Protein AF-0000000075555935 (afdb_homodimer)

pLDDT: mean 91.38, std 11.95, range [36.16, 98.94]

Foldseek 3Di:
DVVVVVVLVVLLVVLLCLLVLDDDLVQLLVQLLVQCCVQQQPDDQLVVSVVCVQVSSAVSCVRSVVVSQRWRWFDKDPDIDIARAWNDPAQEAEEEEFCCPLICRRVVSVQVSSVVVNHHYAYEYEDLPCPNCVVVRVVRHHYHNAGEAQDWDKDFFFDQDPNGTDTDIGTYDHNCCCVCPVVNDAEHAEYEHDHQARCLRVLQVQADVGDSVVVNHDYFKYKDWQAQDRVPDPPPPGPSVSSVSVSVSSSRCSVRSQKDWHPWDDDNTIIIMIGGSVDPVNVNTD/DVVVVVVLVVLLVVLLCLLVLDDDLVQLLVQLLVQCCVQQQPDDALVVSVVCVQVSSAVSCVRSVVVSQRWRWFDKDPDIDIARAWNDPAQEAEEEEFCCPLICRRVVSVQVSSVVVNHHYAYEYEDLPCPNQVVVRVVRHHYHNAGEAQDWDKDFFFDQDPNGTDTDIGTYDHNCCCVCPVVNDAEHAEYEHDHQARCLRVLQVQADVGDSVVVNHDYFKYKDWQAQDRVPDPPPPGPSVSSVSVSVSQSRCSVRSQKDWDDWDDDNTIIIMIGGSPDPVNSNTD

Structure (mmCIF, N/CA/C/O backbone):
data_AF-0000000075555935-model_v1
#
loop_
_entity.id
_entity.type
_entity.pdbx_description
1 polymer 'Methyltransferase FkbM domain-containing protein'
#
loop_
_atom_site.group_PDB
_atom_site.id
_atom_site.type_symbol
_atom_site.label_atom_id
_atom_site.label_alt_id
_atom_site.label_comp_id
_atom_site.label_asym_id
_atom_site.label_entity_id
_atom_site.label_seq_id
_atom_site.pdbx_PDB_ins_code
_atom_site.Cartn_x
_atom_site.Cartn_y
_atom_site.Cartn_z
_atom_site.occupancy
_atom_site.B_iso_or_equiv
_atom_site.auth_seq_id
_atom_site.auth_comp_id
_atom_site.auth_asym_id
_atom_site.auth_atom_id
_atom_site.pdbx_PDB_model_num
ATOM 1 N N . MET A 1 1 ? -4.16 12.242 38.531 1 36.44 1 MET A N 1
ATOM 2 C CA . MET A 1 1 ? -5.168 11.867 37.562 1 36.44 1 MET A CA 1
ATOM 3 C C . MET A 1 1 ? -6.242 12.938 37.438 1 36.44 1 MET A C 1
ATOM 5 O O . MET A 1 1 ? -6.652 13.297 36.312 1 36.44 1 MET A O 1
ATOM 9 N N . TYR A 1 2 ? -6.594 13.516 38.625 1 49.06 2 TYR A N 1
ATOM 10 C CA . TYR A 1 2 ? -7.637 14.531 38.75 1 49.06 2 TYR A CA 1
ATOM 11 C C . TYR A 1 2 ? -7.152 15.875 38.219 1 49.06 2 TYR A C 1
ATOM 13 O O . TYR A 1 2 ? -7.867 16.547 37.469 1 49.06 2 TYR A O 1
ATOM 21 N N . THR A 1 3 ? -5.906 16.109 38.438 1 54.22 3 THR A N 1
ATOM 22 C CA . THR A 1 3 ? -5.359 17.422 38.125 1 54.22 3 THR A CA 1
ATOM 23 C C . THR A 1 3 ? -5.078 17.531 36.625 1 54.22 3 THR A C 1
ATOM 25 O O . THR A 1 3 ? -5.277 18.594 36.031 1 54.22 3 THR A O 1
ATOM 28 N N . ARG A 1 4 ? -4.773 16.406 36.094 1 56.69 4 ARG A N 1
ATOM 29 C CA . ARG A 1 4 ? -4.488 16.453 34.656 1 56.69 4 ARG A CA 1
ATOM 30 C C . ARG A 1 4 ? -5.766 16.656 33.844 1 56.69 4 ARG A C 1
ATOM 32 O O . ARG A 1 4 ? -5.781 17.422 32.875 1 56.69 4 ARG A O 1
ATOM 39 N N . THR A 1 5 ? -6.715 16.188 34.25 1 66.5 5 THR A N 1
ATOM 40 C CA . THR A 1 5 ? -8.008 16.25 33.562 1 66.5 5 THR A CA 1
ATOM 41 C C . THR A 1 5 ? -8.602 17.656 33.656 1 66.5 5 THR A C 1
ATOM 43 O O . THR A 1 5 ? -9.156 18.156 32.688 1 66.5 5 THR A O 1
ATOM 46 N N . THR A 1 6 ? -8.422 18.312 34.719 1 69 6 THR A N 1
ATOM 47 C CA . THR A 1 6 ? -8.961 19.656 34.875 1 69 6 THR A CA 1
ATOM 48 C C . THR A 1 6 ? -8.211 20.656 34 1 69 6 THR A C 1
ATOM 50 O O . THR A 1 6 ? -8.82 21.547 33.406 1 69 6 THR A O 1
ATOM 53 N N . LYS A 1 7 ? -7.039 20.453 34.062 1 75.75 7 LYS A N 1
ATOM 54 C CA . LYS A 1 7 ? -6.207 21.344 33.25 1 75.75 7 LYS A CA 1
ATOM 55 C C . LYS A 1 7 ? -6.531 21.219 31.766 1 75.75 7 LYS A C 1
ATOM 57 O O . LYS A 1 7 ? -6.582 22.219 31.047 1 75.75 7 LYS A O 1
ATOM 62 N N . GLU A 1 8 ? -6.754 20.078 31.328 1 81.81 8 GLU A N 1
ATOM 63 C CA . GLU A 1 8 ? -7.098 19.812 29.922 1 81.81 8 GLU A CA 1
ATOM 64 C C . GLU A 1 8 ? -8.445 20.438 29.562 1 81.81 8 GLU A C 1
ATOM 66 O O . GLU A 1 8 ? -8.609 20.969 28.469 1 81.81 8 GLU A O 1
ATOM 71 N N . VAL A 1 9 ? -9.281 20.438 30.453 1 81.38 9 VAL A N 1
ATOM 72 C CA . VAL A 1 9 ? -10.609 21 30.219 1 81.38 9 VAL A CA 1
ATOM 73 C C . VAL A 1 9 ? -10.516 22.516 30.078 1 81.38 9 VAL A C 1
ATOM 75 O O . VAL A 1 9 ? -11.156 23.109 29.219 1 81.38 9 VAL A O 1
ATOM 78 N N . GLU A 1 10 ? -9.773 23.109 30.875 1 82.75 10 GLU A N 1
ATOM 79 C CA . GLU A 1 10 ? -9.609 24.562 30.812 1 82.75 10 GLU A CA 1
ATOM 80 C C . GLU A 1 10 ? -8.961 25 29.5 1 82.75 10 GLU A C 1
ATOM 82 O O . GLU A 1 10 ? -9.391 25.969 28.891 1 82.75 10 GLU A O 1
ATOM 87 N N . ILE A 1 11 ? -7.988 24.281 29.156 1 86.62 11 ILE A N 1
ATOM 88 C CA . ILE A 1 11 ? -7.309 24.578 27.891 1 86.62 11 ILE A CA 1
ATOM 89 C C . ILE A 1 11 ? -8.289 24.453 26.734 1 86.62 11 ILE A C 1
ATOM 91 O O . ILE A 1 11 ? -8.297 25.297 25.828 1 86.62 11 ILE A O 1
ATOM 95 N N . ASP A 1 12 ? -9.133 23.516 26.812 1 90.12 12 ASP A N 1
ATOM 96 C CA . ASP A 1 12 ? -10.117 23.297 25.766 1 90.12 12 ASP A CA 1
ATOM 97 C C . ASP A 1 12 ? -11.078 24.484 25.656 1 90.12 12 ASP A C 1
ATOM 99 O O . ASP A 1 12 ? -11.414 24.922 24.547 1 90.12 12 ASP A O 1
ATOM 103 N N . GLU A 1 13 ? -11.469 24.984 26.734 1 88.56 13 GLU A N 1
ATOM 104 C CA . GLU A 1 13 ? -12.406 26.109 26.75 1 88.56 13 GLU A CA 1
ATOM 105 C C . GLU A 1 13 ? -11.781 27.344 26.125 1 88.56 13 GLU A C 1
ATOM 107 O O . GLU A 1 13 ? -12.445 28.062 25.359 1 88.56 13 GLU A O 1
ATOM 112 N N . VAL A 1 14 ? -10.602 27.5 26.438 1 90.06 14 VAL A N 1
ATOM 113 C CA . VAL A 1 14 ? -9.898 28.656 25.859 1 90.06 14 VAL A CA 1
ATOM 114 C C . VAL A 1 14 ? -9.734 28.453 24.359 1 90.06 14 VAL A C 1
ATOM 116 O O . VAL A 1 14 ? -9.977 29.391 23.578 1 90.06 14 VAL A O 1
ATOM 119 N N . ASP A 1 15 ? -9.359 27.297 23.969 1 92.88 15 ASP A N 1
ATOM 120 C CA . ASP A 1 15 ? -9.141 26.984 22.562 1 92.88 15 ASP A CA 1
ATOM 121 C C . ASP A 1 15 ? -10.438 27.109 21.766 1 92.88 15 ASP A C 1
ATOM 123 O O . ASP A 1 15 ? -10.43 27.578 20.625 1 92.88 15 ASP A O 1
ATOM 127 N N . GLN A 1 16 ? -11.555 26.828 22.391 1 92.94 16 GLN A N 1
ATOM 128 C CA . GLN A 1 16 ? -12.852 26.875 21.719 1 92.94 16 GLN A CA 1
ATOM 129 C C . GLN A 1 16 ? -13.227 28.297 21.344 1 92.94 16 GLN A C 1
ATOM 131 O O . GLN A 1 16 ? -13.914 28.531 20.344 1 92.94 16 GLN A O 1
ATOM 136 N N . LYS A 1 17 ? -12.734 29.172 22.062 1 93.06 17 LYS A N 1
ATOM 137 C CA . LYS A 1 17 ? -13.102 30.562 21.844 1 93.06 17 LYS A CA 1
ATOM 138 C C . LYS A 1 17 ? -12.445 31.109 20.562 1 93.06 17 LYS A C 1
ATOM 140 O O . LYS A 1 17 ? -12.859 32.156 20.047 1 93.06 17 LYS A O 1
ATOM 145 N N . THR A 1 18 ? -11.492 30.391 20.094 1 93.19 18 THR A N 1
ATOM 146 C CA . THR A 1 18 ? -10.789 30.875 18.906 1 93.19 18 THR A CA 1
ATOM 147 C C . THR A 1 18 ? -11.703 30.844 17.688 1 93.19 18 THR A C 1
ATOM 149 O O . THR A 1 18 ? -11.438 31.516 16.688 1 93.19 18 THR A O 1
ATOM 152 N N . VAL A 1 19 ? -12.758 30.062 17.688 1 92.69 19 VAL A N 1
ATOM 153 C CA . VAL A 1 19 ? -13.664 29.922 16.547 1 92.69 19 VAL A CA 1
ATOM 154 C C . VAL A 1 19 ? -14.406 31.234 16.312 1 92.69 19 VAL A C 1
ATOM 156 O O . VAL A 1 19 ? -14.938 31.469 15.219 1 92.69 19 VAL A O 1
ATOM 159 N N . PHE A 1 20 ? -14.352 32.125 17.266 1 87.94 20 PHE A N 1
ATOM 160 C CA . PHE A 1 20 ? -15.086 33.375 17.156 1 87.94 20 PHE A CA 1
ATOM 161 C C . PHE A 1 20 ? -14.188 34.469 16.625 1 87.94 20 PHE A C 1
ATOM 163 O O . PHE A 1 20 ? -14.648 35.594 16.375 1 87.94 20 PHE A O 1
ATOM 170 N N . LEU A 1 21 ? -12.977 34.156 16.438 1 85.5 21 LEU A N 1
ATOM 171 C CA . LEU A 1 21 ? -12.07 35.125 15.836 1 85.5 21 LEU A CA 1
ATOM 172 C C . LEU A 1 21 ? -12.32 35.25 14.336 1 85.5 21 LEU A C 1
ATOM 174 O O . LEU A 1 21 ? -12.062 34.312 13.578 1 85.5 21 LEU A O 1
ATOM 178 N N . ILE A 1 22 ? -12.961 36.40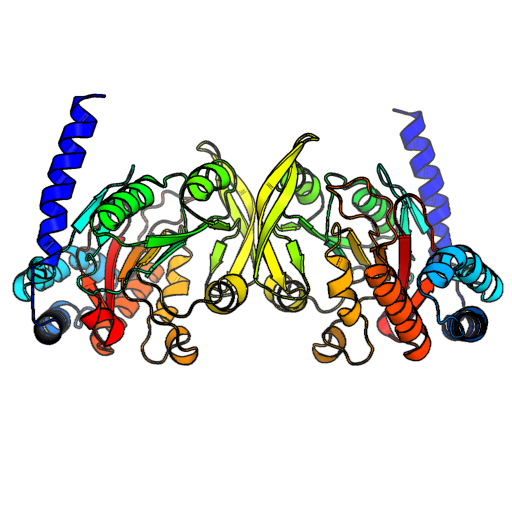6 13.984 1 78.38 22 ILE A N 1
ATOM 179 C CA . ILE A 1 22 ? -13.234 36.688 12.578 1 78.38 22 ILE A CA 1
ATOM 180 C C . ILE A 1 22 ? -12.227 37.688 12.047 1 78.38 22 ILE A C 1
ATOM 182 O O . ILE A 1 22 ? -12.086 38.781 12.586 1 78.38 22 ILE A O 1
ATOM 186 N N . ALA A 1 23 ? -11.375 37.219 11.227 1 84.06 23 ALA A N 1
ATOM 187 C CA . ALA A 1 23 ? -10.367 38.094 10.641 1 84.06 23 ALA A CA 1
ATOM 188 C C . ALA A 1 23 ? -10.414 38.031 9.117 1 84.06 23 ALA A C 1
ATOM 190 O O . ALA A 1 23 ? -10.922 37.062 8.539 1 84.06 23 ALA A O 1
ATOM 191 N N . ASN A 1 24 ? -10.039 39.156 8.531 1 86.75 24 ASN A N 1
ATOM 192 C CA . ASN A 1 24 ? -9.867 39.188 7.082 1 86.75 24 ASN A CA 1
ATOM 193 C C . ASN A 1 24 ? -8.641 38.375 6.652 1 86.75 24 ASN A C 1
ATOM 195 O O . ASN A 1 24 ? -7.531 38.906 6.602 1 86.75 24 ASN A O 1
ATOM 199 N N . LYS A 1 25 ? -8.867 37.188 6.238 1 87.56 25 LYS A N 1
ATOM 200 C CA . LYS A 1 25 ? -7.77 36.281 5.949 1 87.56 25 LYS A CA 1
ATOM 201 C C . LYS A 1 25 ? -6.941 36.75 4.762 1 87.56 25 LYS A C 1
ATOM 203 O O . LYS A 1 25 ? -5.723 36.594 4.734 1 87.56 25 LYS A O 1
ATOM 208 N N . SER A 1 26 ? -7.605 37.312 3.848 1 86.56 26 SER A N 1
ATOM 209 C CA . SER A 1 26 ? -6.898 37.812 2.676 1 86.56 26 SER A CA 1
ATOM 210 C C . SER A 1 26 ? -5.891 38.906 3.059 1 86.56 26 SER A C 1
ATOM 212 O O . SER A 1 26 ? -4.762 38.906 2.566 1 86.56 26 SER A O 1
ATOM 214 N N . GLU A 1 27 ? -6.301 39.75 3.898 1 91.06 27 GLU A N 1
ATOM 215 C CA . GLU A 1 27 ? -5.418 40.812 4.352 1 91.06 27 GLU A CA 1
ATOM 216 C C . GLU A 1 27 ? -4.25 40.25 5.164 1 91.06 27 GLU A C 1
ATOM 218 O O . GLU A 1 27 ? -3.115 40.719 5.012 1 91.06 27 GLU A O 1
ATOM 223 N N . ILE A 1 28 ? -4.539 39.375 5.988 1 93.94 28 ILE A N 1
ATOM 224 C CA . ILE A 1 28 ? -3.518 38.781 6.832 1 93.94 28 ILE A CA 1
ATOM 225 C C . ILE A 1 28 ? -2.471 38.094 5.961 1 93.94 28 ILE A C 1
ATOM 227 O O . ILE A 1 28 ? -1.268 38.281 6.148 1 93.94 28 ILE A O 1
ATOM 231 N N . PHE A 1 29 ? -2.912 37.344 5.012 1 89.31 29 PHE A N 1
ATOM 232 C CA . PHE A 1 29 ? -1.986 36.594 4.195 1 89.31 29 PHE A CA 1
ATOM 233 C C . PHE A 1 29 ? -1.219 37.5 3.238 1 89.31 29 PHE A C 1
ATOM 235 O O . PHE A 1 29 ? -0.047 37.25 2.947 1 89.31 29 PHE A O 1
ATOM 242 N N . ASP A 1 30 ? -1.875 38.531 2.764 1 92.94 30 ASP A N 1
ATOM 243 C CA . ASP A 1 30 ? -1.152 39.531 1.964 1 92.94 30 ASP A CA 1
ATOM 244 C C . ASP A 1 30 ? -0.027 40.156 2.771 1 92.94 30 ASP A C 1
ATOM 246 O O . ASP A 1 30 ? 1.089 40.344 2.271 1 92.94 30 ASP A O 1
ATOM 250 N N . SER A 1 31 ? -0.384 40.531 3.961 1 95.88 31 SER A N 1
ATOM 251 C CA . SER A 1 31 ? 0.611 41.125 4.852 1 95.88 31 SER A CA 1
ATOM 252 C C . SER A 1 31 ? 1.738 40.125 5.148 1 95.88 31 SER A C 1
ATOM 254 O O . SER A 1 31 ? 2.914 40.5 5.125 1 95.88 31 SER A O 1
ATOM 256 N N . TRP A 1 32 ? 1.394 38.969 5.449 1 95.94 32 TRP A N 1
ATOM 257 C CA . TRP A 1 32 ? 2.387 37.906 5.707 1 95.94 32 TRP A CA 1
ATOM 258 C C . TRP A 1 32 ? 3.314 37.75 4.512 1 95.94 32 TRP A C 1
ATOM 260 O O . TRP A 1 32 ? 4.535 37.688 4.668 1 95.94 32 TRP A O 1
ATOM 270 N N . ARG A 1 33 ? 2.785 37.656 3.361 1 95.81 33 ARG A N 1
ATOM 271 C CA . ARG A 1 33 ? 3.566 37.406 2.15 1 95.81 33 ARG A CA 1
ATOM 272 C C . ARG A 1 33 ? 4.559 38.562 1.911 1 95.81 33 ARG A C 1
ATOM 274 O O . ARG A 1 33 ? 5.707 38.312 1.539 1 95.81 33 ARG A O 1
ATOM 281 N N . GLU A 1 34 ? 4.078 39.75 2.053 1 97.12 34 GLU A N 1
ATOM 282 C CA . GLU A 1 34 ? 4.961 40.875 1.855 1 97.12 34 GLU A CA 1
ATOM 283 C C . GLU A 1 34 ? 6.133 40.844 2.832 1 97.12 34 GLU A C 1
ATOM 285 O O . GLU A 1 34 ? 7.277 41.094 2.443 1 97.12 34 GLU A O 1
ATOM 290 N N . CYS A 1 35 ? 5.824 40.594 4.039 1 98.12 35 CYS A N 1
ATOM 291 C CA . CYS A 1 35 ? 6.867 40.469 5.051 1 98.12 35 CYS A CA 1
ATOM 292 C C . CYS A 1 35 ? 7.848 39.375 4.695 1 98.12 35 CYS A C 1
ATOM 294 O O . CYS A 1 35 ? 9.062 39.562 4.734 1 98.12 35 CYS A O 1
ATOM 296 N N . ALA A 1 36 ? 7.332 38.188 4.367 1 97.75 36 ALA A N 1
ATOM 297 C CA . ALA A 1 36 ? 8.156 37.031 4.051 1 97.75 36 ALA A CA 1
ATOM 298 C C . ALA A 1 36 ? 9.039 37.312 2.834 1 97.75 36 ALA A C 1
ATOM 300 O O . ALA A 1 36 ? 10.203 36.906 2.803 1 97.75 36 ALA A O 1
ATOM 301 N N . LYS A 1 37 ? 8.461 37.906 1.818 1 97.62 37 LYS A N 1
ATOM 302 C CA . LYS A 1 37 ? 9.227 38.281 0.63 1 97.62 37 LYS A CA 1
ATOM 303 C C . LYS A 1 37 ? 10.422 39.156 0.993 1 97.62 37 LYS A C 1
ATOM 305 O O . LYS A 1 37 ? 11.539 38.875 0.55 1 97.62 37 LYS A O 1
ATOM 310 N N . PHE A 1 38 ? 10.172 40.062 1.744 1 98 38 PHE A N 1
ATOM 311 C CA . PHE A 1 38 ? 11.195 41.031 2.113 1 98 38 PHE A CA 1
ATOM 312 C C . PHE A 1 38 ? 12.273 40.375 2.969 1 98 38 PHE A C 1
ATOM 314 O O . PHE A 1 38 ? 13.461 40.625 2.762 1 98 38 PHE A O 1
ATOM 321 N N . LYS A 1 39 ? 11.953 39.562 3.867 1 98.12 39 LYS A N 1
ATOM 322 C CA . LYS A 1 39 ? 12.883 39.094 4.895 1 98.12 39 LYS A CA 1
ATOM 323 C C . LYS A 1 39 ? 13.562 37.781 4.473 1 98.12 39 LYS A C 1
ATOM 325 O O . LYS A 1 39 ? 14.68 37.5 4.914 1 98.12 39 LYS A O 1
ATOM 330 N N . LEU A 1 40 ? 12.875 37 3.637 1 98.31 40 LEU A N 1
ATOM 331 C CA . LEU A 1 40 ? 13.352 35.656 3.455 1 98.31 40 LEU A CA 1
ATOM 332 C C . LEU A 1 40 ? 13.82 35.406 2.023 1 98.31 40 LEU A C 1
ATOM 334 O O . LEU A 1 40 ? 14.695 34.594 1.778 1 98.31 40 LEU A O 1
ATOM 338 N N . MET A 1 41 ? 13.391 36.156 1.033 1 98.06 41 MET A N 1
ATOM 339 C CA . MET A 1 41 ? 13.617 35.844 -0.376 1 98.06 41 MET A CA 1
ATOM 340 C C . MET A 1 41 ? 15.039 36.188 -0.786 1 98.06 41 MET A C 1
ATOM 342 O O . MET A 1 41 ? 15.547 35.688 -1.792 1 98.06 41 MET A O 1
ATOM 346 N N . GLY A 1 42 ? 15.734 36.938 -0.056 1 97.56 42 GLY A N 1
ATOM 347 C CA . GLY A 1 42 ? 17.047 37.406 -0.44 1 97.56 42 GLY A CA 1
ATOM 348 C C . GLY A 1 42 ? 18.156 36.438 -0.069 1 97.56 42 GLY A C 1
ATOM 349 O O . GLY A 1 42 ? 19.297 36.594 -0.518 1 97.56 42 GLY A O 1
ATOM 350 N N . PHE A 1 43 ? 17.844 35.469 0.728 1 97.69 43 PHE A N 1
ATOM 351 C CA . PHE A 1 43 ? 18.859 34.531 1.175 1 97.69 43 PHE A CA 1
ATOM 352 C C . PHE A 1 43 ? 19.375 33.688 0.008 1 97.69 43 PHE A C 1
ATOM 354 O O . PHE A 1 43 ? 18.594 33.219 -0.827 1 97.69 43 PHE A O 1
ATOM 361 N N . GLN A 1 44 ? 20.656 33.469 -0.071 1 96.94 44 GLN A N 1
ATOM 362 C CA . GLN A 1 44 ? 21.281 32.594 -1.05 1 96.94 44 GLN A CA 1
ATOM 363 C C . GLN A 1 44 ? 21.938 31.391 -0.369 1 96.94 44 GLN A C 1
ATOM 365 O O . GLN A 1 44 ? 21.938 30.281 -0.906 1 96.94 44 GLN A O 1
ATOM 370 N N . ASP A 1 45 ? 22.453 31.594 0.812 1 97 45 ASP A N 1
ATOM 371 C CA . ASP A 1 45 ? 23.141 30.547 1.562 1 97 45 ASP A CA 1
ATOM 372 C C . ASP A 1 45 ? 22.141 29.719 2.359 1 97 45 ASP A C 1
ATOM 374 O O . ASP A 1 45 ? 21.516 30.203 3.297 1 97 45 ASP A O 1
ATOM 378 N N . PRO A 1 46 ? 22.109 28.438 2.055 1 96.25 46 PRO A N 1
ATOM 379 C CA . PRO A 1 46 ? 21.125 27.578 2.723 1 96.25 46 PRO A CA 1
ATOM 380 C C . PRO A 1 46 ? 21.406 27.406 4.215 1 96.25 46 PRO A C 1
ATOM 382 O O . PRO A 1 46 ? 20.469 27.281 5.012 1 96.25 46 PRO A O 1
ATOM 385 N N . VAL A 1 47 ? 22.594 27.391 4.57 1 94.31 47 VAL A N 1
ATOM 386 C CA . VAL A 1 47 ? 22.953 27.219 5.973 1 94.31 47 VAL A CA 1
ATOM 387 C C . VAL A 1 47 ? 22.5 28.422 6.777 1 94.31 47 VAL A C 1
ATOM 389 O O . VAL A 1 47 ? 21.891 28.281 7.84 1 94.31 47 VAL A O 1
ATOM 392 N N . GLU A 1 48 ? 22.797 29.609 6.277 1 96 48 GLU A N 1
ATOM 393 C CA . GLU A 1 48 ? 22.375 30.844 6.945 1 96 48 GLU A CA 1
ATOM 394 C C . GLU A 1 48 ? 20.859 30.969 6.984 1 96 48 GLU A C 1
ATOM 396 O O . GLU A 1 48 ? 20.297 31.422 7.98 1 96 48 GLU A O 1
ATOM 401 N N . PHE A 1 49 ? 20.297 30.609 5.875 1 97 49 PHE A N 1
ATOM 402 C CA . PHE A 1 49 ? 18.828 30.641 5.82 1 97 49 PHE A CA 1
ATOM 403 C C . PHE A 1 49 ? 18.234 29.781 6.926 1 97 49 PHE A C 1
ATOM 405 O O . PHE A 1 49 ? 17.344 30.219 7.652 1 97 49 PHE A O 1
ATOM 412 N N . TRP A 1 50 ? 18.688 28.531 7.027 1 95.12 50 TRP A N 1
ATOM 413 C CA . TRP A 1 50 ? 18.188 27.609 8.039 1 95.12 50 TRP A CA 1
ATOM 414 C C . TRP A 1 50 ? 18.344 28.188 9.438 1 95.12 50 TRP A C 1
ATOM 416 O O . TRP A 1 50 ? 17.406 28.125 10.242 1 95.12 50 TRP A O 1
ATOM 426 N N . LYS A 1 51 ? 19.391 28.812 9.703 1 94.44 51 LYS A N 1
ATOM 427 C CA . LYS A 1 51 ? 19.703 29.359 11.023 1 94.44 51 LYS A CA 1
ATOM 428 C C . LYS A 1 51 ? 18.781 30.516 11.383 1 94.44 51 LYS A C 1
ATOM 430 O O . LYS A 1 51 ? 18.438 30.688 12.555 1 94.44 51 LYS A O 1
ATOM 435 N N . GLN A 1 52 ? 18.391 31.281 10.406 1 97.19 52 GLN A N 1
ATOM 436 C CA . GLN A 1 52 ? 17.672 32.531 10.688 1 97.19 52 GLN A CA 1
ATOM 437 C C . GLN A 1 52 ? 16.172 32.344 10.438 1 97.19 52 GLN A C 1
ATOM 439 O O . GLN A 1 52 ? 15.383 33.25 10.797 1 97.19 52 GLN A O 1
ATOM 444 N N . PHE A 1 53 ? 15.797 31.297 9.875 1 97.94 53 PHE A N 1
ATOM 445 C CA . PHE A 1 53 ? 14.438 31.109 9.367 1 97.94 53 PHE A CA 1
ATOM 446 C C . PHE A 1 53 ? 13.422 31.281 10.484 1 97.94 53 PHE A C 1
ATOM 448 O O . PHE A 1 53 ? 12.43 32 10.328 1 97.94 53 PHE A O 1
ATOM 455 N N . VAL A 1 54 ? 13.625 30.625 11.602 1 97.94 54 VAL A N 1
ATOM 456 C CA . VAL A 1 54 ? 12.641 30.641 12.68 1 97.94 54 VAL A CA 1
ATOM 457 C C . VAL A 1 54 ? 12.422 32.062 13.172 1 97.94 54 VAL A C 1
ATOM 459 O O . VAL A 1 54 ? 11.281 32.531 13.242 1 97.94 54 VAL A O 1
ATOM 462 N N . GLU A 1 55 ? 13.445 32.75 13.438 1 97.81 55 GLU A N 1
ATOM 463 C CA . GLU A 1 55 ? 13.344 34.094 13.953 1 97.81 55 GLU A CA 1
ATOM 464 C C . GLU A 1 55 ? 12.641 35 12.945 1 97.81 55 GLU A C 1
ATOM 466 O O . GLU A 1 55 ? 11.727 35.75 13.312 1 97.81 55 GLU A O 1
ATOM 471 N N . LEU A 1 56 ? 13.047 34.969 11.719 1 98 56 LEU A N 1
ATOM 472 C CA . LEU A 1 56 ? 12.523 35.844 10.695 1 98 56 LEU A CA 1
ATOM 473 C C . LEU A 1 56 ? 11.07 35.531 10.375 1 98 56 LEU A C 1
ATOM 475 O O . LEU A 1 56 ? 10.25 36.438 10.188 1 98 56 LEU A O 1
ATOM 479 N N . SER A 1 57 ? 10.734 34.25 10.305 1 97.44 57 SER A N 1
ATOM 480 C CA . SER A 1 57 ? 9.359 33.844 10.031 1 97.44 57 SER A CA 1
ATOM 481 C C . SER A 1 57 ? 8.43 34.25 11.172 1 97.44 57 SER A C 1
ATOM 483 O O . SER A 1 57 ? 7.289 34.656 10.938 1 97.44 57 SER A O 1
ATOM 485 N N . ARG A 1 58 ? 8.891 34.188 12.406 1 97.44 58 ARG A N 1
ATOM 486 C CA . ARG A 1 58 ? 8.094 34.562 13.562 1 97.44 58 ARG A CA 1
ATOM 487 C C . ARG A 1 58 ? 7.844 36.062 13.57 1 97.44 58 ARG A C 1
ATOM 489 O O . ARG A 1 58 ? 6.789 36.531 14.016 1 97.44 58 ARG A O 1
ATOM 496 N N . LYS A 1 59 ? 8.781 36.781 13.156 1 97.88 59 LYS A N 1
ATOM 497 C CA . LYS A 1 59 ? 8.57 38.219 13.008 1 97.88 59 LYS A CA 1
ATOM 498 C C . LYS A 1 59 ? 7.449 38.531 12.008 1 97.88 59 LYS A C 1
ATOM 500 O O . LYS A 1 59 ? 6.645 39.438 12.219 1 97.88 59 LYS A O 1
ATOM 505 N N . CYS A 1 60 ? 7.457 37.781 10.906 1 97.81 60 CYS A N 1
ATOM 506 C CA . CYS A 1 60 ? 6.395 37.969 9.914 1 97.81 60 CYS A CA 1
ATOM 507 C C . CYS A 1 60 ? 5.047 37.562 10.492 1 97.81 60 CYS A C 1
ATOM 509 O O . CYS A 1 60 ? 4.016 38.125 10.156 1 97.81 60 CYS A O 1
ATOM 511 N N . ASP A 1 61 ? 5.023 36.531 11.375 1 96.94 61 ASP A N 1
ATOM 512 C CA . ASP A 1 61 ? 3.793 36.156 12.07 1 96.94 61 ASP A CA 1
ATOM 513 C C . ASP A 1 61 ? 3.232 37.344 12.859 1 96.94 61 ASP A C 1
ATOM 515 O O . ASP A 1 61 ? 2.039 37.656 12.773 1 96.94 61 ASP A O 1
ATOM 519 N N . GLU A 1 62 ? 4.102 37.969 13.57 1 96.69 62 GLU A N 1
ATOM 520 C CA . GLU A 1 62 ? 3.711 39.094 14.414 1 96.69 62 GLU A CA 1
ATOM 521 C C . GLU A 1 62 ? 3.23 40.281 13.586 1 96.69 62 GLU A C 1
ATOM 523 O O . GLU A 1 62 ? 2.172 40.844 13.852 1 96.69 62 GLU A O 1
ATOM 528 N N . GLU A 1 63 ? 3.975 40.594 12.602 1 96.62 63 GLU A N 1
ATOM 529 C CA . GLU A 1 63 ? 3.688 41.75 11.789 1 96.62 63 GLU A CA 1
ATOM 530 C C . GLU A 1 63 ? 2.385 41.594 11.008 1 96.62 63 GLU A C 1
ATOM 532 O O . GLU A 1 63 ? 1.67 42.562 10.766 1 96.62 63 GLU A O 1
ATOM 537 N N . SER A 1 64 ? 2.051 40.406 10.648 1 96.06 64 SER A N 1
ATOM 538 C CA . SER A 1 64 ? 0.895 40.156 9.797 1 96.06 64 SER A CA 1
ATOM 539 C C . SER A 1 64 ? -0.352 39.844 10.625 1 96.06 64 SER A C 1
ATOM 541 O O . SER A 1 64 ? -1.46 39.781 10.086 1 96.06 64 SER A O 1
ATOM 543 N N . GLY A 1 65 ? -0.192 39.656 11.953 1 95.19 65 GLY A N 1
ATOM 544 C CA . GLY A 1 65 ? -1.339 39.375 12.797 1 95.19 65 GLY A CA 1
ATOM 545 C C . GLY A 1 65 ? -1.845 37.938 12.648 1 95.19 65 GLY A C 1
ATOM 546 O O . GLY A 1 65 ? -3.055 37.719 12.609 1 95.19 65 GLY A O 1
ATOM 547 N N . ILE A 1 66 ? -0.956 36.969 12.5 1 93.5 66 ILE A N 1
ATOM 548 C CA . ILE A 1 66 ? -1.294 35.562 12.359 1 93.5 66 ILE A CA 1
ATOM 549 C C . ILE A 1 66 ? -2.119 35.125 13.555 1 93.5 66 ILE A C 1
ATOM 551 O O . ILE A 1 66 ? -2.963 34.219 13.438 1 93.5 66 ILE A O 1
ATOM 555 N N . TYR A 1 67 ? -1.924 35.688 14.727 1 91.38 67 TYR A N 1
ATOM 556 C CA . TYR A 1 67 ? -2.648 35.344 15.938 1 91.38 67 TYR A CA 1
ATOM 557 C C . TYR A 1 67 ? -4.148 35.531 15.758 1 91.38 67 TYR A C 1
ATOM 559 O O . TYR A 1 67 ? -4.949 34.875 16.422 1 91.38 67 TYR A O 1
ATOM 567 N N . LYS A 1 68 ? -4.57 36.375 14.852 1 93.94 68 LYS A N 1
ATOM 568 C CA . LYS A 1 68 ? -5.984 36.656 14.609 1 93.94 68 LYS A CA 1
ATOM 569 C C . LYS A 1 68 ? -6.68 35.469 13.977 1 93.94 68 LYS A C 1
ATOM 571 O O . LYS A 1 68 ? -7.91 35.406 13.953 1 93.94 68 LYS A O 1
ATOM 576 N N . LEU A 1 69 ? -5.918 34.5 13.453 1 93.06 69 LEU A N 1
ATOM 577 C CA . LEU A 1 69 ? -6.492 33.312 12.836 1 93.06 69 LEU A CA 1
ATOM 578 C C . LEU A 1 69 ? -7 32.344 13.898 1 93.06 69 LEU A C 1
ATOM 580 O O . LEU A 1 69 ? -7.777 31.438 13.586 1 93.06 69 LEU A O 1
ATOM 584 N N . GLY A 1 70 ? -6.574 32.531 15.133 1 93.94 70 GLY A N 1
ATOM 585 C CA . GLY A 1 70 ? -6.996 31.625 16.203 1 93.94 70 GLY A CA 1
ATOM 586 C C . GLY A 1 70 ? -6.238 30.312 16.219 1 93.94 70 GLY A C 1
ATOM 587 O O . GLY A 1 70 ? -6.848 29.234 16.219 1 93.94 70 GLY A O 1
ATOM 588 N N . LEU A 1 71 ? -4.918 30.422 16.25 1 94.81 71 LEU A N 1
ATOM 589 C CA . LEU A 1 71 ? -4.082 29.219 16.281 1 94.81 71 LEU A CA 1
ATOM 590 C C . LEU A 1 71 ? -4.234 28.484 17.609 1 94.81 71 LEU A C 1
ATOM 592 O O . LEU A 1 71 ? -4.262 29.109 18.672 1 94.81 71 LEU A O 1
ATOM 596 N N . VAL A 1 72 ? -4.426 27.25 17.516 1 96.19 72 VAL A N 1
ATOM 597 C CA . VAL A 1 72 ? -4.504 26.375 18.688 1 96.19 72 VAL A CA 1
ATOM 598 C C . VAL A 1 72 ? -3.309 25.422 18.703 1 96.19 72 VAL A C 1
ATOM 600 O O . VAL A 1 72 ? -3.02 24.766 17.703 1 96.19 72 VAL A O 1
ATOM 603 N N . GLU A 1 73 ? -2.588 25.406 19.797 1 94.81 73 GLU A N 1
ATOM 604 C CA . GLU A 1 73 ? -1.473 24.484 19.969 1 94.81 73 GLU A CA 1
ATOM 605 C C . GLU A 1 73 ? -1.926 23.188 20.656 1 94.81 73 GLU A C 1
ATOM 607 O O . GLU A 1 73 ? -2.594 23.234 21.688 1 94.81 73 GLU A O 1
ATOM 612 N N . ILE A 1 74 ? -1.612 22.109 19.984 1 95.44 74 ILE A N 1
ATOM 613 C CA . ILE A 1 74 ? -1.936 20.797 20.516 1 95.44 74 ILE A CA 1
ATOM 614 C C . ILE A 1 74 ? -0.648 20.031 20.828 1 95.44 74 ILE A C 1
ATOM 616 O O . ILE A 1 74 ? 0.094 19.641 19.922 1 95.44 74 ILE A O 1
ATOM 620 N N . GLU A 1 75 ? -0.469 19.75 22.062 1 90.81 75 GLU A N 1
ATOM 621 C CA . GLU A 1 75 ? 0.75 19.062 22.484 1 90.81 75 GLU A CA 1
ATOM 622 C C . GLU A 1 75 ? 0.587 17.547 22.422 1 90.81 75 GLU A C 1
ATOM 624 O O . GLU A 1 75 ? -0.466 17.016 22.766 1 90.81 75 GLU A O 1
ATOM 629 N N . ASN A 1 76 ? 1.566 16.906 21.828 1 91.12 76 ASN A N 1
ATOM 630 C CA . ASN A 1 76 ? 1.683 15.461 22 1 91.12 76 ASN A CA 1
ATOM 631 C C . ASN A 1 76 ? 2.852 15.102 22.922 1 91.12 76 ASN A C 1
ATOM 633 O O . ASN A 1 76 ? 3.25 15.898 23.766 1 91.12 76 ASN A O 1
ATOM 637 N N . MET A 1 77 ? 3.34 13.859 22.906 1 84.25 77 MET A N 1
ATOM 638 C CA . MET A 1 77 ? 4.34 13.43 23.875 1 84.25 77 MET A CA 1
ATOM 639 C C . MET A 1 77 ? 5.648 14.18 23.672 1 84.25 77 MET A C 1
ATOM 641 O O . MET A 1 77 ? 6.332 14.516 24.641 1 84.25 77 MET A O 1
ATOM 645 N N . ASN A 1 78 ? 5.957 14.461 22.453 1 76.88 78 ASN A N 1
ATOM 646 C CA . ASN A 1 78 ? 7.293 15.016 22.266 1 76.88 78 ASN A CA 1
ATOM 647 C C . ASN A 1 78 ? 7.27 16.25 21.375 1 76.88 78 ASN A C 1
ATOM 649 O O . ASN A 1 78 ? 8.312 16.844 21.078 1 76.88 78 ASN A O 1
ATOM 653 N N . GLU A 1 79 ? 6.082 16.609 20.922 1 82.62 79 GLU A N 1
ATOM 654 C CA . GLU A 1 79 ? 6.023 17.734 19.984 1 82.62 79 GLU A CA 1
ATOM 655 C C . GLU A 1 79 ? 4.699 18.484 20.094 1 82.62 79 GLU A C 1
ATOM 657 O O . GLU A 1 79 ? 3.869 18.156 20.938 1 82.62 79 GLU A O 1
ATOM 662 N N . GLN A 1 80 ? 4.688 19.547 19.359 1 89.62 80 GLN A N 1
ATOM 663 C CA . GLN A 1 80 ? 3.475 20.359 19.312 1 89.62 80 GLN A CA 1
ATOM 664 C C . GLN A 1 80 ? 2.92 20.438 17.891 1 89.62 80 GLN A C 1
ATOM 666 O O . GLN A 1 80 ? 3.68 20.531 16.922 1 89.62 80 GLN A O 1
ATOM 671 N N . LYS A 1 81 ? 1.636 20.297 17.812 1 95.69 81 LYS A N 1
ATOM 672 C CA . LYS A 1 81 ? 0.9 20.547 16.578 1 95.69 81 LYS A CA 1
ATOM 673 C C . LYS A 1 81 ? 0.141 21.875 16.641 1 95.69 81 LYS A C 1
ATOM 675 O O . LYS A 1 81 ? -0.153 22.359 17.734 1 95.69 81 LYS A O 1
ATOM 680 N N . VAL A 1 82 ? -0.029 22.453 15.508 1 97 82 VAL A N 1
ATOM 681 C CA . VAL A 1 82 ? -0.778 23.703 15.445 1 97 82 VAL A CA 1
ATOM 682 C C . VAL A 1 82 ? -1.947 23.562 14.477 1 97 82 VAL A C 1
ATOM 684 O O . VAL A 1 82 ? -1.781 23.047 13.367 1 97 82 VAL A O 1
ATOM 687 N N . VAL A 1 83 ? -3.16 23.984 14.945 1 97.69 83 VAL A N 1
ATOM 688 C CA . VAL A 1 83 ? -4.332 23.891 14.078 1 97.69 83 VAL A CA 1
ATOM 689 C C . VAL A 1 83 ? -5.176 25.156 14.219 1 97.69 83 VAL A C 1
ATOM 691 O O . VAL A 1 83 ? -5.039 25.891 15.195 1 97.69 83 VAL A O 1
ATOM 694 N N . ILE A 1 84 ? -5.902 25.484 13.203 1 96.38 84 ILE A N 1
ATOM 695 C CA . ILE A 1 84 ? -7.02 26.422 13.25 1 96.38 84 ILE A CA 1
ATOM 696 C C . ILE A 1 84 ? -8.336 25.641 13.281 1 96.38 84 ILE A C 1
ATOM 698 O O . ILE A 1 84 ? -8.562 24.766 12.438 1 96.38 84 ILE A O 1
ATOM 702 N N . LEU A 1 85 ? -9.18 25.906 14.281 1 97.12 85 LEU A N 1
ATOM 703 C CA . LEU A 1 85 ? -10.453 25.203 14.406 1 97.12 85 LEU A CA 1
ATOM 704 C C . LEU A 1 85 ? -11.453 25.703 13.375 1 97.12 85 LEU A C 1
ATOM 706 O O . LEU A 1 85 ? -11.43 26.875 12.992 1 97.12 85 LEU A O 1
ATOM 710 N N . PRO A 1 86 ? -12.305 24.766 12.906 1 96.38 86 PRO A N 1
ATOM 711 C CA . PRO A 1 86 ? -13.266 25.172 11.875 1 96.38 86 PRO A CA 1
ATOM 712 C C . PRO A 1 86 ? -14.328 26.141 12.406 1 96.38 86 PRO A C 1
ATOM 714 O O . PRO A 1 86 ? -14.789 25.984 13.539 1 96.38 86 PRO A O 1
ATOM 717 N N . LYS A 1 87 ? -14.711 27.031 11.602 1 93.06 87 LYS A N 1
ATOM 718 C CA . LYS A 1 87 ? -15.672 28.078 11.953 1 93.06 87 LYS A CA 1
ATOM 719 C C . LYS A 1 87 ? -16.969 27.922 11.164 1 93.06 87 LYS A C 1
ATOM 721 O O . LYS A 1 87 ? -18 28.516 11.516 1 93.06 87 LYS A O 1
ATOM 726 N N . SER A 1 88 ? -16.922 27.031 10.156 1 90.88 88 SER A N 1
ATOM 727 C CA . SER A 1 88 ? -18.094 26.781 9.328 1 90.88 88 SER A CA 1
ATOM 728 C C . SER A 1 88 ? -18.984 25.703 9.945 1 90.88 88 SER A C 1
ATOM 730 O O . SER A 1 88 ? -18.641 25.125 10.977 1 90.88 88 SER A O 1
ATOM 732 N N . ASP A 1 89 ? -20.078 25.469 9.188 1 89.81 89 ASP A N 1
ATOM 733 C CA . ASP A 1 89 ? -21.047 24.469 9.656 1 89.81 89 ASP A CA 1
ATOM 734 C C . ASP A 1 89 ? -20.719 23.094 9.102 1 89.81 89 ASP A C 1
ATOM 736 O O . ASP A 1 89 ? -21.406 22.109 9.414 1 89.81 89 ASP A O 1
ATOM 740 N N . ASP A 1 90 ? -19.688 23.047 8.344 1 91.38 90 ASP A N 1
ATOM 741 C CA . ASP A 1 90 ? -19.266 21.734 7.852 1 91.38 90 ASP A CA 1
ATOM 742 C C . ASP A 1 90 ? -18.844 20.828 9 1 91.38 90 ASP A C 1
ATOM 744 O O . ASP A 1 90 ? -17.875 21.109 9.695 1 91.38 90 ASP A O 1
ATOM 748 N N . GLU A 1 91 ? -19.5 19.734 9.164 1 94 91 GLU A N 1
ATOM 749 C CA . GLU A 1 91 ? -19.281 18.875 10.312 1 94 91 GLU A CA 1
ATOM 750 C C . GLU A 1 91 ? -18.203 17.828 10.023 1 94 91 GLU A C 1
ATOM 752 O O . GLU A 1 91 ? -17.656 17.219 10.945 1 94 91 GLU A O 1
ATOM 757 N N . ASN A 1 92 ? -17.875 17.594 8.812 1 96.44 92 ASN A N 1
ATOM 758 C CA . ASN A 1 92 ? -16.984 16.5 8.438 1 96.44 92 ASN A CA 1
ATOM 759 C C . ASN A 1 92 ? -15.555 17 8.211 1 96.44 92 ASN A C 1
ATOM 761 O O . ASN A 1 92 ? -15.352 18.031 7.555 1 96.44 92 ASN A O 1
ATOM 765 N N . ASN A 1 93 ? -14.617 16.391 8.781 1 98.31 93 ASN A N 1
ATOM 766 C CA . ASN A 1 93 ? -13.211 16.734 8.664 1 98.31 93 ASN A CA 1
ATOM 767 C C . ASN A 1 93 ? -12.344 15.5 8.438 1 98.31 93 ASN A C 1
ATOM 769 O O . ASN A 1 93 ? -12.648 14.43 8.961 1 98.31 93 ASN A O 1
ATOM 773 N N . ASN A 1 94 ? -11.32 15.648 7.621 1 98.81 94 ASN A N 1
ATOM 774 C CA . ASN A 1 94 ? -10.344 14.586 7.391 1 98.81 94 ASN A CA 1
ATOM 775 C C . ASN A 1 94 ? -8.961 14.977 7.914 1 98.81 94 ASN A C 1
ATOM 777 O O . ASN A 1 94 ? -8.477 16.078 7.633 1 98.81 94 ASN A O 1
ATOM 781 N N . LEU A 1 95 ? -8.375 14.125 8.703 1 98.94 95 LEU A N 1
ATOM 782 C CA . LEU A 1 95 ? -7.008 14.305 9.172 1 98.94 95 LEU A CA 1
ATOM 783 C C . LEU A 1 95 ? -6.141 13.109 8.781 1 98.94 95 LEU A C 1
ATOM 785 O O . LEU A 1 95 ? -6.496 11.961 9.062 1 98.94 95 LEU A O 1
ATOM 789 N N . ILE A 1 96 ? -5.066 13.344 8.07 1 98.88 96 ILE A N 1
ATOM 790 C CA . ILE A 1 96 ? -4.098 12.328 7.684 1 98.88 96 ILE A CA 1
ATOM 791 C C . ILE A 1 96 ? -2.801 12.516 8.469 1 98.88 96 ILE A C 1
ATOM 793 O O . ILE A 1 96 ? -2.268 13.625 8.531 1 98.88 96 ILE A O 1
ATOM 797 N N . THR A 1 97 ? -2.346 11.477 9.07 1 98.62 97 THR A N 1
ATOM 798 C CA . THR A 1 97 ? -1.052 11.469 9.75 1 98.62 97 THR A CA 1
ATOM 799 C C . THR A 1 97 ? -0.06 10.578 9 1 98.62 97 THR A C 1
ATOM 801 O O . THR A 1 97 ? -0.295 9.383 8.836 1 98.62 97 THR A O 1
ATOM 804 N N . LEU A 1 98 ? 0.98 11.156 8.547 1 98.25 98 LEU A N 1
ATOM 805 C CA . LEU A 1 98 ? 2.102 10.422 7.977 1 98.25 98 LEU A CA 1
ATOM 806 C C . LEU A 1 98 ? 3.266 10.352 8.961 1 98.25 98 LEU A C 1
ATOM 808 O O . LEU A 1 98 ? 3.93 11.359 9.211 1 98.25 98 LEU A O 1
ATOM 812 N N . GLY A 1 99 ? 3.514 9.219 9.484 1 95.69 99 GLY A N 1
ATOM 813 C CA . GLY A 1 99 ? 4.422 9.086 10.609 1 95.69 99 GLY A CA 1
ATOM 814 C C . GLY A 1 99 ? 3.742 9.297 11.953 1 95.69 99 GLY A C 1
ATOM 815 O O . GLY A 1 99 ? 3.688 10.422 12.461 1 95.69 99 GLY A O 1
ATOM 816 N N . ILE A 1 100 ? 3.281 8.18 12.531 1 96.19 100 ILE A N 1
ATOM 817 C CA . ILE A 1 100 ? 2.547 8.227 13.789 1 96.19 100 ILE A CA 1
ATOM 818 C C . ILE A 1 100 ? 3.527 8.297 14.961 1 96.19 100 ILE A C 1
ATOM 820 O O . ILE A 1 100 ? 3.312 9.047 15.914 1 96.19 100 ILE A O 1
ATOM 824 N N . GLY A 1 101 ? 4.527 7.543 14.891 1 92.44 101 GLY A N 1
ATOM 825 C CA . GLY A 1 101 ? 5.594 7.59 15.875 1 92.44 101 GLY A CA 1
ATOM 826 C C . GLY A 1 101 ? 5.168 7.09 17.25 1 92.44 101 GLY A C 1
ATOM 827 O O . GLY A 1 101 ? 5.605 7.621 18.266 1 92.44 101 GLY A O 1
ATOM 828 N N . GLN A 1 102 ? 4.176 6.219 17.266 1 93.75 102 GLN A N 1
ATOM 829 C CA . GLN A 1 102 ? 3.68 5.562 18.469 1 93.75 102 GLN A CA 1
ATOM 830 C C . GLN A 1 102 ? 3.09 6.578 19.453 1 93.75 102 GLN A C 1
ATOM 832 O O . GLN A 1 102 ? 3.234 6.438 20.656 1 93.75 102 GLN A O 1
ATOM 837 N N . ASP A 1 103 ? 2.592 7.617 18.938 1 95.62 103 ASP A N 1
ATOM 838 C CA . ASP A 1 103 ? 1.984 8.68 19.734 1 95.62 103 ASP A CA 1
ATOM 839 C C . ASP A 1 103 ? 0.766 9.266 19.031 1 95.62 103 ASP A C 1
ATOM 841 O O . ASP A 1 103 ? 0.9 9.93 18 1 95.62 103 ASP A O 1
ATOM 845 N N . THR A 1 104 ? -0.416 9.016 19.625 1 97.19 104 THR A N 1
ATOM 846 C CA . THR A 1 104 ? -1.63 9.547 19.016 1 97.19 104 THR A CA 1
ATOM 847 C C . THR A 1 104 ? -2.252 10.625 19.906 1 97.19 104 THR A C 1
ATOM 849 O O . THR A 1 104 ? -3.424 10.977 19.734 1 97.19 104 THR A O 1
ATOM 852 N N . THR A 1 105 ? -1.489 11.148 20.844 1 96.88 105 THR A N 1
ATOM 853 C CA . THR A 1 105 ? -2.021 12.102 21.812 1 96.88 105 THR A CA 1
ATOM 854 C C . THR A 1 105 ? -2.504 13.375 21.109 1 96.88 105 THR A C 1
ATOM 856 O O . THR A 1 105 ? -3.527 13.945 21.484 1 96.88 105 THR A O 1
ATOM 859 N N . GLY A 1 106 ? -1.757 13.805 20.188 1 96.88 106 GLY A N 1
ATOM 860 C CA . GLY A 1 106 ? -2.18 14.961 19.422 1 96.88 106 GLY A CA 1
ATOM 861 C C . GLY A 1 106 ? -3.516 14.766 18.734 1 96.88 106 GLY A C 1
ATOM 862 O O . GLY A 1 106 ? -4.398 15.625 18.828 1 96.88 106 GLY A O 1
ATOM 863 N N . GLU A 1 107 ? -3.641 13.633 18.078 1 98.19 107 GLU A N 1
ATOM 864 C CA . GLU A 1 107 ? -4.887 13.297 17.406 1 98.19 107 GLU A CA 1
ATOM 865 C C . GLU A 1 107 ? -6.051 13.219 18.391 1 98.19 107 GLU A C 1
ATOM 867 O O . GLU A 1 107 ? -7.141 13.727 18.109 1 98.19 107 GLU A O 1
ATOM 872 N N . GLU A 1 108 ? -5.812 12.648 19.5 1 97.44 108 GLU A N 1
ATOM 873 C CA . GLU A 1 108 ? -6.852 12.484 20.5 1 97.44 108 GLU A CA 1
ATOM 874 C C . GLU A 1 108 ? -7.309 13.828 21.062 1 97.44 108 GLU A C 1
ATOM 876 O O . GLU A 1 108 ? -8.508 14.062 21.25 1 97.44 108 GLU A O 1
ATOM 881 N N . ARG A 1 109 ? -6.402 14.68 21.344 1 96.56 109 ARG A N 1
ATOM 882 C CA . ARG A 1 109 ? -6.738 16.016 21.828 1 96.56 109 ARG A CA 1
ATOM 883 C C . ARG A 1 109 ? -7.508 16.812 20.781 1 96.56 109 ARG A C 1
ATOM 885 O O . ARG A 1 109 ? -8.477 17.5 21.109 1 96.56 109 ARG A O 1
ATOM 892 N N . TYR A 1 110 ? -7.043 16.672 19.562 1 97.62 110 TYR A N 1
ATOM 893 C CA . TYR A 1 110 ? -7.758 17.328 18.469 1 97.62 110 TYR A CA 1
ATOM 894 C C . TYR A 1 110 ? -9.188 16.812 18.359 1 97.62 110 TYR A C 1
ATOM 896 O O . TYR A 1 110 ? -10.133 17.594 18.203 1 97.62 110 TYR A O 1
ATOM 904 N N . GLN A 1 111 ? -9.336 15.516 18.422 1 97.69 111 GLN A N 1
ATOM 905 C CA . GLN A 1 111 ? -10.648 14.891 18.359 1 97.69 111 GLN A CA 1
ATOM 906 C C . GLN A 1 111 ? -11.578 15.438 19.453 1 97.69 111 GLN A C 1
ATOM 908 O O . GLN A 1 111 ? -12.734 15.75 19.172 1 97.69 111 GLN A O 1
ATOM 913 N N . ARG A 1 112 ? -11.055 15.547 20.609 1 96.62 112 ARG A N 1
ATOM 914 C CA . ARG A 1 112 ? -11.852 16.062 21.734 1 96.62 112 ARG A CA 1
ATOM 915 C C . ARG A 1 112 ? -12.32 17.484 21.469 1 96.62 112 ARG A C 1
ATOM 917 O O . ARG A 1 112 ? -13.492 17.812 21.672 1 96.62 112 ARG A O 1
ATOM 924 N N . LYS A 1 113 ? -11.461 18.297 21.062 1 96.19 113 LYS A N 1
ATOM 925 C CA . LYS A 1 113 ? -11.797 19.688 20.766 1 96.19 113 LYS A CA 1
ATOM 926 C C . LYS A 1 113 ? -12.844 19.781 19.672 1 96.19 113 LYS A C 1
ATOM 928 O O . LYS A 1 113 ? -13.781 20.578 19.766 1 96.19 113 LYS A O 1
ATOM 933 N N . MET A 1 114 ? -12.672 18.969 18.656 1 97.25 114 MET A N 1
ATOM 934 C CA . MET A 1 114 ? -13.594 18.953 17.531 1 97.25 114 MET A CA 1
ATOM 935 C C . MET A 1 114 ? -14.969 18.469 17.953 1 97.25 114 MET A C 1
ATOM 937 O O . MET A 1 114 ? -15.992 19.016 17.516 1 97.25 114 MET A O 1
ATOM 941 N N . GLN A 1 115 ? -15 17.484 18.781 1 96 115 GLN A N 1
ATOM 942 C CA . GLN A 1 115 ? -16.266 16.953 19.281 1 96 115 GLN A CA 1
ATOM 943 C C . GLN A 1 115 ? -17.047 18.031 20.047 1 96 115 GLN A C 1
ATOM 945 O O . GLN A 1 115 ? -18.266 18.125 19.922 1 96 115 GLN A O 1
ATOM 950 N N . LYS A 1 116 ? -16.359 18.797 20.75 1 94.69 116 LYS A N 1
ATOM 951 C CA . LYS A 1 116 ? -16.984 19.875 21.516 1 94.69 116 LYS A CA 1
ATOM 952 C C . LYS A 1 116 ? -17.609 20.922 20.609 1 94.69 116 LYS A C 1
ATOM 954 O O . LYS A 1 116 ? -18.531 21.625 21 1 94.69 116 LYS A O 1
ATOM 959 N N . LEU A 1 117 ? -17.062 20.984 19.438 1 95.19 117 LEU A N 1
ATOM 960 C CA . LEU A 1 117 ? -17.578 21.922 18.453 1 95.19 117 LEU A CA 1
ATOM 961 C C . LEU A 1 117 ? -18.672 21.25 17.609 1 95.19 117 LEU A C 1
ATOM 963 O O . LEU A 1 117 ? -19.172 21.844 16.656 1 95.19 117 LEU A O 1
ATOM 967 N N . GLY A 1 118 ? -19.031 20.016 17.891 1 95.25 118 GLY A N 1
ATOM 968 C CA . GLY A 1 118 ? -20.016 19.266 17.125 1 95.25 118 GLY A CA 1
ATOM 969 C C . GLY A 1 118 ? -19.484 18.781 15.781 1 95.25 118 GLY A C 1
ATOM 970 O O . GLY A 1 118 ? -20.266 18.578 14.844 1 95.25 118 GLY A O 1
ATOM 971 N N . LYS A 1 119 ? -18.172 18.656 15.664 1 97.19 119 LYS A N 1
ATOM 972 C CA . LYS A 1 119 ? -17.562 18.25 14.406 1 97.19 119 LYS A CA 1
ATOM 973 C C . LYS A 1 119 ? -17.062 16.797 14.492 1 97.19 119 LYS A C 1
ATOM 975 O O . LYS A 1 119 ? -16.719 16.328 15.578 1 97.19 119 LYS A O 1
ATOM 980 N N . THR A 1 120 ? -17.078 16.156 13.391 1 97.69 120 THR A N 1
ATOM 981 C CA . THR A 1 120 ? -16.547 14.805 13.273 1 97.69 120 THR A CA 1
ATOM 982 C C . THR A 1 120 ? -15.242 14.812 12.477 1 97.69 120 THR A C 1
ATOM 984 O O . THR A 1 120 ? -15.117 15.531 11.484 1 97.69 120 THR A O 1
ATOM 987 N N . VAL A 1 121 ? -14.297 14.039 12.969 1 98.5 121 VAL A N 1
ATOM 988 C CA . VAL A 1 121 ? -13.023 13.93 12.266 1 98.5 121 VAL A CA 1
ATOM 989 C C . VAL A 1 121 ? -12.781 12.477 11.859 1 98.5 121 VAL A C 1
ATOM 991 O O . VAL A 1 121 ? -12.898 11.57 12.68 1 98.5 121 VAL A O 1
ATOM 994 N N . LYS A 1 122 ? -12.547 12.227 10.586 1 98.62 122 LYS A N 1
ATOM 995 C CA . LYS A 1 122 ? -12.008 10.953 10.117 1 98.62 122 LYS A CA 1
ATOM 996 C C . LYS A 1 122 ? -10.484 10.961 10.141 1 98.62 122 LYS A C 1
ATOM 998 O O . LYS A 1 122 ? -9.852 11.805 9.5 1 98.62 122 LYS A O 1
ATOM 1003 N N . PHE A 1 123 ? -9.977 10.008 10.922 1 98.75 123 PHE A N 1
ATOM 1004 C CA . PHE A 1 123 ? -8.531 9.93 11.094 1 98.75 123 PHE A CA 1
ATOM 1005 C C . PHE A 1 123 ? -7.941 8.812 10.242 1 98.75 123 PHE A C 1
ATOM 1007 O O . PHE A 1 123 ? -8.422 7.676 10.273 1 98.75 123 PHE A O 1
ATOM 1014 N N . PHE A 1 124 ? -6.922 9.117 9.477 1 98.81 124 PHE A N 1
ATOM 1015 C CA . PHE A 1 124 ? -6.145 8.164 8.695 1 98.81 124 PHE A CA 1
ATOM 1016 C C . PHE A 1 124 ? -4.664 8.273 9.023 1 98.81 124 PHE A C 1
ATOM 1018 O O . PHE A 1 124 ? -4.059 9.328 8.859 1 98.81 124 PHE A O 1
ATOM 1025 N N . GLY A 1 125 ? -4.105 7.234 9.539 1 98.62 125 GLY A N 1
ATOM 1026 C CA . GLY A 1 125 ? -2.703 7.254 9.922 1 98.62 125 GLY A CA 1
ATOM 1027 C C . GLY A 1 125 ? -1.877 6.199 9.211 1 98.62 125 GLY A C 1
ATOM 1028 O O . GLY A 1 125 ? -2.281 5.039 9.125 1 98.62 125 GLY A O 1
ATOM 1029 N N . ALA A 1 126 ? -0.783 6.574 8.68 1 98.25 126 ALA A N 1
ATOM 1030 C CA . ALA A 1 126 ? 0.139 5.652 8.023 1 98.25 126 ALA A CA 1
ATOM 1031 C C . ALA A 1 126 ? 1.496 5.645 8.719 1 98.25 126 ALA A C 1
ATOM 1033 O O . ALA A 1 126 ? 2.064 6.703 9 1 98.25 126 ALA A O 1
ATOM 1034 N N . ASP A 1 127 ? 1.981 4.461 9 1 96.19 127 ASP A N 1
ATOM 1035 C CA . ASP A 1 127 ? 3.281 4.238 9.625 1 96.19 127 ASP A CA 1
ATOM 1036 C C . ASP A 1 127 ? 3.764 2.807 9.391 1 96.19 127 ASP A C 1
ATOM 1038 O O . ASP A 1 127 ? 3.035 1.85 9.664 1 96.19 127 ASP A O 1
ATOM 1042 N N . PRO A 1 128 ? 4.984 2.662 8.875 1 94 128 PRO A N 1
ATOM 1043 C CA . PRO A 1 128 ? 5.445 1.303 8.578 1 94 128 PRO A CA 1
ATOM 1044 C C . PRO A 1 128 ? 5.75 0.498 9.836 1 94 128 PRO A C 1
ATOM 1046 O O . PRO A 1 128 ? 5.875 -0.728 9.781 1 94 128 PRO A O 1
ATOM 1049 N N . MET A 1 129 ? 5.973 1.142 10.953 1 91.69 129 MET A N 1
ATOM 1050 C CA . MET A 1 129 ? 6.148 0.433 12.219 1 91.69 129 MET A CA 1
ATOM 1051 C C . MET A 1 129 ? 4.801 0.029 12.812 1 91.69 129 MET A C 1
ATOM 1053 O O . MET A 1 129 ? 4.172 0.812 13.523 1 91.69 129 MET A O 1
ATOM 1057 N N . VAL A 1 130 ? 4.453 -1.221 12.656 1 91.88 130 VAL A N 1
ATOM 1058 C CA . VAL A 1 130 ? 3.098 -1.682 12.938 1 91.88 130 VAL A CA 1
ATOM 1059 C C . VAL A 1 130 ? 2.896 -1.808 14.453 1 91.88 130 VAL A C 1
ATOM 1061 O O . VAL A 1 130 ? 1.845 -1.438 14.977 1 91.88 130 VAL A O 1
ATOM 1064 N N . GLU A 1 131 ? 3.912 -2.287 15.086 1 88.75 131 GLU A N 1
ATOM 1065 C CA . GLU A 1 131 ? 3.809 -2.533 16.516 1 88.75 131 GLU A CA 1
ATOM 1066 C C . GLU A 1 131 ? 3.404 -1.267 17.266 1 88.75 131 GLU A C 1
ATOM 1068 O O . GLU A 1 131 ? 3.994 -0.203 17.062 1 88.75 131 GLU A O 1
ATOM 1073 N N . LEU A 1 132 ? 2.34 -1.31 18.047 1 92.19 132 LEU A N 1
ATOM 1074 C CA . LEU A 1 132 ? 1.765 -0.249 18.875 1 92.19 132 LEU A CA 1
ATOM 1075 C C . LEU A 1 132 ? 0.982 0.738 18.016 1 92.19 132 LEU A C 1
ATOM 1077 O O . LEU A 1 132 ? -0.13 1.133 18.359 1 92.19 132 LEU A O 1
ATOM 1081 N N . ASN A 1 133 ? 1.569 1.125 16.859 1 94.88 133 ASN A N 1
ATOM 1082 C CA . ASN A 1 133 ? 0.887 2.107 16.031 1 94.88 133 ASN A CA 1
ATOM 1083 C C . ASN A 1 133 ? -0.47 1.595 15.555 1 94.88 133 ASN A C 1
ATOM 1085 O O . ASN A 1 133 ? -1.444 2.348 15.516 1 94.88 133 ASN A O 1
ATOM 1089 N N . SER A 1 134 ? -0.457 0.337 15.141 1 93.69 134 SER A N 1
ATOM 1090 C CA . SER A 1 134 ? -1.716 -0.234 14.672 1 93.69 134 SER A CA 1
ATOM 1091 C C . SER A 1 134 ? -2.777 -0.206 15.766 1 93.69 134 SER A C 1
ATOM 1093 O O . SER A 1 134 ? -3.932 0.138 15.508 1 93.69 134 SER A O 1
ATOM 1095 N N . GLU A 1 135 ? -2.406 -0.473 16.969 1 93.19 135 GLU A N 1
ATOM 1096 C CA . GLU A 1 135 ? -3.326 -0.53 18.094 1 93.19 135 GLU A CA 1
ATOM 1097 C C . GLU A 1 135 ? -3.848 0.858 18.453 1 93.19 135 GLU A C 1
ATOM 1099 O O . GLU A 1 135 ? -5.059 1.08 18.5 1 93.19 135 GLU A O 1
ATOM 1104 N N . ILE A 1 136 ? -2.963 1.771 18.656 1 96.12 136 ILE A N 1
ATOM 1105 C CA . ILE A 1 136 ? -3.355 3.062 19.203 1 96.12 136 ILE A CA 1
ATOM 1106 C C . ILE A 1 136 ? -4.09 3.877 18.141 1 96.12 136 ILE A C 1
ATOM 1108 O O . ILE A 1 136 ? -5.027 4.613 18.453 1 96.12 136 ILE A O 1
ATOM 1112 N N . TYR A 1 137 ? -3.688 3.725 16.922 1 96.88 137 TYR A N 1
ATOM 1113 C CA . TYR A 1 137 ? -4.352 4.523 15.906 1 96.88 137 TYR A CA 1
ATOM 1114 C C . TYR A 1 137 ? -5.727 3.957 15.578 1 96.88 137 TYR A C 1
ATOM 1116 O O . TYR A 1 137 ? -6.652 4.703 15.242 1 96.88 137 TYR A O 1
ATOM 1124 N N . SER A 1 138 ? -5.895 2.658 15.656 1 94.25 138 SER A N 1
ATOM 1125 C CA . SER A 1 138 ? -7.172 2.023 15.359 1 94.25 138 SER A CA 1
ATOM 1126 C C . SER A 1 138 ? -8.242 2.426 16.375 1 94.25 138 SER A C 1
ATOM 1128 O O . SER A 1 138 ? -9.438 2.248 16.125 1 94.25 138 SER A O 1
ATOM 1130 N N . ARG A 1 139 ? -7.895 2.98 17.484 1 94.75 139 ARG A N 1
ATOM 1131 C CA . ARG A 1 139 ? -8.844 3.457 18.484 1 94.75 139 ARG A CA 1
ATOM 1132 C C . ARG A 1 139 ? -9.531 4.734 18.016 1 94.75 139 ARG A C 1
ATOM 1134 O O . ARG A 1 139 ? -10.656 5.027 18.438 1 94.75 139 ARG A O 1
ATOM 1141 N N . ILE A 1 140 ? -8.859 5.453 17.109 1 96.81 140 ILE A N 1
ATOM 1142 C CA . ILE A 1 140 ? -9.422 6.754 16.766 1 96.81 140 ILE A CA 1
ATOM 1143 C C . ILE A 1 140 ? -9.766 6.801 15.281 1 96.81 140 ILE A C 1
ATOM 1145 O O . ILE A 1 140 ? -10.555 7.641 14.844 1 96.81 140 ILE A O 1
ATOM 1149 N N . GLY A 1 141 ? -9.156 5.914 14.523 1 97.06 141 GLY A N 1
ATOM 1150 C CA . GLY A 1 141 ? -9.359 5.957 13.086 1 97.06 141 GLY A CA 1
ATOM 1151 C C . GLY A 1 141 ? -8.828 4.727 12.367 1 97.06 141 GLY A C 1
ATOM 1152 O O . GLY A 1 141 ? -8.906 3.617 12.898 1 97.06 141 GLY A O 1
ATOM 1153 N N . LYS A 1 142 ? -8.375 4.922 11.109 1 97.94 142 LYS A N 1
ATOM 1154 C CA . LYS A 1 142 ? -7.871 3.84 10.273 1 97.94 142 LYS A CA 1
ATOM 1155 C C . LYS A 1 142 ? -6.352 3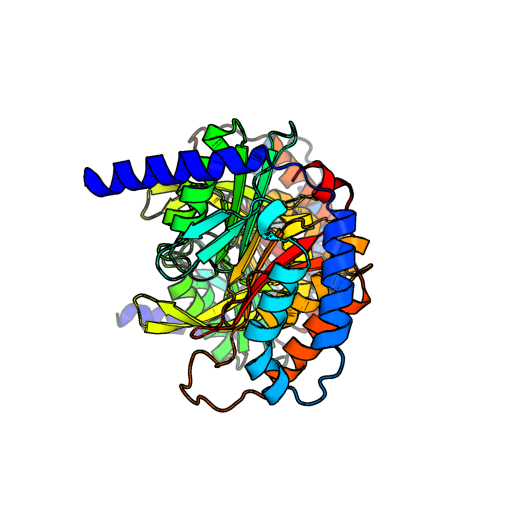.883 10.172 1 97.94 142 LYS A C 1
ATOM 1157 O O . LYS A 1 142 ? -5.766 4.945 9.953 1 97.94 142 LYS A O 1
ATOM 1162 N N . TYR A 1 143 ? -5.742 2.691 10.359 1 97.62 143 TYR A N 1
ATOM 1163 C CA . TYR A 1 143 ? -4.293 2.564 10.32 1 97.62 143 TYR A CA 1
ATOM 1164 C C . TYR A 1 143 ? -3.83 1.914 9.023 1 97.62 143 TYR A C 1
ATOM 1166 O O . TYR A 1 143 ? -4.453 0.965 8.547 1 97.62 143 TYR A O 1
ATOM 1174 N N . PHE A 1 144 ? -2.771 2.402 8.477 1 98.25 144 PHE A N 1
ATOM 1175 C CA . PHE A 1 144 ? -2.17 1.879 7.258 1 98.25 144 PHE A CA 1
ATOM 1176 C C . PHE A 1 144 ? -0.697 1.558 7.473 1 98.25 144 PHE A C 1
ATOM 1178 O O . PHE A 1 144 ? 0.089 2.436 7.832 1 98.25 144 PHE A O 1
ATOM 1185 N N . PRO A 1 145 ? -0.241 0.308 7.234 1 96.62 145 PRO A N 1
ATOM 1186 C CA . PRO A 1 145 ? 1.069 -0.178 7.672 1 96.62 145 PRO A CA 1
ATOM 1187 C C . PRO A 1 145 ? 2.154 0.021 6.617 1 96.62 145 PRO A C 1
ATOM 1189 O O . PRO A 1 145 ? 2.957 -0.884 6.371 1 96.62 145 PRO A O 1
ATOM 1192 N N . PHE A 1 146 ? 2.236 1.149 6.023 1 97.19 146 PHE A N 1
ATOM 1193 C CA . PHE A 1 146 ? 3.268 1.461 5.043 1 97.19 146 PHE A CA 1
ATOM 1194 C C . PHE A 1 146 ? 3.666 2.93 5.125 1 97.19 146 PHE A C 1
ATOM 1196 O O . PHE A 1 146 ? 3.027 3.713 5.828 1 97.19 146 PHE A O 1
ATOM 1203 N N . ALA A 1 147 ? 4.777 3.242 4.547 1 96.38 147 ALA A N 1
ATOM 1204 C CA . ALA A 1 147 ? 5.184 4.641 4.41 1 96.38 147 ALA A CA 1
ATOM 1205 C C . ALA A 1 147 ? 4.488 5.297 3.225 1 96.38 147 ALA A C 1
ATOM 1207 O O . ALA A 1 147 ? 4.273 4.66 2.189 1 96.38 147 ALA A O 1
ATOM 1208 N N . VAL A 1 148 ? 4.055 6.484 3.42 1 97.69 148 VAL A N 1
ATOM 1209 C CA . VAL A 1 148 ? 3.514 7.27 2.318 1 97.69 148 VAL A CA 1
ATOM 1210 C C . VAL A 1 148 ? 4.578 8.227 1.791 1 97.69 148 VAL A C 1
ATOM 1212 O O . VAL A 1 148 ? 5.152 9.008 2.555 1 97.69 148 VAL A O 1
ATOM 1215 N N . ALA A 1 149 ? 4.891 8.047 0.542 1 95.44 149 ALA A N 1
ATOM 1216 C CA . ALA A 1 149 ? 5.961 8.797 -0.104 1 95.44 149 ALA A CA 1
ATOM 1217 C C . ALA A 1 149 ? 5.484 9.422 -1.413 1 95.44 149 ALA A C 1
ATOM 1219 O O . ALA A 1 149 ? 4.309 9.297 -1.771 1 95.44 149 ALA A O 1
ATOM 1220 N N . ARG A 1 150 ? 6.398 10.203 -2.025 1 95.56 150 ARG A N 1
ATOM 1221 C CA . ARG A 1 150 ? 6.062 10.812 -3.309 1 95.56 150 ARG A CA 1
ATOM 1222 C C . ARG A 1 150 ? 6.059 9.773 -4.426 1 95.56 150 ARG A C 1
ATOM 1224 O O . ARG A 1 150 ? 5.281 9.875 -5.375 1 95.56 150 ARG A O 1
ATOM 1231 N N . HIS A 1 151 ? 6.945 8.766 -4.277 1 94.62 151 HIS A N 1
ATOM 1232 C CA . HIS A 1 151 ? 7.066 7.727 -5.289 1 94.62 151 HIS A CA 1
ATOM 1233 C C . HIS A 1 151 ? 6.891 6.34 -4.68 1 94.62 151 HIS A C 1
ATOM 1235 O O . HIS A 1 151 ? 7.348 6.09 -3.562 1 94.62 151 HIS A O 1
ATOM 1241 N N . PRO A 1 152 ? 6.223 5.492 -5.469 1 97.19 152 PRO A N 1
ATOM 1242 C CA . PRO A 1 152 ? 6.031 4.129 -4.965 1 97.19 152 PRO A CA 1
ATOM 1243 C C . PRO A 1 152 ? 7.309 3.297 -5.02 1 97.19 152 PRO A C 1
ATOM 1245 O O . PRO A 1 152 ? 8.227 3.615 -5.777 1 97.19 152 PRO A O 1
ATOM 1248 N N . GLY A 1 153 ? 7.348 2.287 -4.211 1 97.44 153 GLY A N 1
ATOM 1249 C CA . GLY A 1 153 ? 8.484 1.383 -4.176 1 97.44 153 GLY A CA 1
ATOM 1250 C C . GLY A 1 153 ? 8.672 0.704 -2.832 1 97.44 153 GLY A C 1
ATOM 1251 O O . GLY A 1 153 ? 7.695 0.485 -2.105 1 97.44 153 GLY A O 1
ATOM 1252 N N . TYR A 1 154 ? 9.844 0.184 -2.559 1 96.19 154 TYR A N 1
ATOM 1253 C CA . TYR A 1 154 ? 10.219 -0.385 -1.268 1 96.19 154 TYR A CA 1
ATOM 1254 C C . TYR A 1 154 ? 11.711 -0.204 -1.001 1 96.19 154 TYR A C 1
ATOM 1256 O O . TYR A 1 154 ? 12.5 -0.066 -1.937 1 96.19 154 TYR A O 1
ATOM 1264 N N . THR A 1 155 ? 12.039 -0.05 0.255 1 92.19 155 THR A N 1
ATOM 1265 C CA . THR A 1 155 ? 13.438 0.094 0.668 1 92.19 155 THR A CA 1
ATOM 1266 C C . THR A 1 155 ? 13.695 -0.676 1.96 1 92.19 155 THR A C 1
ATOM 1268 O O . THR A 1 155 ? 12.758 -1.034 2.678 1 92.19 155 THR A O 1
ATOM 1271 N N . ASN A 1 156 ? 14.969 -1.06 2.127 1 86.75 156 ASN A N 1
ATOM 1272 C CA . ASN A 1 156 ? 15.391 -1.482 3.459 1 86.75 156 ASN A CA 1
ATOM 1273 C C . ASN A 1 156 ? 15.633 -0.287 4.375 1 86.75 156 ASN A C 1
ATOM 1275 O O . ASN A 1 156 ? 16.453 0.583 4.07 1 86.75 156 ASN A O 1
ATOM 1279 N N . ALA A 1 157 ? 14.789 -0.155 5.363 1 78.25 157 ALA A N 1
ATOM 1280 C CA . ALA A 1 157 ? 14.898 1.01 6.234 1 78.25 157 ALA A CA 1
ATOM 1281 C C . ALA A 1 157 ? 15.031 0.587 7.695 1 78.25 157 ALA A C 1
ATOM 1283 O O . ALA A 1 157 ? 14.688 -0.541 8.055 1 78.25 157 ALA A O 1
ATOM 1284 N N . SER A 1 158 ? 15.789 1.443 8.453 1 74.38 158 SER A N 1
ATOM 1285 C CA . SER A 1 158 ? 15.875 1.246 9.898 1 74.38 158 SER A CA 1
ATOM 1286 C C . SER A 1 158 ? 14.672 1.84 10.617 1 74.38 158 SER A C 1
ATOM 1288 O O . SER A 1 158 ? 14.391 3.035 10.484 1 74.38 158 SER A O 1
ATOM 1290 N N . VAL A 1 159 ? 13.867 0.991 11.164 1 67.81 159 VAL A N 1
ATOM 1291 C CA . VAL A 1 159 ? 12.672 1.441 11.875 1 67.81 159 VAL A CA 1
ATOM 1292 C C . VAL A 1 159 ? 12.859 1.242 13.375 1 67.81 159 VAL A C 1
ATOM 1294 O O . VAL A 1 159 ? 13.539 0.305 13.805 1 67.81 159 VAL A O 1
ATOM 1297 N N . GLU A 1 160 ? 12.531 2.154 14.156 1 65.19 160 GLU A N 1
ATOM 1298 C CA . GLU A 1 160 ? 12.695 2.074 15.602 1 65.19 160 GLU A CA 1
ATOM 1299 C C . GLU A 1 160 ? 11.75 1.044 16.203 1 65.19 160 GLU A C 1
ATOM 1301 O O . GLU A 1 160 ? 10.531 1.129 16.031 1 65.19 160 GLU A O 1
ATOM 1306 N N . LYS A 1 161 ? 12.18 0.006 16.719 1 64.19 161 LYS A N 1
ATOM 1307 C CA . LYS A 1 161 ? 11.445 -1.016 17.453 1 64.19 161 LYS A CA 1
ATOM 1308 C C . LYS A 1 161 ? 11.977 -1.157 18.875 1 64.19 161 LYS A C 1
ATOM 1310 O O . LYS A 1 161 ? 13.125 -1.556 19.078 1 64.19 161 LYS A O 1
ATOM 1315 N N . ASN A 1 162 ? 11.023 -0.819 19.844 1 62.59 162 ASN A N 1
ATOM 1316 C CA . ASN A 1 162 ? 11.391 -0.903 21.25 1 62.59 162 ASN A CA 1
ATOM 1317 C C . ASN A 1 162 ? 12.703 -0.184 21.547 1 62.59 162 ASN A C 1
ATOM 1319 O O . ASN A 1 162 ? 13.586 -0.74 22.188 1 62.59 162 ASN A O 1
ATOM 1323 N N . GLY A 1 163 ? 12.828 0.901 20.969 1 60.41 163 GLY A N 1
ATOM 1324 C CA . GLY A 1 163 ? 14 1.715 21.25 1 60.41 163 GLY A CA 1
ATOM 1325 C C . GLY A 1 163 ? 15.211 1.321 20.422 1 60.41 163 GLY A C 1
ATOM 1326 O O . GLY A 1 163 ? 16.266 1.938 20.531 1 60.41 163 GLY A O 1
ATOM 1327 N N . GLU A 1 164 ? 15.062 0.193 19.641 1 67.38 164 GLU A N 1
ATOM 1328 C CA . GLU A 1 164 ? 16.156 -0.242 18.781 1 67.38 164 GLU A CA 1
ATOM 1329 C C . GLU A 1 164 ? 15.789 -0.093 17.297 1 67.38 164 GLU A C 1
ATOM 1331 O O . GLU A 1 164 ? 14.617 -0.219 16.938 1 67.38 164 GLU A O 1
ATOM 1336 N N . PHE A 1 165 ? 16.75 0.326 16.562 1 67.44 165 PHE A N 1
ATOM 1337 C CA . PHE A 1 165 ? 16.531 0.422 15.117 1 67.44 165 PHE A CA 1
ATOM 1338 C C . PHE A 1 165 ? 16.766 -0.924 14.445 1 67.44 165 PHE A C 1
ATOM 1340 O O . PHE A 1 165 ? 17.797 -1.559 14.664 1 67.44 165 PHE A O 1
ATOM 1347 N N . ILE A 1 166 ? 15.688 -1.478 13.859 1 71.56 166 ILE A N 1
ATOM 1348 C CA . ILE A 1 166 ? 15.797 -2.74 13.133 1 71.56 166 ILE A CA 1
ATOM 1349 C C . ILE A 1 166 ? 15.641 -2.494 11.641 1 71.56 166 ILE A C 1
ATOM 1351 O O . ILE A 1 166 ? 14.766 -1.724 11.219 1 71.56 166 ILE A O 1
ATOM 1355 N N . ASP A 1 167 ? 16.484 -3.105 10.914 1 78.19 167 ASP A N 1
ATOM 1356 C CA . ASP A 1 167 ? 16.391 -3.002 9.461 1 78.19 167 ASP A CA 1
ATOM 1357 C C . ASP A 1 167 ? 15.281 -3.898 8.914 1 78.19 167 ASP A C 1
ATOM 1359 O O . ASP A 1 167 ? 15.18 -5.066 9.297 1 78.19 167 ASP A O 1
ATOM 1363 N N . GLN A 1 168 ? 14.32 -3.227 8.305 1 83.88 168 GLN A N 1
ATOM 1364 C CA . GLN A 1 168 ? 13.266 -4.012 7.684 1 83.88 168 GLN A CA 1
ATOM 1365 C C . GLN A 1 168 ? 12.859 -3.422 6.336 1 83.88 168 GLN A C 1
ATOM 1367 O O . GLN A 1 168 ? 13.18 -2.271 6.035 1 83.88 168 GLN A O 1
ATOM 1372 N N . ASN A 1 169 ? 12.234 -4.227 5.582 1 90.44 169 ASN A N 1
ATOM 1373 C CA . ASN A 1 169 ? 11.633 -3.775 4.332 1 90.44 169 ASN A CA 1
ATOM 1374 C C . ASN A 1 169 ? 10.445 -2.85 4.586 1 90.44 169 ASN A C 1
ATOM 1376 O O . ASN A 1 169 ? 9.625 -3.115 5.461 1 90.44 169 ASN A O 1
ATOM 1380 N N . VAL A 1 170 ? 10.508 -1.715 3.941 1 93.62 170 VAL A N 1
ATOM 1381 C CA . VAL A 1 170 ? 9.406 -0.76 4.074 1 93.62 170 VAL A CA 1
ATOM 1382 C C . VAL A 1 170 ? 8.797 -0.484 2.703 1 93.62 170 VAL A C 1
ATOM 1384 O O . VAL A 1 170 ? 9.5 -0.096 1.768 1 93.62 170 VAL A O 1
ATOM 1387 N N . ALA A 1 171 ? 7.52 -0.779 2.643 1 96.38 171 ALA A N 1
ATOM 1388 C CA . ALA A 1 171 ? 6.785 -0.425 1.431 1 96.38 171 ALA A CA 1
ATOM 1389 C C . ALA A 1 171 ? 6.508 1.074 1.375 1 96.38 171 ALA A C 1
ATOM 1391 O O . ALA A 1 171 ? 6.141 1.683 2.385 1 96.38 171 ALA A O 1
ATOM 1392 N N . HIS A 1 172 ? 6.723 1.664 0.225 1 96.44 172 HIS A N 1
ATOM 1393 C CA . HIS A 1 172 ? 6.387 3.055 -0.057 1 96.44 172 HIS A CA 1
ATOM 1394 C C . HIS A 1 172 ? 5.18 3.154 -0.983 1 96.44 172 HIS A C 1
ATOM 1396 O O . HIS A 1 172 ? 5.211 2.652 -2.109 1 96.44 172 HIS A O 1
ATOM 1402 N N . VAL A 1 173 ? 4.176 3.809 -0.473 1 98.25 173 VAL A N 1
ATOM 1403 C CA . VAL A 1 173 ? 2.984 4.074 -1.274 1 98.25 173 VAL A CA 1
ATOM 1404 C C . VAL A 1 173 ? 2.945 5.547 -1.673 1 98.25 173 VAL A C 1
ATOM 1406 O O . VAL A 1 173 ? 3.154 6.426 -0.836 1 98.25 173 VAL A O 1
ATOM 1409 N N . ASP A 1 174 ? 2.754 5.785 -2.922 1 98.06 174 ASP A N 1
ATOM 1410 C CA . ASP A 1 174 ? 2.674 7.148 -3.434 1 98.06 174 ASP A CA 1
ATOM 1411 C C . ASP A 1 174 ? 1.539 7.922 -2.766 1 98.06 174 ASP A C 1
ATOM 1413 O O . ASP A 1 174 ? 0.423 7.414 -2.643 1 98.06 174 ASP A O 1
ATOM 1417 N N . ILE A 1 175 ? 1.772 9.141 -2.42 1 98.5 175 ILE A N 1
ATOM 1418 C CA . ILE A 1 175 ? 0.813 9.93 -1.649 1 98.5 175 ILE A CA 1
ATOM 1419 C C . ILE A 1 175 ? -0.443 10.172 -2.482 1 98.5 175 ILE A C 1
ATOM 1421 O O . ILE A 1 175 ? -1.557 10.172 -1.953 1 98.5 175 ILE A O 1
ATOM 1425 N N . LEU A 1 176 ? -0.256 10.453 -3.799 1 98.25 176 LEU A N 1
ATOM 1426 C CA . LEU A 1 176 ? -1.435 10.672 -4.629 1 98.25 176 LEU A CA 1
ATOM 1427 C C . LEU A 1 176 ? -2.295 9.414 -4.691 1 98.25 176 LEU A C 1
ATOM 1429 O O . LEU A 1 176 ? -3.521 9.484 -4.594 1 98.25 176 LEU A O 1
ATOM 1433 N N . TYR A 1 177 ? -1.677 8.25 -4.863 1 98.44 177 TYR A N 1
ATOM 1434 C CA . TYR A 1 177 ? -2.383 6.977 -4.867 1 98.44 177 TYR A CA 1
ATOM 1435 C C . TYR A 1 177 ? -3.092 6.746 -3.535 1 98.44 177 TYR A C 1
ATOM 1437 O O . TYR A 1 177 ? -4.246 6.309 -3.508 1 98.44 177 TYR A O 1
ATOM 1445 N N . PHE A 1 178 ? -2.41 7.031 -2.424 1 98.75 178 PHE A N 1
ATOM 1446 C CA . PHE A 1 178 ? -2.953 6.852 -1.082 1 98.75 178 PHE A CA 1
ATOM 1447 C C . PHE A 1 178 ? -4.219 7.676 -0.895 1 98.75 178 PHE A C 1
ATOM 1449 O O . PHE A 1 178 ? -5.266 7.145 -0.516 1 98.75 178 PHE A O 1
ATOM 1456 N N . ILE A 1 179 ? -4.125 8.969 -1.273 1 98.75 179 ILE A N 1
ATOM 1457 C CA . ILE A 1 179 ? -5.219 9.906 -1.018 1 98.75 179 ILE A CA 1
ATOM 1458 C C . ILE A 1 179 ? -6.359 9.641 -1.994 1 98.75 179 ILE A C 1
ATOM 1460 O O . ILE A 1 179 ? -7.512 9.484 -1.583 1 98.75 179 ILE A O 1
ATOM 1464 N N . LYS A 1 180 ? -6.027 9.469 -3.232 1 98.06 180 LYS A N 1
ATOM 1465 C CA . LYS A 1 180 ? -7.047 9.453 -4.273 1 98.06 180 LYS A CA 1
ATOM 1466 C C . LYS A 1 180 ? -7.637 8.055 -4.449 1 98.06 180 LYS A C 1
ATOM 1468 O O . LYS A 1 180 ? -8.828 7.91 -4.727 1 98.06 180 LYS A O 1
ATOM 1473 N N . GLN A 1 181 ? -6.836 7.043 -4.281 1 97.94 181 GLN A N 1
ATOM 1474 C CA . GLN A 1 181 ? -7.297 5.703 -4.629 1 97.94 181 GLN A CA 1
ATOM 1475 C C . GLN A 1 181 ? -7.602 4.887 -3.377 1 97.94 181 GLN A C 1
ATOM 1477 O O . GLN A 1 181 ? -8.633 4.215 -3.305 1 97.94 181 GLN A O 1
ATOM 1482 N N . ILE A 1 182 ? -6.781 4.922 -2.383 1 98.5 182 ILE A N 1
ATOM 1483 C CA . ILE A 1 182 ? -7.023 4.117 -1.188 1 98.5 182 ILE A CA 1
ATOM 1484 C C . ILE A 1 182 ? -8.07 4.797 -0.31 1 98.5 182 ILE A C 1
ATOM 1486 O O . ILE A 1 182 ? -9.078 4.188 0.047 1 98.5 182 ILE A O 1
ATOM 1490 N N . LEU A 1 183 ? -7.824 6.086 -0.028 1 98.5 183 LEU A N 1
ATOM 1491 C CA . LEU A 1 183 ? -8.734 6.773 0.875 1 98.5 183 LEU A CA 1
ATOM 1492 C C . LEU A 1 183 ? -9.953 7.297 0.122 1 98.5 183 LEU A C 1
ATOM 1494 O O . LEU A 1 183 ? -11.047 7.391 0.688 1 98.5 183 LEU A O 1
ATOM 1498 N N . ASP A 1 184 ? -9.781 7.676 -1.106 1 97.88 184 ASP A N 1
ATOM 1499 C CA . ASP A 1 184 ? -10.828 8.234 -1.959 1 97.88 184 ASP A CA 1
ATOM 1500 C C . ASP A 1 184 ? -11.422 9.5 -1.346 1 97.88 184 ASP A C 1
ATOM 1502 O O . ASP A 1 184 ? -12.633 9.594 -1.152 1 97.88 184 ASP A O 1
ATOM 1506 N N . ILE A 1 185 ? -10.539 10.477 -1.062 1 97.94 185 ILE A N 1
ATOM 1507 C CA . ILE A 1 185 ? -10.984 11.766 -0.527 1 97.94 185 ILE A CA 1
ATOM 1508 C C . ILE A 1 185 ? -10.359 12.898 -1.333 1 97.94 185 ILE A C 1
ATOM 1510 O O . ILE A 1 185 ? -9.328 12.719 -1.979 1 97.94 185 ILE A O 1
ATOM 1514 N N . GLU A 1 186 ? -10.992 14.031 -1.27 1 98.12 186 GLU A N 1
ATOM 1515 C CA . GLU A 1 186 ? -10.547 15.18 -2.057 1 98.12 186 GLU A CA 1
ATOM 1516 C C . GLU A 1 186 ? -10.234 16.375 -1.163 1 98.12 186 GLU A C 1
ATOM 1518 O O . GLU A 1 186 ? -9.578 17.328 -1.597 1 98.12 186 GLU A O 1
ATOM 1523 N N . LYS A 1 187 ? -10.742 16.344 0.02 1 98.44 187 LYS A N 1
ATOM 1524 C CA . LYS A 1 187 ? -10.539 17.438 0.98 1 98.44 187 LYS A CA 1
ATOM 1525 C C . LYS A 1 187 ? -9.812 16.922 2.227 1 98.44 187 LYS A C 1
ATOM 1527 O O . LYS A 1 187 ? -10.266 15.984 2.875 1 98.44 187 LYS A O 1
ATOM 1532 N N . ILE A 1 188 ? -8.734 17.484 2.516 1 98.81 188 ILE A N 1
ATOM 1533 C CA . ILE A 1 188 ? -7.945 17.172 3.705 1 98.81 188 ILE A CA 1
ATOM 1534 C C . ILE A 1 188 ? -7.836 18.422 4.586 1 98.81 188 ILE A C 1
ATOM 1536 O O . ILE A 1 188 ? -7.238 19.422 4.184 1 98.81 188 ILE A O 1
ATOM 1540 N N . ASP A 1 189 ? -8.406 18.328 5.734 1 98.81 189 ASP A N 1
ATOM 1541 C CA . ASP A 1 189 ? -8.391 19.469 6.645 1 98.81 189 ASP A CA 1
ATOM 1542 C C . ASP A 1 189 ? -7.031 19.609 7.316 1 98.81 189 ASP A C 1
ATOM 1544 O O . ASP A 1 189 ? -6.512 20.719 7.445 1 98.81 189 ASP A O 1
ATOM 1548 N N . ASN A 1 190 ? -6.52 18.516 7.762 1 98.81 190 ASN A N 1
ATOM 1549 C CA . ASN A 1 190 ? -5.199 18.5 8.383 1 98.81 190 ASN A CA 1
ATOM 1550 C C . ASN A 1 190 ? -4.328 17.375 7.828 1 98.81 190 ASN A C 1
ATOM 1552 O O . ASN A 1 190 ? -4.77 16.219 7.738 1 98.81 190 ASN A O 1
ATOM 1556 N N . LEU A 1 191 ? -3.166 17.688 7.43 1 98.88 191 LEU A N 1
ATOM 1557 C CA . LEU A 1 191 ? -2.113 16.766 7.047 1 98.88 191 LEU A CA 1
ATOM 1558 C C . LEU A 1 191 ? -0.899 16.906 7.961 1 98.88 191 LEU A C 1
ATOM 1560 O O . LEU A 1 191 ? -0.224 17.938 7.945 1 98.88 191 LEU A O 1
ATOM 1564 N N . TRP A 1 192 ? -0.635 15.891 8.773 1 98.5 192 TRP A N 1
ATOM 1565 C CA . TRP A 1 192 ? 0.497 15.891 9.695 1 98.5 192 TRP A CA 1
ATOM 1566 C C . TRP A 1 192 ? 1.607 14.977 9.195 1 98.5 192 TRP A C 1
ATOM 1568 O O . TRP A 1 192 ? 1.391 13.773 9 1 98.5 192 TRP A O 1
ATOM 1578 N N . ILE A 1 193 ? 2.77 15.578 8.961 1 97.56 193 ILE A N 1
ATOM 1579 C CA . ILE A 1 193 ? 3.854 14.82 8.344 1 97.56 193 ILE A CA 1
ATOM 1580 C C . ILE A 1 193 ? 5.062 14.797 9.273 1 97.56 193 ILE A C 1
ATOM 1582 O O . ILE A 1 193 ? 5.621 15.852 9.602 1 97.56 193 ILE A O 1
ATOM 1586 N N . ASP A 1 194 ? 5.434 13.703 9.711 1 93.44 194 ASP A N 1
ATOM 1587 C CA . ASP A 1 194 ? 6.66 13.375 10.422 1 93.44 194 ASP A CA 1
ATOM 1588 C C . ASP A 1 194 ? 7.258 12.062 9.922 1 93.44 194 ASP A C 1
ATOM 1590 O O . ASP A 1 194 ? 6.996 11 10.484 1 93.44 194 ASP A O 1
ATOM 1594 N N . ALA A 1 195 ? 8.062 12.102 8.859 1 87.06 195 ALA A N 1
ATOM 1595 C CA . ALA A 1 195 ? 8.391 10.906 8.086 1 87.06 195 ALA A CA 1
ATOM 1596 C C . ALA A 1 195 ? 9.883 10.602 8.148 1 87.06 195 ALA A C 1
ATOM 1598 O O . ALA A 1 195 ? 10.422 9.906 7.285 1 87.06 195 ALA A O 1
ATOM 1599 N N . GLU A 1 196 ? 10.648 11.07 9.016 1 81.56 196 GLU A N 1
ATOM 1600 C CA . GLU A 1 196 ? 12.047 10.766 9.297 1 81.56 196 GLU A CA 1
ATOM 1601 C C . GLU A 1 196 ? 12.906 10.914 8.047 1 81.56 196 GLU A C 1
ATOM 1603 O O . GLU A 1 196 ? 13.672 10.008 7.703 1 81.56 196 GLU A O 1
ATOM 1608 N N . GLY A 1 197 ? 12.703 11.977 7.336 1 82.19 197 GLY A N 1
ATOM 1609 C CA . GLY A 1 197 ? 13.523 12.305 6.184 1 82.19 197 GLY A CA 1
ATOM 1610 C C . GLY A 1 197 ? 12.781 12.211 4.867 1 82.19 197 GLY A C 1
ATOM 1611 O O . GLY A 1 197 ? 13.109 12.898 3.904 1 82.19 197 GLY A O 1
ATOM 1612 N N . ALA A 1 198 ? 11.773 11.422 4.785 1 84.44 198 ALA A N 1
ATOM 1613 C CA . ALA A 1 198 ? 11.023 11.219 3.549 1 84.44 198 ALA A CA 1
ATOM 1614 C C . ALA A 1 198 ? 10.211 12.461 3.193 1 84.44 198 ALA A C 1
ATOM 1616 O O . ALA A 1 198 ? 9.734 12.594 2.062 1 84.44 198 ALA A O 1
ATOM 1617 N N . GLU A 1 199 ? 10.055 13.406 4.121 1 91.62 199 GLU A N 1
ATOM 1618 C CA . GLU A 1 199 ? 9.219 14.578 3.9 1 91.62 199 GLU A CA 1
ATOM 1619 C C . GLU A 1 199 ? 9.797 15.469 2.803 1 91.62 199 GLU A C 1
ATOM 1621 O O . GLU A 1 199 ? 9.062 16.203 2.133 1 91.62 199 GLU A O 1
ATOM 1626 N N . TYR A 1 200 ? 11.07 15.391 2.57 1 92.19 200 TYR A N 1
ATOM 1627 C CA . TYR A 1 200 ? 11.703 16.25 1.577 1 92.19 200 TYR A CA 1
ATOM 1628 C C . TYR A 1 200 ? 11.156 15.969 0.183 1 92.19 200 TYR A C 1
ATOM 1630 O O . TYR A 1 200 ? 11 16.891 -0.628 1 92.19 200 TYR A O 1
ATOM 1638 N N . GLU A 1 201 ? 10.852 14.75 -0.03 1 93.19 201 GLU A N 1
ATOM 1639 C CA . GLU A 1 201 ? 10.32 14.375 -1.338 1 93.19 201 GLU A CA 1
ATOM 1640 C C . GLU A 1 201 ? 8.859 14.773 -1.471 1 93.19 201 GLU A C 1
ATOM 1642 O O . GLU A 1 201 ? 8.312 14.789 -2.574 1 93.19 201 GLU A O 1
ATOM 1647 N N . LEU A 1 202 ? 8.258 15.172 -0.398 1 96.5 202 LEU A N 1
ATOM 1648 C CA . LEU A 1 202 ? 6.836 15.492 -0.411 1 96.5 202 LEU A CA 1
ATOM 1649 C C . LEU A 1 202 ? 6.621 17 -0.582 1 96.5 202 LEU A C 1
ATOM 1651 O O . LEU A 1 202 ? 5.484 17.453 -0.741 1 96.5 202 LEU A O 1
ATOM 1655 N N . PHE A 1 203 ? 7.68 17.812 -0.663 1 96.94 203 PHE A N 1
ATOM 1656 C CA . PHE A 1 203 ? 7.539 19.266 -0.729 1 96.94 203 PHE A CA 1
ATOM 1657 C C . PHE A 1 203 ? 6.762 19.672 -1.973 1 96.94 203 PHE A C 1
ATOM 1659 O O . PHE A 1 203 ? 5.961 20.609 -1.929 1 96.94 203 PHE A O 1
ATOM 1666 N N . ASP A 1 204 ? 6.906 18.953 -3.002 1 95.38 204 ASP A N 1
ATOM 1667 C CA . ASP A 1 204 ? 6.352 19.375 -4.285 1 95.38 204 ASP A CA 1
ATOM 1668 C C . ASP A 1 204 ? 4.836 19.219 -4.309 1 95.38 204 ASP A C 1
ATOM 1670 O O . ASP A 1 204 ? 4.16 19.766 -5.176 1 95.38 204 ASP A O 1
ATOM 1674 N N . ILE A 1 205 ? 4.293 18.453 -3.359 1 97.12 205 ILE A N 1
ATOM 1675 C CA . ILE A 1 205 ? 2.85 18.25 -3.416 1 97.12 205 ILE A CA 1
ATOM 1676 C C . ILE A 1 205 ? 2.125 19.531 -3.043 1 97.12 205 ILE A C 1
ATOM 1678 O O . ILE A 1 205 ? 0.928 19.688 -3.303 1 97.12 205 ILE A O 1
ATOM 1682 N N . PHE A 1 206 ? 2.791 20.516 -2.508 1 97.5 206 PHE A N 1
ATOM 1683 C CA . PHE A 1 206 ? 2.184 21.766 -2.047 1 97.5 206 PHE A CA 1
ATOM 1684 C C . PHE A 1 206 ? 2.273 22.844 -3.119 1 97.5 206 PHE A C 1
ATOM 1686 O O . PHE A 1 206 ? 1.727 23.938 -2.955 1 97.5 206 PHE A O 1
ATOM 1693 N N . GLU A 1 207 ? 2.881 22.516 -4.203 1 97.38 207 GLU A N 1
ATOM 1694 C CA . GLU A 1 207 ? 3.074 23.5 -5.266 1 97.38 207 GLU A CA 1
ATOM 1695 C C . GLU A 1 207 ? 1.751 23.859 -5.938 1 97.38 207 GLU A C 1
ATOM 1697 O O . GLU A 1 207 ? 0.892 23 -6.121 1 97.38 207 GLU A O 1
ATOM 1702 N N . LYS A 1 208 ? 1.636 25.156 -6.234 1 97.44 208 LYS A N 1
ATOM 1703 C CA . LYS A 1 208 ? 0.488 25.609 -7.012 1 97.44 208 LYS A CA 1
ATOM 1704 C C . LYS A 1 208 ? 0.445 24.938 -8.375 1 97.44 208 LYS A C 1
ATOM 1706 O O . LYS A 1 208 ? 1.47 24.828 -9.055 1 97.44 208 LYS A O 1
ATOM 1711 N N . ASN A 1 209 ? -0.7 24.453 -8.734 1 96.69 209 ASN A N 1
ATOM 1712 C CA . ASN A 1 209 ? -0.896 23.719 -9.984 1 96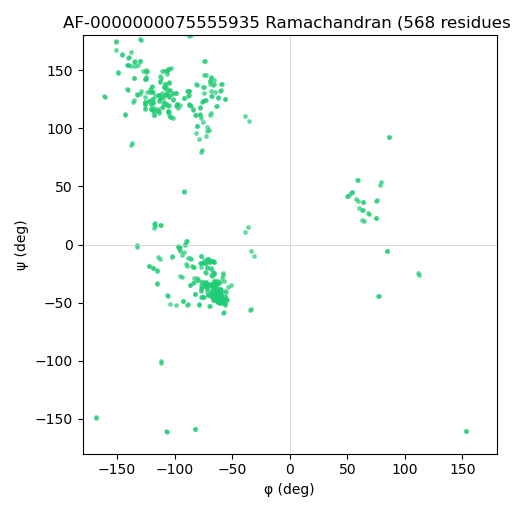.69 209 ASN A CA 1
ATOM 1713 C C . ASN A 1 209 ? -0.069 22.438 -10.016 1 96.69 209 ASN A C 1
ATOM 1715 O O . ASN A 1 209 ? 0.293 21.953 -11.086 1 96.69 209 ASN A O 1
ATOM 1719 N N . GLY A 1 210 ? 0.308 21.969 -8.883 1 96 210 GLY A N 1
ATOM 1720 C CA . GLY A 1 210 ? 1.058 20.734 -8.773 1 96 210 GLY A CA 1
ATOM 1721 C C . GLY A 1 210 ? 0.176 19.5 -8.805 1 96 210 GLY A C 1
ATOM 1722 O O . GLY A 1 210 ? -0.95 19.547 -9.305 1 96 210 GLY A O 1
ATOM 1723 N N . VAL A 1 211 ? 0.736 18.422 -8.273 1 96.38 211 VAL A N 1
ATOM 1724 C CA . VAL A 1 211 ? 0.127 17.094 -8.43 1 96.38 211 VAL A CA 1
ATOM 1725 C C . VAL A 1 211 ? -1.22 17.062 -7.715 1 96.38 211 VAL A C 1
ATOM 1727 O O . VAL A 1 211 ? -2.184 16.484 -8.219 1 96.38 211 VAL A O 1
ATOM 1730 N N . LEU A 1 212 ? -1.319 17.672 -6.5 1 97.69 212 LEU A N 1
ATOM 1731 C CA . LEU A 1 212 ? -2.59 17.656 -5.781 1 97.69 212 LEU A CA 1
ATOM 1732 C C . LEU A 1 212 ? -3.633 18.5 -6.496 1 97.69 212 LEU A C 1
ATOM 1734 O O . LEU A 1 212 ? -4.777 18.078 -6.668 1 97.69 212 LEU A O 1
ATOM 1738 N N . ASP A 1 213 ? -3.223 19.688 -6.945 1 97.25 213 ASP A N 1
ATOM 1739 C CA . ASP A 1 213 ? -4.129 20.578 -7.676 1 97.25 213 ASP A CA 1
ATOM 1740 C C . ASP A 1 213 ? -4.637 19.906 -8.953 1 97.25 213 ASP A C 1
ATOM 1742 O O . ASP A 1 213 ? -5.828 19.969 -9.258 1 97.25 213 ASP A O 1
ATOM 1746 N N . GLN A 1 214 ? -3.77 19.281 -9.617 1 97.75 214 GLN A N 1
ATOM 1747 C CA . GLN A 1 214 ? -4.102 18.641 -10.891 1 97.75 214 GLN A CA 1
ATOM 1748 C C . GLN A 1 214 ? -5.059 17.469 -10.68 1 97.75 214 GLN A C 1
ATOM 1750 O O . GLN A 1 214 ? -5.664 16.984 -11.641 1 97.75 214 GLN A O 1
ATOM 1755 N N . ASN A 1 215 ? -5.238 17.016 -9.492 1 97.88 215 ASN A N 1
ATOM 1756 C CA . ASN A 1 215 ? -6.121 15.891 -9.18 1 97.88 215 ASN A CA 1
ATOM 1757 C C . ASN A 1 215 ? -7.262 16.312 -8.266 1 97.88 215 ASN A C 1
ATOM 1759 O O . ASN A 1 215 ? -7.879 15.469 -7.605 1 97.88 215 ASN A O 1
ATOM 1763 N N . ASP A 1 216 ? -7.523 17.531 -8.094 1 97.88 216 ASP A N 1
ATOM 1764 C CA . ASP A 1 216 ? -8.648 18.141 -7.383 1 97.88 216 ASP A CA 1
ATOM 1765 C C . ASP A 1 216 ? -8.609 17.781 -5.898 1 97.88 216 ASP A C 1
ATOM 1767 O O . ASP A 1 216 ? -9.641 17.453 -5.305 1 97.88 216 ASP A O 1
ATOM 1771 N N . ILE A 1 217 ? -7.391 17.719 -5.363 1 98.56 217 ILE A N 1
ATOM 1772 C CA . ILE A 1 217 ? -7.207 17.469 -3.938 1 98.56 217 ILE A CA 1
ATOM 1773 C C . ILE A 1 217 ? -6.816 18.766 -3.232 1 98.56 217 ILE A C 1
ATOM 1775 O O . ILE A 1 217 ? -5.887 19.469 -3.66 1 98.56 217 ILE A O 1
ATOM 1779 N N . THR A 1 218 ? -7.527 19.109 -2.199 1 98.56 218 THR A N 1
ATOM 1780 C CA . THR A 1 218 ? -7.258 20.312 -1.425 1 98.56 218 THR A CA 1
ATOM 1781 C C . THR A 1 218 ? -6.789 19.969 -0.017 1 98.56 218 THR A C 1
ATOM 1783 O O . THR A 1 218 ? -7.449 19.203 0.689 1 98.56 218 THR A O 1
ATOM 1786 N N . VAL A 1 219 ? -5.648 20.438 0.38 1 98.81 219 VAL A N 1
ATOM 1787 C CA . VAL A 1 219 ? -5.133 20.312 1.738 1 98.81 219 VAL A CA 1
ATOM 1788 C C . VAL A 1 219 ? -5.148 21.672 2.426 1 98.81 219 VAL A C 1
ATOM 1790 O O . VAL A 1 219 ? -4.516 22.625 1.955 1 98.81 219 VAL A O 1
ATOM 1793 N N . CYS A 1 220 ? -5.832 21.766 3.547 1 98.5 220 CYS A N 1
ATOM 1794 C CA . CYS A 1 220 ? -6.035 23.078 4.164 1 98.5 220 CYS A CA 1
ATOM 1795 C C . CYS A 1 220 ? -4.898 23.406 5.121 1 98.5 220 CYS A C 1
ATOM 1797 O O . CYS A 1 220 ? -4.316 24.5 5.051 1 98.5 220 CYS A O 1
ATOM 1799 N N . GLN A 1 221 ? -4.605 22.531 6.027 1 98.62 221 GLN A N 1
ATOM 1800 C CA . GLN A 1 221 ? -3.584 22.766 7.043 1 98.62 221 GLN A CA 1
ATOM 1801 C C . GLN A 1 221 ? -2.543 21.656 7.043 1 98.62 221 GLN A C 1
ATOM 1803 O O . GLN A 1 221 ? -2.873 20.484 6.816 1 98.62 221 GLN A O 1
ATOM 1808 N N . VAL A 1 222 ? -1.285 22.016 7.297 1 98.69 222 VAL A N 1
ATOM 1809 C CA . VAL A 1 222 ? -0.2 21.047 7.309 1 98.69 222 VAL A CA 1
ATOM 1810 C C . VAL A 1 222 ? 0.694 21.281 8.523 1 98.69 222 VAL A C 1
ATOM 1812 O O . VAL A 1 222 ? 1.09 22.422 8.797 1 98.69 222 VAL A O 1
ATOM 1815 N N . ASN A 1 223 ? 0.903 20.312 9.328 1 98.19 223 ASN A N 1
ATOM 1816 C CA . ASN A 1 223 ? 2.008 20.25 10.281 1 98.19 223 ASN A CA 1
ATOM 1817 C C . ASN A 1 223 ? 3.18 19.438 9.727 1 98.19 223 ASN A C 1
ATOM 1819 O O . ASN A 1 223 ? 3.043 18.25 9.453 1 98.19 223 ASN A O 1
ATOM 1823 N N . LEU A 1 224 ? 4.301 20.094 9.562 1 97.19 224 LEU A N 1
ATOM 1824 C CA . LEU A 1 224 ? 5.422 19.453 8.891 1 97.19 224 LEU A CA 1
ATOM 1825 C C . LEU A 1 224 ? 6.676 19.5 9.758 1 97.19 224 LEU A C 1
ATOM 1827 O O . LEU A 1 224 ? 7.125 20.578 10.148 1 97.19 224 LEU A O 1
ATOM 1831 N N . GLU A 1 225 ? 7.191 18.328 10.07 1 94.81 225 GLU A N 1
ATOM 1832 C CA . GLU A 1 225 ? 8.5 18.234 10.703 1 94.81 225 GLU A CA 1
ATOM 1833 C C . GLU A 1 225 ? 9.594 17.938 9.68 1 94.81 225 GLU A C 1
ATOM 1835 O O . GLU A 1 225 ? 9.547 16.922 8.992 1 94.81 225 GLU A O 1
ATOM 1840 N N . VAL A 1 226 ? 10.539 18.797 9.594 1 94.38 226 VAL A N 1
ATOM 1841 C CA . VAL A 1 226 ? 11.625 18.688 8.617 1 94.38 226 VAL A CA 1
ATOM 1842 C C . VAL A 1 226 ? 12.906 18.25 9.312 1 94.38 226 VAL A C 1
ATOM 1844 O O . VAL A 1 226 ? 13.508 19.031 10.055 1 94.38 226 VAL A O 1
ATOM 1847 N N . HIS A 1 227 ? 13.383 17.031 8.961 1 89.31 227 HIS A N 1
ATOM 1848 C CA . HIS A 1 227 ? 14.523 16.422 9.641 1 89.31 227 HIS A CA 1
ATOM 1849 C C . HIS A 1 227 ? 15.836 16.844 8.992 1 89.31 227 HIS A C 1
ATOM 1851 O O . HIS A 1 227 ? 15.953 16.859 7.77 1 89.31 227 HIS A O 1
ATOM 1857 N N . ILE A 1 228 ? 16.766 17.328 9.734 1 81.38 228 ILE A N 1
ATOM 1858 C CA . ILE A 1 228 ? 18.062 17.703 9.188 1 81.38 228 ILE A CA 1
ATOM 1859 C C . ILE A 1 228 ? 19.031 16.531 9.305 1 81.38 228 ILE A C 1
ATOM 1861 O O . ILE A 1 228 ? 19.906 16.359 8.445 1 81.38 228 ILE A O 1
ATOM 1865 N N . ALA A 1 229 ? 19.141 15.883 10.477 1 65.62 229 ALA A N 1
ATOM 1866 C CA . ALA A 1 229 ? 20.094 14.789 10.664 1 65.62 229 ALA A CA 1
ATOM 1867 C C . ALA A 1 229 ? 19.469 13.445 10.297 1 65.62 229 ALA A C 1
ATOM 1869 O O . ALA A 1 229 ? 18.25 13.273 10.414 1 65.62 229 ALA A O 1
ATOM 1870 N N . ASP A 1 230 ? 20.344 12.68 9.43 1 56.84 230 ASP A N 1
ATOM 1871 C CA . ASP A 1 230 ? 19.875 11.312 9.227 1 56.84 230 ASP A CA 1
ATOM 1872 C C . ASP A 1 230 ? 19.844 10.547 10.539 1 56.84 230 ASP A C 1
ATOM 1874 O O . ASP A 1 230 ? 20.641 10.805 11.438 1 56.84 230 ASP A O 1
ATOM 1878 N N . PRO A 1 231 ? 18.703 9.906 10.977 1 48.03 231 PRO A N 1
ATOM 1879 C CA . PRO A 1 231 ? 18.609 9.18 12.242 1 48.03 231 PRO A CA 1
ATOM 1880 C C . PRO A 1 231 ? 19.906 8.484 12.625 1 48.03 231 PRO A C 1
ATOM 1882 O O . PRO A 1 231 ? 20.141 8.195 13.805 1 48.03 231 PRO A O 1
ATOM 1885 N N . VAL A 1 232 ? 20.438 7.633 11.797 1 46.91 232 VAL A N 1
ATOM 1886 C CA . VAL A 1 232 ? 21.469 6.723 12.297 1 46.91 232 VAL A CA 1
ATOM 1887 C C . VAL A 1 232 ? 22.625 7.523 12.898 1 46.91 232 VAL A C 1
ATOM 1889 O O . VAL A 1 232 ? 23.234 7.105 13.891 1 46.91 232 VAL A O 1
ATOM 1892 N N . GLY A 1 233 ? 23.359 8.492 12.102 1 41.78 233 GLY A N 1
ATOM 1893 C CA . GLY A 1 233 ? 24.625 9.047 12.57 1 41.78 233 GLY A CA 1
ATOM 1894 C C . GLY A 1 233 ? 24.5 10.469 13.078 1 41.78 233 GLY A C 1
ATOM 1895 O O . GLY A 1 233 ? 23.641 11.227 12.617 1 41.78 233 GLY A O 1
ATOM 1896 N N . HIS A 1 234 ? 24.734 10.656 14.406 1 40.06 234 HIS A N 1
ATOM 1897 C CA . HIS A 1 234 ? 24.969 11.859 15.203 1 40.06 234 HIS A CA 1
ATOM 1898 C C . HIS A 1 234 ? 25.672 12.938 14.383 1 40.06 234 HIS A C 1
ATOM 1900 O O . HIS A 1 234 ? 26.203 13.891 14.945 1 40.06 234 HIS A O 1
ATOM 1906 N N . GLN A 1 235 ? 26.125 12.625 13.242 1 40.91 235 GLN A N 1
ATOM 1907 C CA . GLN A 1 235 ? 26.953 13.75 12.828 1 40.91 235 GLN A CA 1
ATOM 1908 C C . GLN A 1 235 ? 26.109 14.953 12.445 1 40.91 235 GLN A C 1
ATOM 1910 O O . GLN A 1 235 ? 25.234 14.852 11.586 1 40.91 235 GLN A O 1
ATOM 1915 N N . ILE A 1 236 ? 25.891 15.805 13.375 1 45.5 236 ILE A N 1
ATOM 1916 C CA . ILE A 1 236 ? 25.422 17.188 13.266 1 45.5 236 ILE A CA 1
ATOM 1917 C C . ILE A 1 236 ? 26.016 17.828 12.008 1 45.5 236 ILE A C 1
ATOM 1919 O O . ILE A 1 236 ? 27 18.562 12.086 1 45.5 236 ILE A O 1
ATOM 1923 N N . ASN A 1 237 ? 26.562 17.016 11.086 1 50.25 237 ASN A N 1
ATOM 1924 C CA . ASN A 1 237 ? 27.078 17.812 9.977 1 50.25 237 ASN A CA 1
ATOM 1925 C C . ASN A 1 237 ? 25.938 18.375 9.133 1 50.25 237 ASN A C 1
ATOM 1927 O O . ASN A 1 237 ? 24.906 17.719 8.945 1 50.25 237 ASN A O 1
ATOM 1931 N N . PRO A 1 238 ? 26.031 19.688 9.047 1 59.88 238 PRO A N 1
ATOM 1932 C CA . PRO A 1 238 ? 25.125 20.375 8.117 1 59.88 238 PRO A CA 1
ATOM 1933 C C . PRO A 1 238 ? 24.859 19.562 6.848 1 59.88 238 PRO A C 1
ATOM 1935 O O . PRO A 1 238 ? 25.797 19.031 6.242 1 59.88 238 PRO A O 1
ATOM 1938 N N . ASN A 1 239 ? 23.609 18.984 6.762 1 82.06 239 ASN A N 1
ATOM 1939 C CA . ASN A 1 239 ? 23.266 18.469 5.441 1 82.06 239 ASN A CA 1
ATOM 1940 C C . ASN A 1 239 ? 22.891 19.594 4.48 1 82.06 239 ASN A C 1
ATOM 1942 O O . ASN A 1 239 ? 21.703 19.953 4.375 1 82.06 239 ASN A O 1
ATOM 1946 N N . ILE A 1 240 ? 23.906 20.266 3.9 1 87.81 240 ILE A N 1
ATOM 1947 C CA . ILE A 1 240 ? 23.734 21.438 3.061 1 87.81 240 ILE A CA 1
ATOM 1948 C C . ILE A 1 240 ? 22.703 21.156 1.977 1 87.81 240 ILE A C 1
ATOM 1950 O O . ILE A 1 240 ? 21.922 22.047 1.619 1 87.81 240 ILE A O 1
ATOM 1954 N N . GLU A 1 241 ? 22.672 20.031 1.528 1 90.25 241 GLU A N 1
ATOM 1955 C CA . GLU A 1 241 ? 21.719 19.688 0.476 1 90.25 241 GLU A CA 1
ATOM 1956 C C . GLU A 1 241 ? 20.281 19.766 0.982 1 90.25 241 GLU A C 1
ATOM 1958 O O . GLU A 1 241 ? 19.422 20.328 0.314 1 90.25 241 GLU A O 1
ATOM 1963 N N . LYS A 1 242 ? 20.078 19.25 2.102 1 92.25 242 LYS A N 1
ATOM 1964 C CA . LYS A 1 242 ? 18.75 19.281 2.701 1 92.25 242 LYS A CA 1
ATOM 1965 C C . LYS A 1 242 ? 18.328 20.719 3.023 1 92.25 242 LYS A C 1
ATOM 1967 O O . LYS A 1 242 ? 17.172 21.094 2.807 1 92.25 242 LYS A O 1
ATOM 1972 N N . GLN A 1 243 ? 19.281 21.438 3.502 1 94.25 243 GLN A N 1
ATOM 1973 C CA . GLN A 1 243 ? 18.984 22.828 3.818 1 94.25 243 GLN A CA 1
ATOM 1974 C C . GLN A 1 243 ? 18.672 23.625 2.557 1 94.25 243 GLN A C 1
ATOM 1976 O O . GLN A 1 243 ? 17.828 24.531 2.578 1 94.25 243 GLN A O 1
ATOM 1981 N N . LYS A 1 244 ? 19.344 23.297 1.516 1 96.06 244 LYS A N 1
ATOM 1982 C CA . LYS A 1 244 ? 19.047 23.953 0.239 1 96.06 244 LYS A CA 1
ATOM 1983 C C . LYS A 1 244 ? 17.656 23.609 -0.251 1 96.06 244 LYS A C 1
ATOM 1985 O O . LYS A 1 244 ? 16.922 24.469 -0.727 1 96.06 244 LYS A O 1
ATOM 1990 N N . ILE A 1 245 ? 17.281 22.359 -0.107 1 95.88 245 ILE A N 1
ATOM 1991 C CA . ILE A 1 245 ? 15.945 21.922 -0.506 1 95.88 245 ILE A CA 1
ATOM 1992 C C . ILE A 1 245 ? 14.883 22.672 0.3 1 95.88 245 ILE A C 1
ATOM 1994 O O . ILE A 1 245 ? 13.875 23.109 -0.25 1 95.88 245 ILE A O 1
ATOM 1998 N N . PHE A 1 246 ? 15.156 22.844 1.58 1 96.62 246 PHE A N 1
ATOM 1999 C CA . PHE A 1 246 ? 14.234 23.562 2.447 1 96.62 246 PHE A CA 1
ATOM 2000 C C . PHE A 1 246 ? 14.133 25.031 2.043 1 96.62 246 PHE A C 1
ATOM 2002 O O . PHE A 1 246 ? 13.031 25.578 1.949 1 96.62 246 PHE A O 1
ATOM 2009 N N . LEU A 1 247 ? 15.258 25.625 1.776 1 97.81 247 LEU A N 1
ATOM 2010 C CA . LEU A 1 247 ? 15.297 27 1.32 1 97.81 247 LEU A CA 1
ATOM 2011 C C . LEU A 1 247 ? 14.469 27.188 0.056 1 97.81 247 LEU A C 1
ATOM 2013 O O . LEU A 1 247 ? 13.633 28.094 -0.019 1 97.81 247 LEU A O 1
ATOM 2017 N N . ASP A 1 248 ? 14.656 26.375 -0.858 1 97.94 248 ASP A N 1
ATOM 2018 C CA . ASP A 1 248 ? 13.945 26.453 -2.131 1 97.94 248 ASP A CA 1
ATOM 2019 C C . ASP A 1 248 ? 12.445 26.25 -1.94 1 97.94 248 ASP A C 1
ATOM 2021 O O . ASP A 1 248 ? 11.633 26.891 -2.605 1 97.94 248 ASP A O 1
ATOM 2025 N N . PHE A 1 249 ? 12.156 25.375 -1.057 1 97.81 249 PHE A N 1
ATOM 2026 C CA . PHE A 1 249 ? 10.758 25.094 -0.761 1 97.81 249 PHE A CA 1
ATOM 2027 C C . PHE A 1 249 ? 10.062 26.328 -0.2 1 97.81 249 PHE A C 1
ATOM 2029 O O . PHE A 1 249 ? 9 26.719 -0.682 1 97.81 249 PHE A O 1
ATOM 2036 N N . VAL A 1 250 ? 10.656 26.953 0.769 1 98.19 250 VAL A N 1
ATOM 2037 C CA . VAL A 1 250 ? 10.07 28.125 1.412 1 98.19 250 VAL A CA 1
ATOM 2038 C C . VAL A 1 250 ? 9.914 29.25 0.393 1 98.19 250 VAL A C 1
ATOM 2040 O O . VAL A 1 250 ? 8.867 29.891 0.326 1 98.19 250 VAL A O 1
ATOM 2043 N N . LYS A 1 251 ? 10.914 29.422 -0.405 1 98.19 251 LYS A N 1
ATOM 2044 C CA . LYS A 1 251 ? 10.859 30.469 -1.417 1 98.19 251 LYS A CA 1
ATOM 2045 C C . LYS A 1 251 ? 9.734 30.219 -2.418 1 98.19 251 LYS A C 1
ATOM 2047 O O . LYS A 1 251 ? 9.062 31.141 -2.859 1 98.19 251 LYS A O 1
ATOM 2052 N N . LYS A 1 252 ? 9.586 29 -2.76 1 97.75 252 LYS A N 1
ATOM 2053 C CA . LYS A 1 252 ? 8.516 28.641 -3.682 1 97.75 252 LYS A CA 1
ATOM 2054 C C . LYS A 1 252 ? 7.145 28.922 -3.072 1 97.75 252 LYS A C 1
ATOM 2056 O O . LYS A 1 252 ? 6.258 29.453 -3.748 1 97.75 252 LYS A O 1
ATOM 2061 N N . ILE A 1 253 ? 6.984 28.594 -1.823 1 97 253 ILE A N 1
ATOM 2062 C CA . ILE A 1 253 ? 5.73 28.844 -1.117 1 97 253 ILE A CA 1
ATOM 2063 C C . ILE A 1 253 ? 5.422 30.344 -1.126 1 97 253 ILE A C 1
ATOM 2065 O O . ILE A 1 253 ? 4.293 30.75 -1.41 1 97 253 ILE A O 1
ATOM 2069 N N . ILE A 1 254 ? 6.402 31.141 -0.854 1 97.12 254 ILE A N 1
ATOM 2070 C CA . ILE A 1 254 ? 6.23 32.594 -0.819 1 97.12 254 ILE A CA 1
ATOM 2071 C C . ILE A 1 254 ? 5.844 33.094 -2.207 1 97.12 254 ILE A C 1
ATOM 2073 O O . ILE A 1 254 ? 4.934 33.906 -2.342 1 97.12 254 ILE A O 1
ATOM 2077 N N . THR A 1 255 ? 6.441 32.594 -3.209 1 96.81 255 THR A N 1
ATOM 2078 C CA . THR A 1 255 ? 6.266 33.062 -4.578 1 96.81 255 THR A CA 1
ATOM 2079 C C . THR A 1 255 ? 4.887 32.656 -5.109 1 96.81 255 THR A C 1
ATOM 2081 O O . THR A 1 255 ? 4.242 33.438 -5.805 1 96.81 255 THR A O 1
ATOM 2084 N N . GLU A 1 256 ? 4.406 31.5 -4.762 1 96.38 256 GLU A N 1
ATOM 2085 C CA . GLU A 1 256 ? 3.209 30.922 -5.371 1 96.38 256 GLU A CA 1
ATOM 2086 C C . GLU A 1 256 ? 1.945 31.453 -4.699 1 96.38 256 GLU A C 1
ATOM 2088 O O . GLU A 1 256 ? 0.849 31.344 -5.254 1 96.38 256 GLU A O 1
ATOM 2093 N N . LYS A 1 257 ? 2.041 31.984 -3.531 1 94.31 257 LYS A N 1
ATOM 2094 C CA . LYS A 1 257 ? 0.942 32.625 -2.814 1 94.31 257 LYS A CA 1
ATOM 2095 C C . LYS A 1 257 ? -0.205 31.641 -2.576 1 94.31 257 LYS A C 1
ATOM 2097 O O . LYS A 1 257 ? -1.375 32 -2.707 1 94.31 257 LYS A O 1
ATOM 2102 N N . LYS A 1 258 ? 0.114 30.422 -2.418 1 96.38 258 LYS A N 1
ATOM 2103 C CA . LYS A 1 258 ? -0.905 29.422 -2.133 1 96.38 258 LYS A CA 1
ATOM 2104 C C . LYS A 1 258 ? -0.971 29.109 -0.641 1 96.38 258 LYS A C 1
ATOM 2106 O O . LYS A 1 258 ? -2.047 29.156 -0.041 1 96.38 258 LYS A O 1
ATOM 2111 N N . TYR A 1 259 ? 0.179 28.797 -0.111 1 96.88 259 TYR A N 1
ATOM 2112 C CA . TYR A 1 259 ? 0.287 28.516 1.314 1 96.88 259 TYR A CA 1
ATOM 2113 C C . TYR A 1 259 ? 1.029 29.625 2.041 1 96.88 259 TYR A C 1
ATOM 2115 O O . TYR A 1 259 ? 1.861 30.312 1.447 1 96.88 259 TYR A O 1
ATOM 2123 N N . GLY A 1 260 ? 0.666 29.812 3.279 1 95.62 260 GLY A N 1
ATOM 2124 C CA . GLY A 1 260 ? 1.496 30.547 4.219 1 95.62 260 GLY A CA 1
ATOM 2125 C C . GLY A 1 260 ? 2.166 29.656 5.246 1 95.62 260 GLY A C 1
ATOM 2126 O O . GLY A 1 260 ? 1.647 28.594 5.586 1 95.62 260 GLY A O 1
ATOM 2127 N N . ILE A 1 261 ? 3.324 30.031 5.637 1 96.5 261 ILE A N 1
ATOM 2128 C CA . ILE A 1 261 ? 4.066 29.328 6.672 1 96.5 261 ILE A CA 1
ATOM 2129 C C . ILE A 1 261 ? 4.07 30.141 7.961 1 96.5 261 ILE A C 1
ATOM 2131 O O . ILE A 1 261 ? 4.363 31.344 7.941 1 96.5 261 ILE A O 1
ATOM 2135 N N . PHE A 1 262 ? 3.773 29.516 9.07 1 94 262 PHE A N 1
ATOM 2136 C CA . PHE A 1 262 ? 3.762 30.266 10.32 1 94 262 PHE A CA 1
ATOM 2137 C C . PHE A 1 262 ? 4.109 29.375 11.5 1 94 262 PHE A C 1
ATOM 2139 O O . PHE A 1 262 ? 4.227 28.156 11.344 1 94 262 PHE A O 1
ATOM 2146 N N . HIS A 1 263 ? 4.371 29.969 12.609 1 94.81 263 HIS A N 1
ATOM 2147 C CA . HIS A 1 263 ? 4.594 29.328 13.898 1 94.81 263 HIS A CA 1
ATOM 2148 C C . HIS A 1 263 ? 5.738 28.328 13.82 1 94.81 263 HIS A C 1
ATOM 2150 O O . HIS A 1 263 ? 5.648 27.234 14.383 1 94.81 263 HIS A O 1
ATOM 2156 N N . ALA A 1 264 ? 6.793 28.719 13.07 1 96 264 ALA A N 1
ATOM 2157 C CA . ALA A 1 264 ? 7.961 27.859 12.93 1 96 264 ALA A CA 1
ATOM 2158 C C . ALA A 1 264 ? 8.688 27.688 14.258 1 96 264 ALA A C 1
ATOM 2160 O O . ALA A 1 264 ? 8.75 28.625 15.062 1 96 264 ALA A O 1
ATOM 2161 N N . VAL A 1 265 ? 9.172 26.516 14.523 1 94 265 VAL A N 1
ATOM 2162 C CA . VAL A 1 265 ? 9.961 26.203 15.703 1 94 265 VAL A CA 1
ATOM 2163 C C . VAL A 1 265 ? 11.078 25.234 15.344 1 94 265 VAL A C 1
ATOM 2165 O O . VAL A 1 265 ? 10.875 24.312 14.547 1 94 265 VAL A O 1
ATOM 2168 N N . GLU A 1 266 ? 12.297 25.578 15.859 1 90.19 266 GLU A N 1
ATOM 2169 C CA . GLU A 1 266 ? 13.383 24.609 15.672 1 90.19 266 GLU A CA 1
ATOM 2170 C C . GLU A 1 266 ? 13.859 24.062 17.016 1 90.19 266 GLU A C 1
ATOM 2172 O O . GLU A 1 266 ? 14.336 24.812 17.859 1 90.19 266 GLU A O 1
ATOM 2177 N N . GLU A 1 267 ? 13.68 22.922 17.219 1 81.94 267 GLU A N 1
ATOM 2178 C CA . GLU A 1 267 ? 14.32 22.203 18.312 1 81.94 267 GLU A CA 1
ATOM 2179 C C . GLU A 1 267 ? 15.336 21.188 17.797 1 81.94 267 GLU A C 1
ATOM 2181 O O . GLU A 1 267 ? 16.281 21.562 17.094 1 81.94 267 GLU A O 1
ATOM 2186 N N . PHE A 1 268 ? 15.109 19.922 17.688 1 78.38 268 PHE A N 1
ATOM 2187 C CA . PHE A 1 268 ? 15.977 18.953 17.031 1 78.38 268 PHE A CA 1
ATOM 2188 C C . PHE A 1 268 ? 15.734 18.938 15.531 1 78.38 268 PHE A C 1
ATOM 2190 O O . PHE A 1 268 ? 16.672 18.781 14.75 1 78.38 268 PHE A O 1
ATOM 2197 N N . HIS A 1 269 ? 14.562 19.25 15.211 1 88.81 269 HIS A N 1
ATOM 2198 C CA . HIS A 1 269 ? 14.133 19.375 13.828 1 88.81 269 HIS A CA 1
ATOM 2199 C C . HIS A 1 269 ? 13.32 20.641 13.609 1 88.81 269 HIS A C 1
ATOM 2201 O O . HIS A 1 269 ? 12.875 21.266 14.57 1 88.81 269 HIS A O 1
ATOM 2207 N N . MET A 1 270 ? 13.289 21.078 12.305 1 93.56 270 MET A N 1
ATOM 2208 C CA . MET A 1 270 ? 12.469 22.219 11.938 1 93.56 270 MET A CA 1
ATOM 2209 C C . MET A 1 270 ? 10.992 21.844 11.859 1 93.56 270 MET A C 1
ATOM 2211 O O . MET A 1 270 ? 10.641 20.828 11.242 1 93.56 270 MET A O 1
ATOM 2215 N N . LYS A 1 271 ? 10.164 22.531 12.625 1 95.5 271 LYS A N 1
ATOM 2216 C CA . LYS A 1 271 ? 8.711 22.359 12.547 1 95.5 271 LYS A CA 1
ATOM 2217 C C . LYS A 1 271 ? 8.039 23.594 11.945 1 95.5 271 LYS A C 1
ATOM 2219 O O . LYS A 1 271 ? 8.266 24.703 12.406 1 95.5 271 LYS A O 1
ATOM 2224 N N . ILE A 1 272 ? 7.27 23.312 10.914 1 96.81 272 ILE A N 1
ATOM 2225 C CA . ILE A 1 272 ? 6.566 24.422 10.281 1 96.81 272 ILE A CA 1
ATOM 2226 C C . ILE A 1 272 ? 5.098 24.062 10.078 1 96.81 272 ILE A C 1
ATOM 2228 O O . ILE A 1 272 ? 4.754 22.875 9.984 1 96.81 272 ILE A O 1
ATOM 2232 N N . TYR A 1 273 ? 4.293 25.047 10.031 1 97.12 273 TYR A N 1
ATOM 2233 C CA . TYR A 1 273 ? 2.852 24.906 9.883 1 97.12 273 TYR A CA 1
ATOM 2234 C C . TYR A 1 273 ? 2.346 25.719 8.688 1 97.12 273 TYR A C 1
ATOM 2236 O O . TYR A 1 273 ? 2.703 26.891 8.523 1 97.12 273 TYR A O 1
ATOM 2244 N N . LEU A 1 274 ? 1.626 25.062 7.801 1 97.44 274 LEU A N 1
ATOM 2245 C CA . LEU A 1 274 ? 1.147 25.688 6.574 1 97.44 274 LEU A CA 1
ATOM 2246 C C . LEU A 1 274 ? -0.371 25.828 6.59 1 97.44 274 LEU A C 1
ATOM 2248 O O . LEU A 1 274 ? -1.074 24.953 7.113 1 97.44 274 LEU A O 1
ATOM 2252 N N . PHE A 1 275 ? -0.901 26.891 6.02 1 97.06 275 PHE A N 1
ATOM 2253 C CA . PHE A 1 275 ? -2.324 27.078 5.762 1 97.06 275 PHE A CA 1
ATOM 2254 C C . PHE A 1 275 ? -2.559 27.5 4.316 1 97.06 275 PHE A C 1
ATOM 2256 O O . PHE A 1 275 ? -1.879 28.391 3.809 1 97.06 275 PHE A O 1
ATOM 2263 N N . ASN A 1 276 ? -3.49 26.797 3.633 1 97.31 276 ASN A N 1
ATOM 2264 C CA . ASN A 1 276 ? -3.85 27.062 2.244 1 97.31 276 ASN A CA 1
ATOM 2265 C C . ASN A 1 276 ? -4.789 28.266 2.131 1 97.31 276 ASN A C 1
ATOM 2267 O O . ASN A 1 276 ? -6.008 28.094 2.047 1 97.31 276 ASN A O 1
ATOM 2271 N N . PHE A 1 277 ? -4.277 29.453 1.966 1 94 277 PHE A N 1
ATOM 2272 C CA . PHE A 1 277 ? -5.086 30.656 1.983 1 94 277 PHE A CA 1
ATOM 2273 C C . PHE A 1 277 ? -5.617 30.969 0.592 1 94 277 PHE A C 1
ATOM 2275 O O . PHE A 1 277 ? -6.477 31.844 0.433 1 94 277 PHE A O 1
ATOM 2282 N N . GLU A 1 278 ? -5.07 30.266 -0.388 1 94.81 278 GLU A N 1
ATOM 2283 C CA . GLU A 1 278 ? -5.594 30.453 -1.738 1 94.81 278 GLU A CA 1
ATOM 2284 C C . GLU A 1 278 ? -6.961 29.797 -1.897 1 94.81 278 GLU A C 1
ATOM 2286 O O . GLU A 1 278 ? -7.824 30.312 -2.615 1 94.81 278 GLU A O 1
ATOM 2291 N N . SER A 1 279 ? -7.164 28.734 -1.242 1 95.69 279 SER A N 1
ATOM 2292 C CA . SER A 1 279 ? -8.383 27.953 -1.386 1 95.69 279 SER A CA 1
ATOM 2293 C C . SER A 1 279 ? -9.562 28.641 -0.709 1 95.69 279 SER A C 1
ATOM 2295 O O . SER A 1 279 ? -9.539 28.891 0.499 1 95.69 279 SER A O 1
ATOM 2297 N N . ASP A 1 280 ? -10.641 28.891 -1.453 1 95.06 280 ASP A N 1
ATOM 2298 C CA . ASP A 1 280 ? -11.867 29.438 -0.875 1 95.06 280 ASP A CA 1
ATOM 2299 C C . ASP A 1 280 ? -12.453 28.469 0.154 1 95.06 280 ASP A C 1
ATOM 2301 O O . ASP A 1 280 ? -12.953 28.906 1.195 1 95.06 280 ASP A O 1
ATOM 2305 N N . TYR A 1 281 ? -12.328 27.25 -0.198 1 96.06 281 TYR A N 1
ATOM 2306 C CA . TYR A 1 281 ? -12.836 26.219 0.709 1 96.06 281 TYR A CA 1
ATOM 2307 C C . TYR A 1 281 ? -12.148 26.297 2.066 1 96.06 281 TYR A C 1
ATOM 2309 O O . TYR A 1 281 ? -12.805 26.312 3.107 1 96.06 281 TYR A O 1
ATOM 2317 N N . CYS A 1 282 ? -10.852 26.375 2.088 1 96.5 282 CYS A N 1
ATOM 2318 C CA . CYS A 1 282 ? -10.078 26.422 3.324 1 96.5 282 CYS A CA 1
ATOM 2319 C C . CYS A 1 282 ? -10.352 27.703 4.09 1 96.5 282 CYS A C 1
ATOM 2321 O O . CYS A 1 282 ? -10.57 27.688 5.301 1 96.5 282 CYS A O 1
ATOM 2323 N N . ARG A 1 283 ? -10.398 28.812 3.41 1 94.5 283 ARG A N 1
ATOM 2324 C CA . ARG A 1 283 ? -10.641 30.109 4.059 1 94.5 283 ARG A CA 1
ATOM 2325 C C . ARG A 1 283 ? -12.023 30.141 4.707 1 94.5 283 ARG A C 1
ATOM 2327 O O . ARG A 1 283 ? -12.172 30.641 5.824 1 94.5 283 ARG A O 1
ATOM 2334 N N . ASN A 1 284 ? -13.016 29.641 4.023 1 93.69 284 ASN A N 1
ATOM 2335 C CA . ASN A 1 284 ? -14.383 29.688 4.527 1 93.69 284 ASN A CA 1
ATOM 2336 C C . ASN A 1 284 ? -14.594 28.719 5.684 1 93.69 284 ASN A C 1
ATOM 2338 O O . ASN A 1 284 ? -15.344 29 6.617 1 93.69 284 ASN A O 1
ATOM 2342 N N . LYS A 1 285 ? -13.93 27.656 5.629 1 95.62 285 LYS A N 1
ATOM 2343 C CA . LYS A 1 285 ? -14.141 26.656 6.66 1 95.62 285 LYS A CA 1
ATOM 2344 C C . LYS A 1 285 ? -13.438 27.031 7.961 1 95.62 285 LYS A C 1
ATOM 2346 O O . LYS A 1 285 ? -13.969 26.797 9.047 1 95.62 285 LYS A O 1
ATOM 2351 N N . PHE A 1 286 ? -12.289 27.609 7.805 1 94.94 286 PHE A N 1
ATOM 2352 C CA . PHE A 1 286 ? -11.469 27.859 8.984 1 94.94 286 PHE A CA 1
ATOM 2353 C C . PHE A 1 286 ? -11.359 29.359 9.266 1 94.94 286 PHE A C 1
ATOM 2355 O O . PHE A 1 286 ? -11.102 29.766 10.406 1 94.94 286 PHE A O 1
ATOM 2362 N N . MET B 1 1 ? 14.789 -35.812 13.297 1 36.16 1 MET B N 1
ATOM 2363 C CA . MET B 1 1 ? 15.453 -34.688 12.656 1 36.16 1 MET B CA 1
ATOM 2364 C C . MET B 1 1 ? 16.266 -35.156 11.453 1 36.16 1 MET B C 1
ATOM 2366 O O . MET B 1 1 ? 16.25 -34.5 10.406 1 36.16 1 MET B O 1
ATOM 2370 N N . TYR B 1 2 ? 16.844 -36.375 11.633 1 48.41 2 TYR B N 1
ATOM 2371 C CA . TYR B 1 2 ? 17.734 -36.969 10.641 1 48.41 2 TYR B CA 1
ATOM 2372 C C . TYR B 1 2 ? 16.922 -37.531 9.469 1 48.41 2 TYR B C 1
ATOM 2374 O O . TYR B 1 2 ? 17.281 -37.312 8.305 1 48.41 2 TYR B O 1
ATOM 2382 N N . THR B 1 3 ? 15.773 -38.031 9.828 1 54.12 3 THR B N 1
ATOM 2383 C CA . THR B 1 3 ? 14.984 -38.75 8.828 1 54.12 3 THR B CA 1
ATOM 2384 C C . THR B 1 3 ? 14.242 -37.781 7.93 1 54.12 3 THR B C 1
ATOM 2386 O O . THR B 1 3 ? 14.094 -38.031 6.73 1 54.12 3 THR B O 1
ATOM 2389 N N . ARG B 1 4 ? 13.922 -36.688 8.539 1 57.22 4 ARG B N 1
ATOM 2390 C CA . ARG B 1 4 ? 13.195 -35.719 7.727 1 57.22 4 ARG B CA 1
ATOM 2391 C C . ARG B 1 4 ? 14.117 -35.094 6.691 1 57.22 4 ARG B C 1
ATOM 2393 O O . ARG B 1 4 ? 13.727 -34.906 5.539 1 57.22 4 ARG B O 1
ATOM 2400 N N . THR B 1 5 ? 15.203 -34.906 6.938 1 65.12 5 THR B N 1
ATOM 2401 C CA . THR B 1 5 ? 16.188 -34.25 6.09 1 65.12 5 THR B CA 1
ATOM 2402 C C . THR B 1 5 ? 16.594 -35.156 4.934 1 65.12 5 THR B C 1
ATOM 2404 O O . THR B 1 5 ? 16.75 -34.688 3.799 1 65.12 5 THR B O 1
ATOM 2407 N N . THR B 1 6 ? 16.688 -36.406 5.152 1 68.19 6 THR B N 1
ATOM 2408 C CA . THR B 1 6 ? 17.078 -37.312 4.094 1 68.19 6 THR B CA 1
ATOM 2409 C C . THR B 1 6 ? 15.961 -37.469 3.061 1 68.19 6 THR B C 1
ATOM 2411 O O . THR B 1 6 ? 16.219 -37.531 1.859 1 68.19 6 THR B O 1
ATOM 2414 N N . LYS B 1 7 ? 14.906 -37.531 3.592 1 74.75 7 LYS B N 1
ATOM 2415 C CA . LYS B 1 7 ? 13.75 -37.688 2.707 1 74.75 7 LYS B CA 1
ATOM 2416 C C . LYS B 1 7 ? 13.602 -36.469 1.802 1 74.75 7 LYS B C 1
ATOM 2418 O O . LYS B 1 7 ? 13.289 -36.594 0.617 1 74.75 7 LYS B O 1
ATOM 2423 N N . GLU B 1 8 ? 13.812 -35.312 2.268 1 80.56 8 GLU B N 1
ATOM 2424 C CA . GLU B 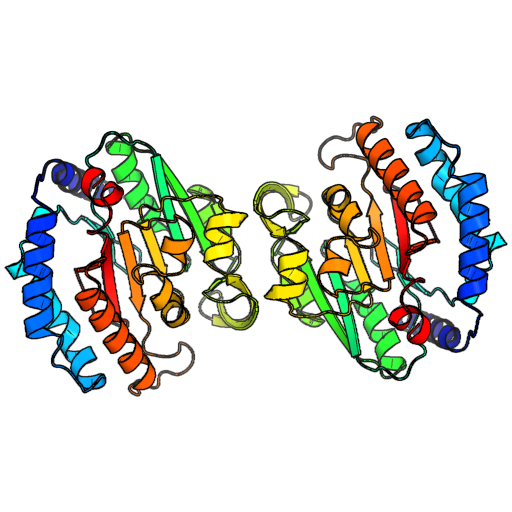1 8 ? 13.719 -34.062 1.509 1 80.56 8 GLU B CA 1
ATOM 2425 C C . GLU B 1 8 ? 14.789 -34 0.423 1 80.56 8 GLU B C 1
ATOM 2427 O O . GLU B 1 8 ? 14.531 -33.531 -0.685 1 80.56 8 GLU B O 1
ATOM 2432 N N . VAL B 1 9 ? 15.867 -34.562 0.701 1 80.94 9 VAL B N 1
ATOM 2433 C CA . VAL B 1 9 ? 16.969 -34.562 -0.257 1 80.94 9 VAL B CA 1
ATOM 2434 C C . VAL B 1 9 ? 16.625 -35.469 -1.425 1 80.94 9 VAL B C 1
ATOM 2436 O O . VAL B 1 9 ? 16.875 -35.156 -2.584 1 80.94 9 VAL B O 1
ATOM 2439 N N . GLU B 1 10 ? 16.109 -36.562 -1.148 1 81.88 10 GLU B N 1
ATOM 2440 C CA . GLU B 1 10 ? 15.734 -37.5 -2.193 1 81.88 10 GLU B CA 1
ATOM 2441 C C . GLU B 1 10 ? 14.656 -36.938 -3.105 1 81.88 10 GLU B C 1
ATOM 2443 O O . GLU B 1 10 ? 14.727 -37.062 -4.328 1 81.88 10 GLU B O 1
ATOM 2448 N N . ILE B 1 11 ? 13.727 -36.344 -2.494 1 85.81 11 ILE B N 1
ATOM 2449 C CA . ILE B 1 11 ? 12.648 -35.719 -3.264 1 85.81 11 ILE B CA 1
ATOM 2450 C C . ILE B 1 11 ? 13.219 -34.656 -4.184 1 85.81 11 ILE B C 1
ATOM 2452 O O . ILE B 1 11 ? 12.828 -34.531 -5.348 1 85.81 11 ILE B O 1
ATOM 2456 N N . ASP B 1 12 ? 14.148 -33.969 -3.709 1 89.38 12 ASP B N 1
ATOM 2457 C CA . ASP B 1 12 ? 14.773 -32.906 -4.5 1 89.38 12 ASP B CA 1
ATOM 2458 C C . ASP B 1 12 ? 15.477 -33.469 -5.727 1 89.38 12 ASP B C 1
ATOM 2460 O O . ASP B 1 12 ? 15.383 -32.906 -6.82 1 89.38 12 ASP B O 1
ATOM 2464 N N . GLU B 1 13 ? 16.109 -34.531 -5.559 1 88 13 GLU B N 1
ATOM 2465 C CA . GLU B 1 13 ? 16.844 -35.156 -6.664 1 88 13 GLU B CA 1
ATOM 2466 C C . GLU B 1 13 ? 15.891 -35.625 -7.762 1 88 13 GLU B C 1
ATOM 2468 O O . GLU B 1 13 ? 16.172 -35.469 -8.953 1 88 13 GLU B O 1
ATOM 2473 N N . VAL B 1 14 ? 14.875 -36.125 -7.305 1 89.5 14 VAL B N 1
ATOM 2474 C CA . VAL B 1 14 ? 13.875 -36.594 -8.266 1 89.5 14 VAL B CA 1
ATOM 2475 C C . VAL B 1 14 ? 13.273 -35.375 -8.992 1 89.5 14 VAL B C 1
ATOM 2477 O O . VAL B 1 14 ? 13.117 -35.406 -10.211 1 89.5 14 VAL B O 1
ATOM 2480 N N . ASP B 1 15 ? 12.945 -34.375 -8.258 1 92.44 15 ASP B N 1
ATOM 2481 C CA . ASP B 1 15 ? 12.336 -33.188 -8.82 1 92.44 15 ASP B CA 1
ATOM 2482 C C . ASP B 1 15 ? 13.289 -32.5 -9.797 1 92.44 15 ASP B C 1
ATOM 2484 O O . ASP B 1 15 ? 12.852 -31.969 -10.828 1 92.44 15 ASP B O 1
ATOM 2488 N N . GLN B 1 16 ? 14.562 -32.594 -9.57 1 92.5 16 GLN B N 1
ATOM 2489 C CA . GLN B 1 16 ? 15.555 -31.953 -10.414 1 92.5 16 GLN B CA 1
ATOM 2490 C C . GLN B 1 16 ? 15.602 -32.594 -11.797 1 92.5 16 GLN B C 1
ATOM 2492 O O . GLN B 1 16 ? 15.891 -31.906 -12.789 1 92.5 16 GLN B O 1
ATOM 2497 N N . LYS B 1 17 ? 15.234 -33.75 -11.82 1 92.5 17 LYS B N 1
ATOM 2498 C CA . LYS B 1 17 ? 15.32 -34.469 -13.086 1 92.5 17 LYS B CA 1
ATOM 2499 C C . LYS B 1 17 ? 14.227 -34.031 -14.047 1 92.5 17 LYS B C 1
ATOM 2501 O O . LYS B 1 17 ? 14.305 -34.281 -15.25 1 92.5 17 LYS B O 1
ATOM 2506 N N . THR B 1 18 ? 13.281 -33.344 -13.523 1 92.94 18 THR B N 1
ATOM 2507 C CA . THR B 1 18 ? 12.18 -32.906 -14.375 1 92.94 18 THR B CA 1
ATOM 2508 C C . THR B 1 18 ? 12.648 -31.859 -15.383 1 92.94 18 THR B C 1
ATOM 2510 O O . THR B 1 18 ? 11.984 -31.625 -16.391 1 92.94 18 THR B O 1
ATOM 2513 N N . VAL B 1 19 ? 13.758 -31.203 -15.148 1 93 19 VAL B N 1
ATOM 2514 C CA . VAL B 1 19 ? 14.258 -30.156 -16.016 1 93 19 VAL B CA 1
ATOM 2515 C C . VAL B 1 19 ? 14.688 -30.75 -17.359 1 93 19 VAL B C 1
ATOM 2517 O O . VAL B 1 19 ? 14.812 -30.031 -18.359 1 93 19 VAL B O 1
ATOM 2520 N N . PHE B 1 20 ? 14.812 -32.031 -17.391 1 87.75 20 PHE B N 1
ATOM 2521 C CA . PHE B 1 20 ? 15.289 -32.688 -18.609 1 87.75 20 PHE B CA 1
ATOM 2522 C C . PHE B 1 20 ? 14.117 -33.156 -19.453 1 87.75 20 PHE B C 1
ATOM 2524 O O . PHE B 1 20 ? 14.312 -33.656 -20.562 1 87.75 20 PHE B O 1
ATOM 2531 N N . LEU B 1 21 ? 12.969 -33 -18.922 1 84.94 21 LEU B N 1
ATOM 2532 C CA . LEU B 1 21 ? 11.789 -33.344 -19.719 1 84.94 21 LEU B CA 1
ATOM 2533 C C . LEU B 1 21 ? 11.508 -32.25 -20.75 1 84.94 21 LEU B C 1
ATOM 2535 O O . LEU B 1 21 ? 11.172 -31.125 -20.422 1 84.94 21 LEU B O 1
ATOM 2539 N N . ILE B 1 22 ? 11.789 -32.656 -22.031 1 79.38 22 ILE B N 1
ATOM 2540 C CA . ILE B 1 22 ? 11.547 -31.734 -23.141 1 79.38 22 ILE B CA 1
ATOM 2541 C C . ILE B 1 22 ? 10.281 -32.156 -23.891 1 79.38 22 ILE B C 1
ATOM 2543 O O . ILE B 1 22 ? 10.156 -33.312 -24.328 1 79.38 22 ILE B O 1
ATOM 2547 N N . ALA B 1 23 ? 9.32 -31.344 -23.75 1 86.44 23 ALA B N 1
ATOM 2548 C CA . ALA B 1 23 ? 8.055 -31.609 -24.438 1 86.44 23 ALA B CA 1
ATOM 2549 C C . ALA B 1 23 ? 7.613 -30.406 -25.25 1 86.44 23 ALA B C 1
ATOM 2551 O O . ALA B 1 23 ? 8.016 -29.281 -24.984 1 86.44 23 ALA B O 1
ATOM 2552 N N . ASN B 1 24 ? 6.902 -30.719 -26.359 1 89.19 24 ASN B N 1
ATOM 2553 C CA . ASN B 1 24 ? 6.277 -29.656 -27.141 1 89.19 24 ASN B CA 1
ATOM 2554 C C . ASN B 1 24 ? 5.074 -29.062 -26.406 1 89.19 24 ASN B C 1
ATOM 2556 O O . ASN B 1 24 ? 3.959 -29.578 -26.531 1 89.19 24 ASN B O 1
ATOM 2560 N N . LYS B 1 25 ? 5.27 -27.953 -25.812 1 90.94 25 LYS B N 1
ATOM 2561 C CA . LYS B 1 25 ? 4.25 -27.344 -24.953 1 90.94 25 LYS B CA 1
ATOM 2562 C C . LYS B 1 25 ? 3.033 -26.922 -25.75 1 90.94 25 LYS B C 1
ATOM 2564 O O . LYS B 1 25 ? 1.903 -26.969 -25.266 1 90.94 25 LYS B O 1
ATOM 2569 N N . SER B 1 26 ? 3.281 -26.5 -26.938 1 90.19 26 SER B N 1
ATOM 2570 C CA . SER B 1 26 ? 2.174 -26.078 -27.781 1 90.19 26 SER B CA 1
ATOM 2571 C C . SER B 1 26 ? 1.243 -27.25 -28.094 1 90.19 26 SER B C 1
ATOM 2573 O O . SER B 1 26 ? 0.02 -27.094 -28.062 1 90.19 26 SER B O 1
ATOM 2575 N N . GLU B 1 27 ? 1.844 -28.312 -28.328 1 93.25 27 GLU B N 1
ATOM 2576 C CA . GLU B 1 27 ? 1.054 -29.516 -28.625 1 93.25 27 GLU B CA 1
ATOM 2577 C C . GLU B 1 27 ? 0.279 -29.969 -27.391 1 93.25 27 GLU B C 1
ATOM 2579 O O . GLU B 1 27 ? -0.888 -30.359 -27.5 1 93.25 27 GLU B O 1
ATOM 2584 N N . ILE B 1 28 ? 0.937 -29.969 -26.328 1 95 28 ILE B N 1
ATOM 2585 C CA . ILE B 1 28 ? 0.303 -30.359 -25.078 1 95 28 ILE B CA 1
ATOM 2586 C C . ILE B 1 28 ? -0.873 -29.422 -24.781 1 95 28 ILE B C 1
ATOM 2588 O O . ILE B 1 28 ? -1.965 -29.891 -24.438 1 95 28 ILE B O 1
ATOM 2592 N N . PHE B 1 29 ? -0.649 -28.156 -24.984 1 93.19 29 PHE B N 1
ATOM 2593 C CA . PHE B 1 29 ? -1.679 -27.156 -24.703 1 93.19 29 PHE B CA 1
ATOM 2594 C C . PHE B 1 29 ? -2.859 -27.328 -25.656 1 93.19 29 PHE B C 1
ATOM 2596 O O . PHE B 1 29 ? -4.016 -27.203 -25.234 1 93.19 29 PHE B O 1
ATOM 2603 N N . ASP B 1 30 ? -2.578 -27.578 -26.891 1 95.25 30 ASP B N 1
ATOM 2604 C CA . ASP B 1 30 ? -3.648 -27.797 -27.859 1 95.25 30 ASP B CA 1
ATOM 2605 C C . ASP B 1 30 ? -4.496 -29.016 -27.484 1 95.25 30 ASP B C 1
ATOM 2607 O O . ASP B 1 30 ? -5.727 -28.969 -27.562 1 95.25 30 ASP B O 1
ATOM 2611 N N . SER B 1 31 ? -3.789 -30.047 -27.109 1 96.69 31 SER B N 1
ATOM 2612 C CA . SER B 1 31 ? -4.488 -31.25 -26.688 1 96.69 31 SER B CA 1
ATOM 2613 C C . SER B 1 31 ? -5.324 -31 -25.438 1 96.69 31 SER B C 1
ATOM 2615 O O . SER B 1 31 ? -6.477 -31.422 -25.359 1 96.69 31 SER B O 1
ATOM 2617 N N . TRP B 1 32 ? -4.75 -30.344 -24.5 1 96.88 32 TRP B N 1
ATOM 2618 C CA . TRP B 1 32 ? -5.469 -30 -23.281 1 96.88 32 TRP B CA 1
ATOM 2619 C C . TRP B 1 32 ? -6.707 -29.172 -23.594 1 96.88 32 TRP B C 1
ATOM 2621 O O . TRP B 1 32 ? -7.793 -29.438 -23.062 1 96.88 32 TRP B O 1
ATOM 2631 N N . ARG B 1 33 ? -6.578 -28.188 -24.391 1 96.94 33 ARG B N 1
ATOM 2632 C CA . ARG B 1 33 ? -7.676 -27.281 -24.719 1 96.94 33 ARG B CA 1
ATOM 2633 C C . ARG B 1 33 ? -8.828 -28.031 -25.391 1 96.94 33 ARG B C 1
ATOM 2635 O O . ARG B 1 33 ? -9.992 -27.781 -25.078 1 96.94 33 ARG B O 1
ATOM 2642 N N . GLU B 1 34 ? -8.492 -28.875 -26.297 1 97.56 34 GLU B N 1
ATOM 2643 C CA . GLU B 1 34 ? -9.523 -29.656 -26.984 1 97.56 34 GLU B CA 1
ATOM 2644 C C . GLU B 1 34 ? -10.305 -30.516 -26 1 97.56 34 GLU B C 1
ATOM 2646 O O . GLU B 1 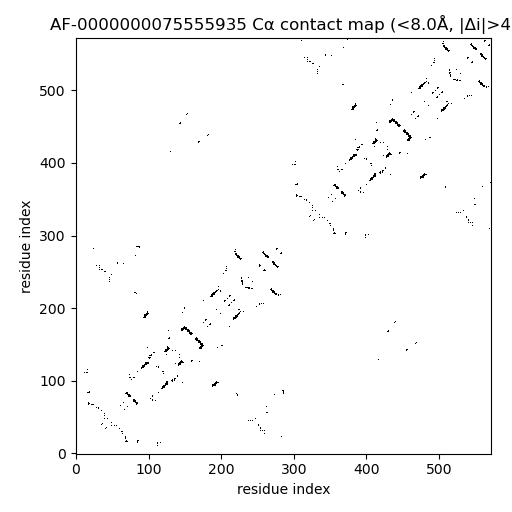34 ? -11.531 -30.578 -26.047 1 97.56 34 GLU B O 1
ATOM 2651 N N . CYS B 1 35 ? -9.586 -31.156 -25.156 1 98.38 35 CYS B N 1
ATOM 2652 C CA . CYS B 1 35 ? -10.219 -31.969 -24.125 1 98.38 35 CYS B CA 1
ATOM 2653 C C . CYS B 1 35 ? -11.109 -31.109 -23.234 1 98.38 35 CYS B C 1
ATOM 2655 O O . CYS B 1 35 ? -12.266 -31.469 -22.969 1 98.38 35 CYS B O 1
ATOM 2657 N N . ALA B 1 36 ? -10.57 -30 -22.734 1 98.12 36 ALA B N 1
ATOM 2658 C CA . ALA B 1 36 ? -11.289 -29.109 -21.828 1 98.12 36 ALA B CA 1
ATOM 2659 C C . ALA B 1 36 ? -12.539 -28.547 -22.5 1 98.12 36 ALA B C 1
ATOM 2661 O O . ALA B 1 36 ? -13.594 -28.422 -21.859 1 98.12 36 ALA B O 1
ATOM 2662 N N . LYS B 1 37 ? -12.414 -28.125 -23.75 1 97.94 37 LYS B N 1
ATOM 2663 C CA . LYS B 1 37 ? -13.562 -27.641 -24.5 1 97.94 37 LYS B CA 1
ATOM 2664 C C . LYS B 1 37 ? -14.688 -28.672 -24.531 1 97.94 37 LYS B C 1
ATOM 2666 O O . LYS B 1 37 ? -15.844 -28.344 -24.266 1 97.94 37 LYS B O 1
ATOM 2671 N N . PHE B 1 38 ? -14.328 -29.797 -24.797 1 98.12 38 PHE B N 1
ATOM 2672 C CA . PHE B 1 38 ? -15.297 -30.875 -24.938 1 98.12 38 PHE B CA 1
ATOM 2673 C C . PHE B 1 38 ? -15.938 -31.219 -23.594 1 98.12 38 PHE B C 1
ATOM 2675 O O . PHE B 1 38 ? -17.156 -31.406 -23.516 1 98.12 38 PHE B O 1
ATOM 2682 N N . LYS B 1 39 ? -15.227 -31.234 -22.547 1 98.25 39 LYS B N 1
ATOM 2683 C CA . LYS B 1 39 ? -15.703 -31.812 -21.297 1 98.25 39 LYS B CA 1
ATOM 2684 C C . LYS B 1 39 ? -16.297 -30.719 -20.391 1 98.25 39 LYS B C 1
ATOM 2686 O O . LYS B 1 39 ? -17.141 -31.016 -19.547 1 98.25 39 LYS B O 1
ATOM 2691 N N . LEU B 1 40 ? -15.805 -29.484 -20.578 1 98.44 40 LEU B N 1
ATOM 2692 C CA . LEU B 1 40 ? -16.109 -28.5 -19.547 1 98.44 40 LEU B CA 1
ATOM 2693 C C . LEU B 1 40 ? -16.984 -27.375 -20.109 1 98.44 40 LEU B C 1
ATOM 2695 O O . LEU B 1 40 ? -17.766 -26.766 -19.375 1 98.44 40 LEU B O 1
ATOM 2699 N N . MET B 1 41 ? -17.016 -27.094 -21.375 1 98.19 41 MET B N 1
ATOM 2700 C CA . MET B 1 41 ? -17.641 -25.891 -21.938 1 98.19 41 MET B CA 1
ATOM 2701 C C . MET B 1 41 ? -19.156 -26.047 -21.984 1 98.19 41 MET B C 1
ATOM 2703 O O . MET B 1 41 ? -19.875 -25.047 -22.078 1 98.19 41 MET B O 1
ATOM 2707 N N . GLY B 1 42 ? -19.688 -27.188 -21.859 1 97.62 42 GLY B N 1
ATOM 2708 C CA . GLY B 1 42 ? -21.109 -27.422 -22 1 97.62 42 GLY B CA 1
ATOM 2709 C C . GLY B 1 42 ? -21.891 -27.188 -20.719 1 97.62 42 GLY B C 1
ATOM 2710 O O . GLY B 1 42 ? -23.125 -27.141 -20.75 1 97.62 42 GLY B O 1
ATOM 2711 N N . PHE B 1 43 ? -21.203 -27.062 -19.625 1 97.81 43 PHE B N 1
ATOM 2712 C CA . PHE B 1 43 ? -21.875 -26.891 -18.344 1 97.81 43 PHE B CA 1
ATOM 2713 C C . PHE B 1 43 ? -22.625 -25.562 -18.297 1 97.81 43 PHE B C 1
ATOM 2715 O O . PHE B 1 43 ? -22.094 -24.531 -18.734 1 97.81 43 PHE B O 1
ATOM 2722 N N . GLN B 1 44 ? -23.828 -25.531 -17.766 1 97 44 GLN B N 1
ATOM 2723 C CA . GLN B 1 44 ? -24.594 -24.312 -17.531 1 97 44 GLN B CA 1
ATOM 2724 C C . GLN B 1 44 ? -24.812 -24.094 -16.031 1 97 44 GLN B C 1
ATOM 2726 O O . GLN B 1 44 ? -24.828 -22.953 -15.57 1 97 44 GLN B O 1
ATOM 2731 N N . ASP B 1 45 ? -24.938 -25.172 -15.297 1 97.12 45 ASP B N 1
ATOM 2732 C CA . ASP B 1 45 ? -25.188 -25.094 -13.859 1 97.12 45 ASP B CA 1
ATOM 2733 C C . ASP B 1 45 ? -23.875 -24.969 -13.086 1 97.12 45 ASP B C 1
ATOM 2735 O O . ASP B 1 45 ? -23.062 -25.891 -13.078 1 97.12 45 ASP B O 1
ATOM 2739 N N . PRO B 1 46 ? -23.766 -23.875 -12.359 1 96.44 46 PRO B N 1
ATOM 2740 C CA . PRO B 1 46 ? -22.5 -23.641 -11.656 1 96.44 46 PRO B CA 1
ATOM 2741 C C . PRO B 1 46 ? -22.266 -24.641 -10.531 1 96.44 46 PRO B C 1
ATOM 2743 O O . PRO B 1 46 ? -21.109 -24.984 -10.242 1 96.44 46 PRO B O 1
ATOM 2746 N N . VAL B 1 47 ? -23.25 -25.047 -9.914 1 94.5 47 VAL B N 1
ATOM 2747 C CA . VAL B 1 47 ? -23.125 -26 -8.812 1 94.5 47 VAL B CA 1
ATOM 2748 C C . VAL B 1 47 ? -22.625 -27.344 -9.344 1 94.5 47 VAL B C 1
ATOM 2750 O O . VAL B 1 47 ? -21.688 -27.922 -8.781 1 94.5 47 VAL B O 1
ATOM 2753 N N . GLU B 1 48 ? -23.219 -27.812 -10.414 1 96.25 48 GLU B N 1
ATOM 2754 C CA . GLU B 1 48 ? -22.797 -29.062 -11.023 1 96.25 48 GLU B CA 1
ATOM 2755 C C . GLU B 1 48 ? -21.375 -28.969 -11.578 1 96.25 48 GLU B C 1
ATOM 2757 O O . GLU B 1 48 ? -20.594 -29.922 -11.484 1 96.25 48 GLU B O 1
ATOM 2762 N N . PHE B 1 49 ? -21.141 -27.844 -12.18 1 97.25 49 PHE B N 1
ATOM 2763 C CA . PHE B 1 49 ? -19.797 -27.609 -12.703 1 97.25 49 PHE B CA 1
ATOM 2764 C C . PHE B 1 49 ? -18.766 -27.75 -11.594 1 97.25 49 PHE B C 1
ATOM 2766 O O . PHE B 1 49 ? -17.766 -28.453 -11.758 1 97.25 49 PHE B O 1
ATOM 2773 N N . TRP B 1 50 ? -18.984 -27.047 -10.5 1 95.38 50 TRP B N 1
ATOM 2774 C CA . TRP B 1 50 ? -18.062 -27.062 -9.367 1 95.38 50 TRP B CA 1
ATOM 2775 C C . TRP B 1 50 ? -17.828 -28.5 -8.883 1 95.38 50 TRP B C 1
ATOM 2777 O O . TRP B 1 50 ? -16.703 -28.906 -8.641 1 95.38 50 TRP B O 1
ATOM 2787 N N . LYS B 1 51 ? -18.812 -29.266 -8.836 1 94.69 51 LYS B N 1
ATOM 2788 C CA . LYS B 1 51 ? -18.766 -30.625 -8.32 1 94.69 51 LYS B CA 1
ATOM 2789 C C . LYS B 1 51 ? -17.953 -31.531 -9.227 1 94.69 51 LYS B C 1
ATOM 2791 O O . LYS B 1 51 ? -17.266 -32.438 -8.75 1 94.69 51 LYS B O 1
ATOM 2796 N N . GLN B 1 52 ? -18 -31.281 -10.508 1 97.31 52 GLN B N 1
ATOM 2797 C CA . GLN B 1 52 ? -17.422 -32.219 -11.461 1 97.31 52 GLN B CA 1
ATOM 2798 C C . GLN B 1 52 ? -16.062 -31.719 -11.969 1 97.31 52 GLN B C 1
ATOM 2800 O O . GLN B 1 52 ? -15.336 -32.469 -12.633 1 97.31 52 GLN B O 1
ATOM 2805 N N . PHE B 1 53 ? -15.75 -30.531 -11.688 1 98.06 53 PHE B N 1
ATOM 2806 C CA . PHE B 1 53 ? -14.617 -29.859 -12.305 1 98.06 53 PHE B CA 1
ATOM 2807 C C . PHE B 1 53 ? -13.32 -30.625 -12.062 1 98.06 53 PHE B C 1
ATOM 2809 O O . PHE B 1 53 ? -12.547 -30.859 -12.992 1 98.06 53 PHE B O 1
ATOM 2816 N N . VAL B 1 54 ? -13.07 -31.031 -10.836 1 98.19 54 VAL B N 1
ATOM 2817 C CA . VAL B 1 54 ? -11.805 -31.656 -10.492 1 98.19 54 VAL B CA 1
ATOM 2818 C C . VAL B 1 54 ? -11.641 -32.938 -11.297 1 98.19 54 VAL B C 1
ATOM 2820 O O . VAL B 1 54 ? -10.617 -33.156 -11.953 1 98.19 54 VAL B O 1
ATOM 2823 N N . GLU B 1 55 ? -12.594 -33.75 -11.289 1 98 55 GLU B N 1
ATOM 2824 C CA . GLU B 1 55 ? -12.516 -35.031 -11.992 1 98 55 GLU B CA 1
ATOM 2825 C C . GLU B 1 55 ? -12.312 -34.812 -13.492 1 98 55 GLU B C 1
ATOM 2827 O O . GLU B 1 55 ? -11.438 -35.438 -14.094 1 98 55 GLU B O 1
ATOM 2832 N N . LEU B 1 56 ? -13.078 -33.969 -14.086 1 98.19 56 LEU B N 1
ATOM 2833 C CA . LEU B 1 56 ? -13.047 -33.75 -15.523 1 98.19 56 LEU B CA 1
ATOM 2834 C C . LEU B 1 56 ? -11.742 -33.094 -15.945 1 98.19 56 LEU B C 1
ATOM 2836 O O . LEU B 1 56 ? -11.156 -33.438 -16.969 1 98.19 56 LEU B O 1
ATOM 2840 N N . SER B 1 57 ? -11.281 -32.094 -15.156 1 97.88 57 SER B N 1
ATOM 2841 C CA . SER B 1 57 ? -10.031 -31.438 -15.484 1 97.88 57 SER B CA 1
ATOM 2842 C C . SER B 1 57 ? -8.844 -32.375 -15.359 1 97.88 57 SER B C 1
ATOM 2844 O O . SER B 1 57 ? -7.902 -32.312 -16.156 1 97.88 57 SER B O 1
ATOM 2846 N N . ARG B 1 58 ? -8.859 -33.281 -14.406 1 97.75 58 ARG B N 1
ATOM 2847 C CA . ARG B 1 58 ? -7.789 -34.25 -14.227 1 97.75 58 ARG B CA 1
ATOM 2848 C C . ARG B 1 58 ? -7.754 -35.25 -15.383 1 97.75 58 ARG B C 1
ATOM 2850 O O . ARG B 1 58 ? -6.684 -35.719 -15.773 1 97.75 58 ARG B O 1
ATOM 2857 N N . LYS B 1 59 ? -8.844 -35.594 -15.875 1 98.06 59 LYS B N 1
ATOM 2858 C CA . LYS B 1 59 ? -8.891 -36.438 -17.078 1 98.06 59 LYS B CA 1
ATOM 2859 C C . LYS B 1 59 ? -8.203 -35.719 -18.25 1 98.06 59 LYS B C 1
ATOM 2861 O O . LYS B 1 59 ? -7.508 -36.375 -19.031 1 98.06 59 LYS B O 1
ATOM 2866 N N . CYS B 1 60 ? -8.477 -34.438 -18.391 1 98.06 60 CYS B N 1
ATOM 2867 C CA . CYS B 1 60 ? -7.82 -33.688 -19.453 1 98.06 60 CYS B CA 1
ATOM 2868 C C . CYS B 1 60 ? -6.312 -33.625 -19.234 1 98.06 60 CYS B C 1
ATOM 2870 O O . CYS B 1 60 ? -5.539 -33.625 -20.188 1 98.06 60 CYS B O 1
ATOM 2872 N N . ASP B 1 61 ? -5.879 -33.531 -17.953 1 97.31 61 ASP B N 1
ATOM 2873 C CA . ASP B 1 61 ? -4.453 -33.625 -17.656 1 97.31 61 ASP B CA 1
ATOM 2874 C C . ASP B 1 61 ? -3.838 -34.906 -18.219 1 97.31 61 ASP B C 1
ATOM 2876 O O . ASP B 1 61 ? -2.791 -34.875 -18.859 1 97.31 61 ASP B O 1
ATOM 2880 N N . GLU B 1 62 ? -4.496 -35.969 -17.969 1 96.88 62 GLU B N 1
ATOM 2881 C CA . GLU B 1 62 ? -4.012 -37.281 -18.391 1 96.88 62 GLU B CA 1
ATOM 2882 C C . GLU B 1 62 ? -3.992 -37.406 -19.906 1 96.88 62 GLU B C 1
ATOM 2884 O O . GLU B 1 62 ? -2.99 -37.812 -20.484 1 96.88 62 GLU B O 1
ATOM 2889 N N . GLU B 1 63 ? -5.035 -37.031 -20.5 1 96.75 63 GLU B N 1
ATOM 2890 C CA . GLU B 1 63 ? -5.195 -37.188 -21.938 1 96.75 63 GLU B CA 1
ATOM 2891 C C . GLU B 1 63 ? -4.207 -36.312 -22.703 1 96.75 63 GLU B C 1
ATOM 2893 O O . GLU B 1 63 ? -3.76 -36.688 -23.797 1 96.75 63 GLU B O 1
ATOM 2898 N N . SER B 1 64 ? -3.852 -35.188 -22.172 1 96.31 64 SER B N 1
ATOM 2899 C CA . SER B 1 64 ? -3.016 -34.25 -22.891 1 96.31 64 SER B CA 1
ATOM 2900 C C . SER B 1 64 ? -1.537 -34.469 -22.594 1 96.31 64 SER B C 1
ATOM 2902 O O . SER B 1 64 ? -0.67 -33.844 -23.203 1 96.31 64 SER B O 1
ATOM 2904 N N . GLY B 1 65 ? -1.214 -35.375 -21.625 1 95.19 65 GLY B N 1
ATOM 2905 C CA . GLY B 1 65 ? 0.176 -35.625 -21.297 1 95.19 65 GLY B CA 1
ATOM 2906 C C . GLY B 1 65 ? 0.828 -34.531 -20.484 1 95.19 65 GLY B C 1
ATOM 2907 O O . GLY B 1 65 ? 1.979 -34.156 -20.734 1 95.19 65 GLY B O 1
ATOM 2908 N N . ILE B 1 66 ? 0.112 -33.938 -19.562 1 93.56 66 ILE B N 1
ATOM 2909 C CA . ILE B 1 66 ? 0.608 -32.844 -18.719 1 93.56 66 ILE B CA 1
ATOM 2910 C C . ILE B 1 66 ? 1.839 -33.344 -17.938 1 93.56 66 ILE B C 1
ATOM 2912 O O . ILE B 1 66 ? 2.729 -32.531 -17.641 1 93.56 66 ILE B O 1
ATOM 2916 N N . TYR B 1 67 ? 1.937 -34.625 -17.641 1 91.5 67 TYR B N 1
ATOM 2917 C CA . TYR B 1 67 ? 3.068 -35.188 -16.906 1 91.5 67 TYR B CA 1
ATOM 2918 C C . TYR B 1 67 ? 4.375 -34.906 -17.641 1 91.5 67 TYR B C 1
ATOM 2920 O O . TYR B 1 67 ? 5.441 -34.875 -17.031 1 91.5 67 TYR B O 1
ATOM 2928 N N . LYS B 1 68 ? 4.348 -34.719 -18.953 1 94.38 68 LYS B N 1
ATOM 2929 C CA . LYS B 1 68 ? 5.539 -34.469 -19.75 1 94.38 68 LYS B CA 1
ATOM 2930 C C . LYS B 1 68 ? 6.141 -33.094 -19.453 1 94.38 68 LYS B C 1
ATOM 2932 O O . LYS B 1 68 ? 7.289 -32.844 -19.797 1 94.38 68 LYS B O 1
ATOM 2937 N N . LEU B 1 69 ? 5.383 -32.219 -18.797 1 93.81 69 LEU B N 1
ATOM 2938 C CA . LEU B 1 69 ? 5.863 -30.875 -18.453 1 93.81 69 LEU B CA 1
ATOM 2939 C C . LEU B 1 69 ? 6.809 -30.922 -17.266 1 93.81 69 LEU B C 1
ATOM 2941 O O . LEU B 1 69 ? 7.574 -29.984 -17.047 1 93.81 69 LEU B O 1
ATOM 2945 N N . GLY B 1 70 ? 6.758 -31.984 -16.5 1 94.31 70 GLY B N 1
ATOM 2946 C CA . GLY B 1 70 ? 7.605 -32.094 -15.328 1 94.31 70 GLY B CA 1
ATOM 2947 C C . GLY B 1 70 ? 7.086 -31.297 -14.141 1 94.31 70 GLY B C 1
ATOM 2948 O O . GLY B 1 70 ? 7.82 -30.516 -13.547 1 94.31 70 GLY B O 1
ATOM 2949 N N . LEU B 1 71 ? 5.797 -31.516 -13.828 1 94.75 71 LEU B N 1
ATOM 2950 C CA . LEU B 1 71 ? 5.203 -30.844 -12.672 1 94.75 71 LEU B CA 1
ATOM 2951 C C . LEU B 1 71 ? 5.852 -31.312 -11.375 1 94.75 71 LEU B C 1
ATOM 2953 O O . LEU B 1 71 ? 6.086 -32.5 -11.195 1 94.75 71 LEU B O 1
ATOM 2957 N N . VAL B 1 72 ? 6.223 -30.391 -10.586 1 96.12 72 VAL B N 1
ATOM 2958 C CA . VAL B 1 72 ? 6.781 -30.656 -9.266 1 96.12 72 VAL B CA 1
ATOM 2959 C C . VAL B 1 72 ? 5.809 -30.188 -8.188 1 96.12 72 VAL B C 1
ATOM 2961 O O . VAL B 1 72 ? 5.309 -29.062 -8.242 1 96.12 72 VAL B O 1
ATOM 2964 N N . GLU B 1 73 ? 5.477 -31.062 -7.281 1 94.81 73 GLU B N 1
ATOM 2965 C CA . GLU B 1 73 ? 4.629 -30.719 -6.145 1 94.81 73 GLU B CA 1
ATOM 2966 C C . GLU B 1 73 ? 5.465 -30.281 -4.945 1 94.81 73 GLU B C 1
ATOM 2968 O O . GLU B 1 73 ? 6.418 -30.953 -4.562 1 94.81 73 GLU B O 1
ATOM 2973 N N . ILE B 1 74 ? 5.121 -29.109 -4.469 1 95.5 74 ILE B N 1
ATOM 2974 C CA . ILE B 1 74 ? 5.789 -28.547 -3.295 1 95.5 74 ILE B CA 1
ATOM 2975 C C . ILE B 1 74 ? 4.805 -28.469 -2.133 1 95.5 74 ILE B C 1
ATOM 2977 O O . ILE B 1 74 ? 3.877 -27.656 -2.154 1 95.5 74 ILE B O 1
ATOM 2981 N N . GLU B 1 75 ? 5.078 -29.219 -1.123 1 90.94 75 GLU B N 1
ATOM 2982 C CA . GLU B 1 75 ? 4.18 -29.25 0.024 1 90.94 75 GLU B CA 1
ATOM 2983 C C . GLU B 1 75 ? 4.512 -28.156 1.027 1 90.94 75 GLU B C 1
ATOM 2985 O O . GLU B 1 75 ? 5.684 -27.875 1.291 1 90.94 75 GLU B O 1
ATOM 2990 N N . ASN B 1 76 ? 3.5 -27.453 1.458 1 91.56 76 ASN B N 1
ATOM 2991 C CA . ASN B 1 76 ? 3.646 -26.609 2.648 1 91.56 76 ASN B CA 1
ATOM 2992 C C . ASN B 1 76 ? 2.908 -27.219 3.844 1 91.56 76 ASN B C 1
ATOM 2994 O O . ASN B 1 76 ? 2.727 -28.422 3.922 1 91.56 76 ASN B O 1
ATOM 2998 N N . MET B 1 77 ? 2.6 -26.422 4.875 1 84.44 77 MET B N 1
ATOM 2999 C CA . MET B 1 77 ? 2.041 -26.984 6.098 1 84.44 77 MET B CA 1
ATOM 3000 C C . MET B 1 77 ? 0.648 -27.562 5.848 1 84.44 77 MET B C 1
ATOM 3002 O O . MET B 1 77 ? 0.282 -28.594 6.418 1 84.44 77 MET B O 1
ATOM 3006 N N . ASN B 1 78 ? -0.067 -26.906 4.98 1 77.12 78 ASN B N 1
ATOM 3007 C CA . ASN B 1 78 ? -1.457 -27.344 4.895 1 77.12 78 ASN B CA 1
ATOM 3008 C C . ASN B 1 78 ? -1.892 -27.547 3.447 1 77.12 78 ASN B C 1
ATOM 3010 O O . ASN B 1 78 ? -3.033 -27.938 3.186 1 77.12 78 ASN B O 1
ATOM 3014 N N . GLU B 1 79 ? -0.976 -27.266 2.535 1 83.56 79 GLU B N 1
ATOM 3015 C CA . GLU B 1 79 ? -1.378 -27.359 1.135 1 83.56 79 GLU B CA 1
ATOM 3016 C C . GLU B 1 79 ? -0.195 -27.719 0.242 1 83.56 79 GLU B C 1
ATOM 3018 O O . GLU B 1 79 ? 0.903 -27.984 0.736 1 83.56 79 GLU B O 1
ATOM 3023 N N . GLN B 1 80 ? -0.565 -27.906 -0.997 1 89.94 80 GLN B N 1
ATOM 3024 C CA . GLN B 1 80 ? 0.454 -28.219 -1.996 1 89.94 80 GLN B CA 1
ATOM 3025 C C . GLN B 1 80 ? 0.48 -27.156 -3.098 1 89.94 80 GLN B C 1
ATOM 3027 O O . GLN B 1 80 ? -0.57 -26.672 -3.523 1 89.94 80 GLN B O 1
ATOM 3032 N N . LYS B 1 81 ? 1.647 -26.781 -3.428 1 95.81 81 LYS B N 1
ATOM 3033 C CA . LYS B 1 81 ? 1.879 -25.953 -4.605 1 95.81 81 LYS B CA 1
ATOM 3034 C C . LYS B 1 81 ? 2.432 -26.781 -5.762 1 95.81 81 LYS B C 1
ATOM 3036 O O . LYS B 1 81 ? 3.014 -27.859 -5.547 1 95.81 81 LYS B O 1
ATOM 3041 N N . VAL B 1 82 ? 2.139 -26.328 -6.934 1 97.19 82 VAL B N 1
ATOM 3042 C CA . VAL B 1 82 ? 2.631 -27 -8.133 1 97.19 82 VAL B CA 1
ATOM 3043 C C . VAL B 1 82 ? 3.473 -26.031 -8.961 1 97.19 82 VAL B C 1
ATOM 3045 O O . VAL B 1 82 ? 3.107 -24.859 -9.125 1 97.19 82 VAL B O 1
ATOM 3048 N N . VAL B 1 83 ? 4.664 -26.531 -9.422 1 97.81 83 VAL B N 1
ATOM 3049 C CA . VAL B 1 83 ? 5.5 -25.672 -10.258 1 97.81 83 VAL B CA 1
ATOM 3050 C C . VAL B 1 83 ? 6.148 -26.5 -11.359 1 97.81 83 VAL B C 1
ATOM 3052 O O . VAL B 1 83 ? 6.211 -27.734 -11.266 1 97.81 83 VAL B O 1
ATOM 3055 N N . ILE B 1 84 ? 6.492 -25.891 -12.445 1 96.81 84 ILE B N 1
ATOM 3056 C CA . ILE B 1 84 ? 7.445 -26.391 -13.43 1 96.81 84 ILE B CA 1
ATOM 3057 C C . ILE B 1 84 ? 8.789 -25.703 -13.25 1 96.81 84 ILE B C 1
ATOM 3059 O O . ILE B 1 84 ? 8.859 -24.469 -13.188 1 96.81 84 ILE B O 1
ATOM 3063 N N . LEU B 1 85 ? 9.859 -26.469 -13.07 1 97.25 85 LEU B N 1
ATOM 3064 C CA . LEU B 1 85 ? 11.195 -25.906 -12.891 1 97.25 85 LEU B CA 1
ATOM 3065 C C . LEU B 1 85 ? 11.727 -25.344 -14.211 1 97.25 85 LEU B C 1
ATOM 3067 O O . LEU B 1 85 ? 11.422 -25.875 -15.281 1 97.25 85 LEU B O 1
ATOM 3071 N N . PRO B 1 86 ? 12.5 -24.25 -14.094 1 96.56 86 PRO B N 1
ATOM 3072 C CA . PRO B 1 86 ? 13.016 -23.641 -15.32 1 96.56 86 PRO B CA 1
ATOM 3073 C C . PRO B 1 86 ? 14.039 -24.516 -16.031 1 96.56 86 PRO B C 1
ATOM 3075 O O . PRO B 1 86 ? 14.859 -25.172 -15.391 1 96.56 86 PRO B O 1
ATOM 3078 N N . LYS B 1 87 ? 14.016 -24.5 -17.297 1 93.5 87 LYS B N 1
ATOM 3079 C CA . LYS B 1 87 ? 14.883 -25.312 -18.156 1 93.5 87 LYS B CA 1
ATOM 3080 C C . LYS B 1 87 ? 15.875 -24.438 -18.922 1 93.5 87 LYS B C 1
ATOM 3082 O O . LYS B 1 87 ? 16.859 -24.938 -19.469 1 93.5 87 LYS B O 1
ATOM 3087 N N . SER B 1 88 ? 15.609 -23.125 -18.891 1 91.12 88 SER B N 1
ATOM 3088 C CA . SER B 1 88 ? 16.484 -22.188 -19.594 1 91.12 88 SER B CA 1
ATOM 3089 C C . SER B 1 88 ? 17.656 -21.781 -18.719 1 91.12 88 SER B C 1
ATOM 3091 O O . SER B 1 88 ? 17.766 -22.188 -17.562 1 91.12 88 SER B O 1
ATOM 3093 N N . ASP B 1 89 ? 18.5 -20.906 -19.344 1 90.19 89 ASP B N 1
ATOM 3094 C CA . ASP B 1 89 ? 19.688 -20.438 -18.641 1 90.19 89 ASP B CA 1
ATOM 3095 C C . ASP B 1 89 ? 19.406 -19.156 -17.875 1 90.19 89 ASP B C 1
ATOM 3097 O O . ASP B 1 89 ? 20.281 -18.625 -17.203 1 90.19 89 ASP B O 1
ATOM 3101 N N . ASP B 1 90 ? 18.203 -18.719 -17.969 1 91.62 90 ASP B N 1
ATOM 3102 C CA . ASP B 1 90 ? 17.844 -17.547 -17.188 1 91.62 90 ASP B CA 1
ATOM 3103 C C . ASP B 1 90 ? 17.938 -17.828 -15.695 1 91.62 90 ASP B C 1
ATOM 3105 O O . ASP B 1 90 ? 17.219 -18.672 -15.164 1 91.62 90 ASP B O 1
ATOM 3109 N N . GLU B 1 91 ? 18.781 -17.109 -15.016 1 94.19 91 GLU B N 1
ATOM 3110 C CA . GLU B 1 91 ? 19.078 -17.391 -13.617 1 94.19 91 GLU B CA 1
ATOM 3111 C C . GLU B 1 91 ? 18.109 -16.641 -12.688 1 94.19 91 GLU B C 1
ATOM 3113 O O . GLU B 1 91 ? 18 -16.969 -11.508 1 94.19 91 GLU B O 1
ATOM 3118 N N . ASN B 1 92 ? 17.453 -15.648 -13.156 1 96.56 92 ASN B N 1
ATOM 3119 C CA . ASN B 1 92 ? 16.641 -14.773 -12.305 1 96.56 92 ASN B CA 1
ATOM 3120 C C . ASN B 1 92 ? 15.164 -15.156 -12.359 1 96.56 92 ASN B C 1
ATOM 3122 O O . ASN B 1 92 ? 14.617 -15.398 -13.445 1 96.56 92 ASN B O 1
ATOM 3126 N N . ASN B 1 93 ? 14.547 -15.297 -11.281 1 98.38 93 ASN B N 1
ATOM 3127 C CA . ASN B 1 93 ? 13.133 -15.648 -11.156 1 98.38 93 ASN B CA 1
ATOM 3128 C C . ASN B 1 93 ? 12.43 -14.773 -10.117 1 98.38 93 ASN B C 1
ATOM 3130 O O . ASN B 1 93 ? 13.039 -14.383 -9.117 1 98.38 93 ASN B O 1
ATOM 3134 N N . ASN B 1 94 ? 11.188 -14.422 -10.398 1 98.81 94 ASN B N 1
ATOM 3135 C CA . ASN B 1 94 ? 10.344 -13.688 -9.461 1 98.81 94 ASN B CA 1
ATOM 3136 C C . ASN B 1 94 ? 9.164 -14.531 -8.984 1 98.81 94 ASN B C 1
ATOM 3138 O O . ASN B 1 94 ? 8.469 -15.133 -9.797 1 98.81 94 ASN B O 1
ATOM 3142 N N . LEU B 1 95 ? 8.992 -14.609 -7.695 1 98.94 95 LEU B N 1
ATOM 3143 C CA . LEU B 1 95 ? 7.832 -15.266 -7.105 1 98.94 95 LEU B CA 1
ATOM 3144 C C . LEU B 1 95 ? 7.066 -14.305 -6.199 1 98.94 95 LEU B C 1
ATOM 3146 O O . LEU B 1 95 ? 7.656 -13.688 -5.309 1 98.94 95 LEU B O 1
ATOM 3150 N N . ILE B 1 96 ? 5.793 -14.102 -6.461 1 98.94 96 ILE B N 1
ATOM 3151 C CA . ILE B 1 96 ? 4.91 -13.273 -5.648 1 98.94 96 ILE B CA 1
ATOM 3152 C C . ILE B 1 96 ? 3.92 -14.164 -4.898 1 98.94 96 ILE B C 1
ATOM 3154 O O . ILE B 1 96 ? 3.281 -15.039 -5.492 1 98.94 96 ILE B O 1
ATOM 3158 N N . THR B 1 97 ? 3.836 -13.977 -3.633 1 98.69 97 THR B N 1
ATOM 3159 C CA . THR B 1 97 ? 2.844 -14.641 -2.797 1 98.69 97 THR B CA 1
ATOM 3160 C C . THR B 1 97 ? 1.801 -13.648 -2.297 1 98.69 97 THR B C 1
ATOM 3162 O O . THR B 1 97 ? 2.135 -12.688 -1.604 1 98.69 97 THR B O 1
ATOM 3165 N N . LEU B 1 98 ? 0.6 -13.867 -2.664 1 98.25 98 LEU B N 1
ATOM 3166 C CA . LEU B 1 98 ? -0.528 -13.117 -2.117 1 98.25 98 LEU B CA 1
ATOM 3167 C C . LEU B 1 98 ? -1.293 -13.961 -1.1 1 98.25 98 LEU B C 1
ATOM 3169 O O . LEU B 1 98 ? -1.976 -14.914 -1.466 1 98.25 98 LEU B O 1
ATOM 3173 N N . GLY B 1 99 ? -1.197 -13.602 0.118 1 95.75 99 GLY B N 1
ATOM 3174 C CA . GLY B 1 99 ? -1.668 -14.461 1.193 1 95.75 99 GLY B CA 1
ATOM 3175 C C . GLY B 1 99 ? -0.634 -15.477 1.641 1 95.75 99 GLY B C 1
ATOM 3176 O O . GLY B 1 99 ? -0.586 -16.594 1.118 1 95.75 99 GLY B O 1
ATOM 3177 N N . ILE B 1 100 ? 0.136 -15.078 2.656 1 96.25 100 ILE B N 1
ATOM 3178 C CA . ILE B 1 100 ? 1.219 -15.914 3.154 1 96.25 100 ILE B CA 1
ATOM 3179 C C . ILE B 1 100 ? 0.662 -16.953 4.129 1 96.25 100 ILE B C 1
ATOM 3181 O O . ILE B 1 100 ? 1.072 -18.109 4.109 1 96.25 100 ILE B O 1
ATOM 3185 N N . GLY B 1 101 ? -0.19 -16.547 4.945 1 92.56 101 GLY B N 1
ATOM 3186 C CA . GLY B 1 101 ? -0.881 -17.453 5.852 1 92.56 101 GLY B CA 1
ATOM 3187 C C . GLY B 1 101 ? 0.028 -18.047 6.906 1 92.56 101 GLY B C 1
ATOM 3188 O O . GLY B 1 101 ? -0.128 -19.219 7.285 1 92.56 101 GLY B O 1
ATOM 3189 N N . GLN B 1 102 ? 1.081 -17.328 7.238 1 93.81 102 GLN B N 1
ATOM 3190 C CA . GLN B 1 102 ? 2.023 -17.688 8.289 1 93.81 102 GLN B CA 1
ATOM 3191 C C . GLN B 1 102 ? 2.742 -19 7.961 1 93.81 102 GLN B C 1
ATOM 3193 O O . GLN B 1 102 ? 3 -19.812 8.852 1 93.81 102 GLN B O 1
ATOM 3198 N N . ASP B 1 103 ? 2.9 -19.25 6.742 1 95.62 103 ASP B N 1
ATOM 3199 C CA . ASP B 1 103 ? 3.576 -20.453 6.266 1 95.62 103 ASP B CA 1
ATOM 3200 C C . ASP B 1 103 ? 4.41 -20.156 5.02 1 95.62 103 ASP B C 1
ATOM 3202 O O . ASP B 1 103 ? 3.863 -19.859 3.955 1 95.62 103 ASP B O 1
ATOM 3206 N N . THR B 1 104 ? 5.738 -20.234 5.195 1 97.31 104 THR B N 1
ATOM 3207 C CA . THR B 1 104 ? 6.609 -19.984 4.055 1 97.31 104 THR B CA 1
ATOM 3208 C C . THR B 1 104 ? 7.324 -21.25 3.617 1 97.31 104 THR B C 1
ATOM 3210 O O . THR B 1 104 ? 8.32 -21.188 2.896 1 97.31 104 THR B O 1
ATOM 3213 N N . THR B 1 105 ? 6.828 -22.391 4.062 1 96.94 105 THR B N 1
ATOM 3214 C CA . THR B 1 105 ? 7.496 -23.672 3.787 1 96.94 105 THR B CA 1
ATOM 3215 C C . THR B 1 105 ? 7.551 -23.938 2.285 1 96.94 105 THR B C 1
ATOM 3217 O O . THR B 1 105 ? 8.555 -24.438 1.775 1 96.94 105 THR B O 1
ATOM 3220 N N . GLY B 1 106 ? 6.488 -23.672 1.636 1 97 106 GLY B N 1
ATOM 3221 C CA . GLY B 1 106 ? 6.477 -23.828 0.192 1 97 106 GLY B CA 1
ATOM 3222 C C . GLY B 1 106 ? 7.535 -23.016 -0.512 1 97 106 GLY B C 1
ATOM 3223 O O . GLY B 1 106 ? 8.273 -23.516 -1.358 1 97 106 GLY B O 1
ATOM 3224 N N . GLU B 1 107 ? 7.617 -21.75 -0.128 1 98.25 107 GLU B N 1
ATOM 3225 C CA . GLU B 1 107 ? 8.617 -20.844 -0.698 1 98.25 107 GLU B CA 1
ATOM 3226 C C . GLU B 1 107 ? 10.031 -21.344 -0.409 1 98.25 107 GLU B C 1
ATOM 3228 O O . GLU B 1 107 ? 10.891 -21.328 -1.291 1 98.25 107 GLU B O 1
ATOM 3233 N N . GLU B 1 108 ? 10.242 -21.797 0.771 1 97.5 108 GLU B N 1
ATOM 3234 C CA . GLU B 1 108 ? 11.562 -22.266 1.179 1 97.5 108 GLU B CA 1
ATOM 3235 C C . GLU B 1 108 ? 11.977 -23.516 0.393 1 97.5 108 GLU B C 1
ATOM 3237 O O . GLU B 1 108 ? 13.125 -23.625 -0.035 1 97.5 108 GLU B O 1
ATOM 3242 N N . ARG B 1 109 ? 11.094 -24.422 0.244 1 96.56 109 ARG B N 1
ATOM 3243 C CA . ARG B 1 109 ? 11.375 -25.625 -0.529 1 96.56 109 ARG B CA 1
ATOM 3244 C C . ARG B 1 109 ? 11.648 -25.297 -1.99 1 96.56 109 ARG B C 1
ATOM 3246 O O . ARG B 1 109 ? 12.562 -25.859 -2.602 1 96.56 109 ARG B O 1
ATOM 3253 N N . TYR B 1 110 ? 10.844 -24.375 -2.504 1 97.69 110 TYR B N 1
ATOM 3254 C CA . TYR B 1 110 ? 11.078 -23.938 -3.875 1 97.69 110 TYR B CA 1
ATOM 3255 C C . TYR B 1 110 ? 12.453 -23.297 -4.016 1 97.69 110 TYR B C 1
ATOM 3257 O O . TYR B 1 110 ? 13.18 -23.578 -4.973 1 97.69 110 TYR B O 1
ATOM 3265 N N . GLN B 1 111 ? 12.789 -22.453 -3.084 1 97.69 111 GLN B N 1
ATOM 3266 C CA . GLN B 1 111 ? 14.086 -21.781 -3.082 1 97.69 111 GLN B CA 1
ATOM 3267 C C . GLN B 1 111 ? 15.227 -22.812 -3.115 1 97.69 111 GLN B C 1
ATOM 3269 O O . GLN B 1 111 ? 16.188 -22.656 -3.873 1 97.69 111 GLN B O 1
ATOM 3274 N N . ARG B 1 112 ? 15.109 -23.812 -2.32 1 96.62 112 ARG B N 1
ATOM 3275 C CA . ARG B 1 112 ? 16.141 -24.844 -2.258 1 96.62 112 ARG B CA 1
ATOM 3276 C C . ARG B 1 112 ? 16.281 -25.547 -3.604 1 96.62 112 ARG B C 1
ATOM 3278 O O . ARG B 1 112 ? 17.406 -25.75 -4.086 1 96.62 112 ARG B O 1
ATOM 3285 N N . LYS B 1 113 ? 15.234 -25.938 -4.168 1 96.19 113 LYS B N 1
ATOM 3286 C CA . LYS B 1 113 ? 15.258 -26.609 -5.465 1 96.19 113 LYS B CA 1
ATOM 3287 C C . LYS B 1 113 ? 15.883 -25.719 -6.535 1 96.19 113 LYS B C 1
ATOM 3289 O O . LYS B 1 113 ? 16.688 -26.172 -7.348 1 96.19 113 LYS B O 1
ATOM 3294 N N . MET B 1 114 ? 15.516 -24.453 -6.5 1 97.25 114 MET B N 1
ATOM 3295 C CA . MET B 1 114 ? 16.016 -23.5 -7.48 1 97.25 114 MET B CA 1
ATOM 3296 C C . MET B 1 114 ? 17.516 -23.281 -7.301 1 97.25 114 MET B C 1
ATOM 3298 O O . MET B 1 114 ? 18.266 -23.188 -8.281 1 97.25 114 MET B O 1
ATOM 3302 N N . GLN B 1 115 ? 17.953 -23.219 -6.078 1 96.06 115 GLN B N 1
ATOM 3303 C CA . GLN B 1 115 ? 19.375 -23.047 -5.789 1 96.06 115 GLN B CA 1
ATOM 3304 C C . GLN B 1 115 ? 20.203 -24.203 -6.348 1 96.06 115 GLN B C 1
ATOM 3306 O O . GLN B 1 115 ? 21.281 -23.984 -6.879 1 96.06 115 GLN B O 1
ATOM 3311 N N . LYS B 1 116 ? 19.672 -25.344 -6.262 1 94.69 116 LYS B N 1
ATOM 3312 C CA . LYS B 1 116 ? 20.359 -26.531 -6.766 1 94.69 116 LYS B CA 1
ATOM 3313 C C . LYS B 1 116 ? 20.5 -26.484 -8.281 1 94.69 116 LYS B C 1
ATOM 3315 O O . LYS B 1 116 ? 21.391 -27.094 -8.852 1 94.69 116 LYS B O 1
ATOM 3320 N N . LEU B 1 117 ? 19.594 -25.766 -8.859 1 95.25 117 LEU B N 1
ATOM 3321 C CA . LEU B 1 117 ? 19.641 -25.594 -10.312 1 95.25 117 LEU B CA 1
ATOM 3322 C C . LEU B 1 117 ? 20.484 -24.375 -10.688 1 95.25 117 LEU B C 1
ATOM 3324 O O . LEU B 1 117 ? 20.547 -24 -11.859 1 95.25 117 LEU B O 1
ATOM 3328 N N . GLY B 1 118 ? 21.078 -23.703 -9.727 1 95.31 118 GLY B N 1
ATOM 3329 C CA . GLY B 1 118 ? 21.859 -22.5 -9.977 1 95.31 118 GLY B CA 1
ATOM 3330 C C . GLY B 1 118 ? 21.016 -21.281 -10.281 1 95.31 118 GLY B C 1
ATOM 3331 O O . GLY B 1 118 ? 21.469 -20.359 -10.961 1 95.31 118 GLY B O 1
ATOM 3332 N N . LYS B 1 119 ? 19.766 -21.297 -9.852 1 97.25 119 LYS B N 1
ATOM 3333 C CA . LYS B 1 119 ? 18.859 -20.188 -10.117 1 97.25 119 LYS B CA 1
ATOM 3334 C C . LYS B 1 119 ? 18.609 -19.359 -8.859 1 97.25 119 LYS B C 1
ATOM 3336 O O . LYS B 1 119 ? 18.703 -19.875 -7.742 1 97.25 119 LYS B O 1
ATOM 3341 N N . THR B 1 120 ? 18.375 -18.109 -9.078 1 97.75 120 THR B N 1
ATOM 3342 C CA . THR B 1 120 ? 18.031 -17.203 -7.996 1 97.75 120 THR B CA 1
ATOM 3343 C C . THR B 1 120 ? 16.547 -16.812 -8.078 1 97.75 120 THR B C 1
ATOM 3345 O O . THR B 1 120 ? 16.016 -16.578 -9.164 1 97.75 120 THR B O 1
ATOM 3348 N N . VAL B 1 121 ? 15.93 -16.797 -6.922 1 98.56 121 VAL B N 1
ATOM 3349 C CA . VAL B 1 121 ? 14.523 -16.391 -6.867 1 98.56 121 VAL B CA 1
ATOM 3350 C C . VAL B 1 121 ? 14.375 -15.156 -5.984 1 98.56 121 VAL B C 1
ATOM 3352 O O . VAL B 1 121 ? 14.875 -15.125 -4.855 1 98.56 121 VAL B O 1
ATOM 3355 N N . LYS B 1 122 ? 13.781 -14.094 -6.5 1 98.62 122 LYS B N 1
ATOM 3356 C CA . LYS B 1 122 ? 13.305 -12.977 -5.695 1 98.62 122 LYS B CA 1
ATOM 3357 C C . LYS B 1 122 ? 11.883 -13.219 -5.203 1 98.62 122 LYS B C 1
ATOM 3359 O O . LYS B 1 122 ? 10.969 -13.414 -6.004 1 98.62 122 LYS B O 1
ATOM 3364 N N . PHE B 1 123 ? 11.789 -13.219 -3.877 1 98.81 123 PHE B N 1
ATOM 3365 C CA . PHE B 1 123 ? 10.5 -13.492 -3.26 1 98.81 123 PHE B CA 1
ATOM 3366 C C . PHE B 1 123 ? 9.836 -12.203 -2.785 1 98.81 123 PHE B C 1
ATOM 3368 O O . PHE B 1 123 ? 10.461 -11.398 -2.096 1 98.81 123 PHE B O 1
ATOM 3375 N N . PHE B 1 124 ? 8.594 -12 -3.137 1 98.81 124 PHE B N 1
ATOM 3376 C CA . PHE B 1 124 ? 7.75 -10.906 -2.678 1 98.81 124 PHE B CA 1
ATOM 3377 C C . PHE B 1 124 ? 6.453 -11.43 -2.082 1 98.81 124 PHE B C 1
ATOM 3379 O O . PHE B 1 124 ? 5.68 -12.109 -2.762 1 98.81 124 PHE B O 1
ATOM 3386 N N . GLY B 1 125 ? 6.242 -11.195 -0.84 1 98.62 125 GLY B N 1
ATOM 3387 C CA . GLY B 1 125 ? 5.047 -11.688 -0.174 1 98.62 125 GLY B CA 1
ATOM 3388 C C . GLY B 1 125 ? 4.195 -10.586 0.421 1 98.62 125 GLY B C 1
ATOM 3389 O O . GLY B 1 125 ? 4.715 -9.68 1.083 1 98.62 125 GLY B O 1
ATOM 3390 N N . ALA B 1 126 ? 2.945 -10.617 0.191 1 98.25 126 ALA B N 1
ATOM 3391 C CA . ALA B 1 126 ? 2.006 -9.648 0.756 1 98.25 126 ALA B CA 1
ATOM 3392 C C . ALA B 1 126 ? 0.958 -10.344 1.621 1 98.25 126 ALA B C 1
ATOM 3394 O O . ALA B 1 126 ? 0.364 -11.344 1.204 1 98.25 126 ALA B O 1
ATOM 3395 N N . ASP B 1 127 ? 0.764 -9.812 2.799 1 96.25 127 ASP B N 1
ATOM 3396 C CA . ASP B 1 127 ? -0.221 -10.305 3.758 1 96.25 127 ASP B CA 1
ATOM 3397 C C . ASP B 1 127 ? -0.541 -9.242 4.809 1 96.25 127 ASP B C 1
ATOM 3399 O O . ASP B 1 127 ? 0.364 -8.688 5.438 1 96.25 127 ASP B O 1
ATOM 3403 N N . PRO B 1 128 ? -1.833 -8.961 4.984 1 94.06 128 PRO B N 1
ATOM 3404 C CA . PRO B 1 128 ? -2.166 -7.898 5.934 1 94.06 128 PRO B CA 1
ATOM 3405 C C . PRO B 1 128 ? -1.938 -8.312 7.387 1 94.06 128 PRO B C 1
ATOM 3407 O O . PRO B 1 128 ? -1.902 -7.461 8.281 1 94.06 128 PRO B O 1
ATOM 3410 N N . MET B 1 129 ? -1.87 -9.578 7.676 1 91.75 129 MET B N 1
ATOM 3411 C CA . MET B 1 129 ? -1.531 -10.047 9.016 1 91.75 129 MET B CA 1
ATOM 3412 C C . MET B 1 129 ? -0.023 -10.008 9.242 1 91.75 129 MET B C 1
ATOM 3414 O O . MET B 1 129 ? 0.681 -10.969 8.906 1 91.75 129 MET B O 1
ATOM 3418 N N . VAL B 1 130 ? 0.435 -9.008 9.945 1 91.88 130 VAL B N 1
ATOM 3419 C CA . VAL B 1 130 ? 1.861 -8.711 10.016 1 91.88 130 VAL B CA 1
ATOM 3420 C C . VAL B 1 130 ? 2.545 -9.695 10.969 1 91.88 130 VAL B C 1
ATOM 3422 O O . VAL B 1 130 ? 3.648 -10.164 10.688 1 91.88 130 VAL B O 1
ATOM 3425 N N . GLU B 1 131 ? 1.869 -9.992 12.023 1 88.88 131 GLU B N 1
ATOM 3426 C CA . GLU B 1 131 ? 2.455 -10.859 13.047 1 88.88 131 GLU B CA 1
ATOM 3427 C C . GLU B 1 131 ? 2.895 -12.188 12.445 1 88.88 131 GLU B C 1
ATOM 3429 O O . GLU B 1 131 ? 2.127 -12.844 11.734 1 88.88 131 GLU B O 1
ATOM 3434 N N . LEU B 1 132 ? 4.141 -12.57 12.617 1 92.44 132 LEU B N 1
ATOM 3435 C CA . LEU B 1 132 ? 4.793 -13.789 12.156 1 92.44 132 LEU B CA 1
ATOM 3436 C C . LEU B 1 132 ? 5.109 -13.711 10.672 1 92.44 132 LEU B C 1
ATOM 3438 O O . LEU B 1 132 ? 6.211 -14.07 10.242 1 92.44 132 LEU B O 1
ATOM 3442 N N . ASN B 1 133 ? 4.137 -13.234 9.883 1 94.94 133 ASN B N 1
ATOM 3443 C CA . ASN B 1 133 ? 4.363 -13.188 8.438 1 94.94 133 ASN B CA 1
ATOM 3444 C C . ASN B 1 133 ? 5.559 -12.305 8.086 1 94.94 133 ASN B C 1
ATOM 3446 O O . ASN B 1 133 ? 6.352 -12.648 7.211 1 94.94 133 ASN B O 1
ATOM 3450 N N . SER B 1 134 ? 5.594 -11.156 8.75 1 93.75 134 SER B N 1
ATOM 3451 C CA . SER B 1 134 ? 6.707 -10.25 8.477 1 93.75 134 SER B CA 1
ATOM 3452 C C . SER B 1 134 ? 8.047 -10.914 8.781 1 93.75 134 SER B C 1
ATOM 3454 O O . SER B 1 134 ? 8.992 -10.797 8 1 93.75 134 SER B O 1
ATOM 3456 N N . GLU B 1 135 ? 8.117 -11.648 9.836 1 93.25 135 GLU B N 1
ATOM 3457 C CA . GLU B 1 135 ? 9.352 -12.297 10.266 1 93.25 135 GLU B CA 1
ATOM 3458 C C . GLU B 1 135 ? 9.75 -13.422 9.312 1 93.25 135 GLU B C 1
ATOM 3460 O O . GLU B 1 135 ? 10.867 -13.422 8.789 1 93.25 135 GLU B O 1
ATOM 3465 N N . ILE B 1 136 ? 8.867 -14.305 9.055 1 96.19 136 ILE B N 1
ATOM 3466 C CA . ILE B 1 136 ? 9.227 -15.523 8.328 1 96.19 136 ILE B CA 1
ATOM 3467 C C . ILE B 1 136 ? 9.453 -15.195 6.855 1 96.19 136 ILE B C 1
ATOM 3469 O O . ILE B 1 136 ? 10.328 -15.781 6.215 1 96.19 136 ILE B O 1
ATOM 3473 N N . TYR B 1 137 ? 8.711 -14.266 6.344 1 97 137 TYR B N 1
ATOM 347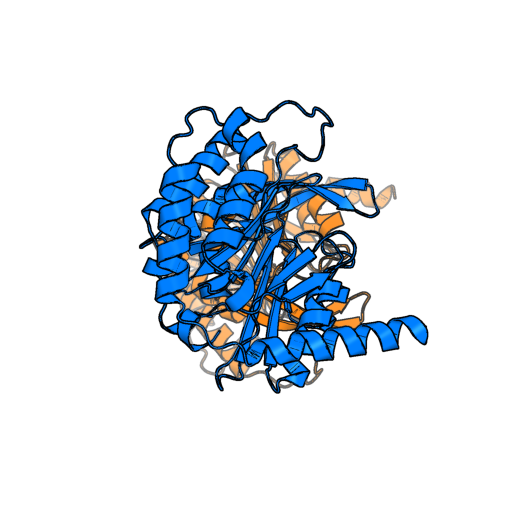4 C CA . TYR B 1 137 ? 8.898 -13.969 4.926 1 97 137 TYR B CA 1
ATOM 3475 C C . TYR B 1 137 ? 10.164 -13.148 4.699 1 97 137 TYR B C 1
ATOM 3477 O O . TYR B 1 137 ? 10.812 -13.273 3.658 1 97 137 TYR B O 1
ATOM 3485 N N . SER B 1 138 ? 10.523 -12.305 5.637 1 94.38 138 SER B N 1
ATOM 3486 C CA . SER B 1 138 ? 11.719 -11.477 5.508 1 94.38 138 SER B CA 1
ATOM 3487 C C . SER B 1 138 ? 12.984 -12.328 5.496 1 94.38 138 SER B C 1
ATOM 3489 O O . SER B 1 138 ? 14.047 -11.859 5.094 1 94.38 138 SER B O 1
ATOM 3491 N N . ARG B 1 139 ? 12.93 -13.562 5.879 1 94.88 139 ARG B N 1
ATOM 3492 C CA . ARG B 1 139 ? 14.07 -14.477 5.84 1 94.88 139 ARG B CA 1
ATOM 3493 C C . ARG B 1 139 ? 14.391 -14.891 4.41 1 94.88 139 ARG B C 1
ATOM 3495 O O . ARG B 1 139 ? 15.531 -15.234 4.098 1 94.88 139 ARG B O 1
ATOM 3502 N N . ILE B 1 140 ? 13.367 -14.82 3.551 1 96.94 140 ILE B N 1
ATOM 3503 C CA . ILE B 1 140 ? 13.602 -15.359 2.217 1 96.94 140 ILE B CA 1
ATOM 3504 C C . ILE B 1 140 ? 13.445 -14.258 1.176 1 96.94 140 ILE B C 1
ATOM 3506 O O . ILE B 1 140 ? 13.93 -14.383 0.05 1 96.94 140 ILE B O 1
ATOM 3510 N N . GLY B 1 141 ? 12.75 -13.195 1.554 1 97.19 141 GLY B N 1
ATOM 3511 C CA . GLY B 1 141 ? 12.469 -12.148 0.583 1 97.19 141 GLY B CA 1
ATOM 3512 C C . GLY B 1 141 ? 11.922 -10.883 1.212 1 97.19 141 GLY B C 1
ATOM 3513 O O . GLY B 1 141 ? 12.312 -10.508 2.318 1 97.19 141 GLY B O 1
ATOM 3514 N N . LYS B 1 142 ? 11.078 -10.164 0.438 1 97.94 142 LYS B N 1
ATOM 3515 C CA . LYS B 1 142 ? 10.492 -8.898 0.869 1 97.94 142 LYS B CA 1
ATOM 3516 C C . LYS B 1 142 ? 9.031 -9.078 1.263 1 97.94 142 LYS B C 1
ATOM 3518 O O . LYS B 1 142 ? 8.258 -9.711 0.54 1 97.94 142 LYS B O 1
ATOM 3523 N N . TYR B 1 143 ? 8.688 -8.508 2.438 1 97.69 143 TYR B N 1
ATOM 3524 C CA . TYR B 1 143 ? 7.336 -8.609 2.973 1 97.69 143 TYR B CA 1
ATOM 3525 C C . TYR B 1 143 ? 6.582 -7.293 2.801 1 97.69 143 TYR B C 1
ATOM 3527 O O . TYR B 1 143 ? 7.148 -6.215 2.998 1 97.69 143 TYR B O 1
ATOM 3535 N N . PHE B 1 144 ? 5.348 -7.379 2.447 1 98.25 144 PHE B N 1
ATOM 3536 C CA . PHE B 1 144 ? 4.469 -6.227 2.277 1 98.25 144 PHE B CA 1
ATOM 3537 C C . PHE B 1 144 ? 3.205 -6.379 3.115 1 98.25 144 PHE B C 1
ATOM 3539 O O . PHE B 1 144 ? 2.461 -7.348 2.955 1 98.25 144 PHE B O 1
ATOM 3546 N N . PRO B 1 145 ? 2.887 -5.43 4.023 1 96.69 145 PRO B N 1
ATOM 3547 C CA . PRO B 1 145 ? 1.871 -5.605 5.066 1 96.69 145 PRO B CA 1
ATOM 3548 C C . PRO B 1 145 ? 0.487 -5.133 4.625 1 96.69 145 PRO B C 1
ATOM 3550 O O . PRO B 1 145 ? -0.212 -4.465 5.391 1 96.69 145 PRO B O 1
ATOM 3553 N N . PHE B 1 146 ? 0.056 -5.469 3.471 1 97.25 146 PHE B N 1
ATOM 3554 C CA . PHE B 1 146 ? -1.269 -5.117 2.973 1 97.25 146 PHE B CA 1
ATOM 3555 C C . PHE B 1 146 ? -1.824 -6.223 2.084 1 97.25 146 PHE B C 1
ATOM 3557 O O . PHE B 1 146 ? -1.109 -7.164 1.736 1 97.25 146 PHE B O 1
ATOM 3564 N N . ALA B 1 147 ? -3.102 -6.184 1.869 1 96.44 147 ALA B N 1
ATOM 3565 C CA . ALA B 1 147 ? -3.727 -7.086 0.906 1 96.44 147 ALA B CA 1
ATOM 3566 C C . ALA B 1 147 ? -3.557 -6.57 -0.52 1 96.44 147 ALA B C 1
ATOM 3568 O O . ALA B 1 147 ? -3.611 -5.359 -0.759 1 96.44 147 ALA B O 1
ATOM 3569 N N . VAL B 1 148 ? -3.254 -7.449 -1.393 1 97.69 148 VAL B N 1
ATOM 3570 C CA . VAL B 1 148 ? -3.217 -7.098 -2.809 1 97.69 148 VAL B CA 1
ATOM 3571 C C . VAL B 1 148 ? -4.523 -7.516 -3.479 1 97.69 148 VAL B C 1
ATOM 3573 O O . VAL B 1 148 ? -4.93 -8.672 -3.391 1 97.69 148 VAL B O 1
ATOM 3576 N N . ALA B 1 149 ? -5.191 -6.527 -4.023 1 95.38 149 ALA B N 1
ATOM 3577 C CA . ALA B 1 149 ? -6.512 -6.723 -4.617 1 95.38 149 ALA B CA 1
ATOM 3578 C C . ALA B 1 149 ? -6.574 -6.121 -6.016 1 95.38 149 ALA B C 1
ATOM 3580 O O . ALA B 1 149 ? -5.574 -5.617 -6.531 1 95.38 149 ALA B O 1
ATOM 3581 N N . ARG B 1 150 ? -7.754 -6.324 -6.664 1 95.56 150 ARG B N 1
ATOM 3582 C CA . ARG B 1 150 ? -7.938 -5.754 -7.996 1 95.56 150 ARG B CA 1
ATOM 3583 C C . ARG B 1 150 ? -8.133 -4.246 -7.922 1 95.56 150 ARG B C 1
ATOM 3585 O O . ARG B 1 150 ? -7.727 -3.516 -8.828 1 95.56 150 ARG B O 1
ATOM 3592 N N . HIS B 1 151 ? -8.766 -3.797 -6.812 1 94.56 151 HIS B N 1
ATOM 3593 C CA . HIS B 1 151 ? -9.047 -2.377 -6.637 1 94.56 151 HIS B CA 1
ATOM 3594 C C . HIS B 1 151 ? -8.484 -1.861 -5.316 1 94.56 151 HIS B C 1
ATOM 3596 O O . HIS B 1 151 ? -8.516 -2.566 -4.305 1 94.56 151 HIS B O 1
ATOM 3602 N N . PRO B 1 152 ? -7.992 -0.628 -5.398 1 97.19 152 PRO B N 1
ATOM 3603 C CA . PRO B 1 152 ? -7.457 -0.046 -4.168 1 97.19 152 PRO B CA 1
ATOM 3604 C C . PRO B 1 152 ? -8.547 0.364 -3.182 1 97.19 152 PRO B C 1
ATOM 3606 O O . PRO B 1 152 ? -9.703 0.558 -3.578 1 97.19 152 PRO B O 1
ATOM 3609 N N . GLY B 1 153 ? -8.188 0.461 -1.949 1 97.44 153 GLY B N 1
ATOM 3610 C CA . GLY B 1 153 ? -9.109 0.877 -0.906 1 97.44 153 GLY B CA 1
ATOM 3611 C C . GLY B 1 153 ? -8.75 0.331 0.463 1 97.44 153 GLY B C 1
ATOM 3612 O O . GLY B 1 153 ? -7.574 0.085 0.75 1 97.44 153 GLY B O 1
ATOM 3613 N N . TYR B 1 154 ? -9.688 0.31 1.388 1 96.19 154 TYR B N 1
ATOM 3614 C CA . TYR B 1 154 ? -9.539 -0.299 2.705 1 96.19 154 TYR B CA 1
ATOM 3615 C C . TYR B 1 154 ? -10.875 -0.823 3.213 1 96.19 154 TYR B C 1
ATOM 3617 O O . TYR B 1 154 ? -11.938 -0.346 2.799 1 96.19 154 TYR B O 1
ATOM 3625 N N . THR B 1 155 ? -10.812 -1.879 3.982 1 92.12 155 THR B N 1
ATOM 3626 C CA . THR B 1 155 ? -12.008 -2.471 4.578 1 92.12 155 THR B CA 1
ATOM 3627 C C . THR B 1 155 ? -11.727 -2.928 6.008 1 92.12 155 THR B C 1
ATOM 3629 O O . THR B 1 155 ? -10.57 -3.076 6.402 1 92.12 155 THR B O 1
ATOM 3632 N N . ASN B 1 156 ? -12.828 -2.971 6.793 1 86.56 156 ASN B N 1
ATOM 3633 C CA . ASN B 1 156 ? -12.734 -3.713 8.047 1 86.56 156 ASN B CA 1
ATOM 3634 C C . ASN B 1 156 ? -12.828 -5.219 7.812 1 86.56 156 ASN B C 1
ATOM 3636 O O . ASN B 1 156 ? -13.828 -5.703 7.266 1 86.56 156 ASN B O 1
ATOM 3640 N N . ALA B 1 157 ? -11.727 -5.895 8.031 1 77.94 157 ALA B N 1
ATOM 3641 C CA . ALA B 1 157 ? -11.727 -7.328 7.746 1 77.94 157 ALA B CA 1
ATOM 3642 C C . ALA B 1 157 ? -11.312 -8.133 8.977 1 77.94 157 ALA B C 1
ATOM 3644 O O . ALA B 1 157 ? -10.727 -7.594 9.914 1 77.94 157 ALA B O 1
ATOM 3645 N N . SER B 1 158 ? -11.898 -9.375 9.031 1 74.06 158 SER B N 1
ATOM 3646 C CA . SER B 1 158 ? -11.492 -10.312 10.07 1 74.06 158 SER B CA 1
ATOM 3647 C C . SER B 1 158 ? -10.219 -11.055 9.68 1 74.06 158 SER B C 1
ATOM 3649 O O . SER B 1 158 ? -10.172 -11.711 8.633 1 74.06 158 SER B O 1
ATOM 3651 N N . VAL B 1 159 ? -9.172 -10.773 10.367 1 67.81 159 VAL B N 1
ATOM 3652 C CA . VAL B 1 159 ? -7.891 -11.414 10.078 1 67.81 159 VAL B CA 1
ATOM 3653 C C . VAL B 1 159 ? -7.559 -12.414 11.18 1 67.81 159 VAL B C 1
ATOM 3655 O O . VAL B 1 159 ? -7.91 -12.211 12.344 1 67.81 159 VAL B O 1
ATOM 3658 N N . GLU B 1 160 ? -7.129 -13.547 10.867 1 65.12 160 GLU B N 1
ATOM 3659 C CA . GLU B 1 160 ? -6.82 -14.586 11.844 1 65.12 160 GLU B CA 1
ATOM 3660 C C . GLU B 1 160 ? -5.594 -14.219 12.672 1 65.12 160 GLU B C 1
ATOM 3662 O O . GLU B 1 160 ? -4.523 -13.953 12.117 1 65.12 160 GLU B O 1
ATOM 3667 N N . LYS B 1 161 ? -5.688 -13.953 13.867 1 63.28 161 LYS B N 1
ATOM 3668 C CA . LYS B 1 161 ? -4.617 -13.719 14.836 1 63.28 161 LYS B CA 1
ATOM 3669 C C . LYS B 1 161 ? -4.648 -14.758 15.953 1 63.28 161 LYS B C 1
ATOM 3671 O O . LYS B 1 161 ? -5.613 -14.828 16.719 1 63.28 161 LYS B O 1
ATOM 3676 N N . ASN B 1 162 ? -3.49 -15.539 15.992 1 62.03 162 ASN B N 1
ATOM 3677 C CA . ASN B 1 162 ? -3.373 -16.578 17 1 62.03 162 ASN B CA 1
ATOM 3678 C C . ASN B 1 162 ? -4.617 -17.469 17.047 1 62.03 162 ASN B C 1
ATOM 3680 O O . ASN B 1 162 ? -5.172 -17.719 18.125 1 62.03 162 ASN B O 1
ATOM 3684 N N . GLY B 1 163 ? -5.07 -17.766 15.938 1 59.69 163 GLY B N 1
ATOM 3685 C CA . GLY B 1 163 ? -6.191 -18.688 15.859 1 59.69 163 GLY B CA 1
ATOM 3686 C C . GLY B 1 163 ? -7.535 -18 16.031 1 59.69 163 GLY B C 1
ATOM 3687 O O . GLY B 1 163 ? -8.578 -18.656 15.961 1 59.69 163 GLY B O 1
ATOM 3688 N N . GLU B 1 164 ? -7.477 -16.656 16.359 1 66.5 164 GLU B N 1
ATOM 3689 C CA . GLU B 1 164 ? -8.719 -15.898 16.516 1 66.5 164 GLU B CA 1
ATOM 3690 C C . GLU B 1 164 ? -8.859 -14.852 15.406 1 66.5 164 GLU B C 1
ATOM 3692 O O . GLU B 1 164 ? -7.859 -14.305 14.93 1 66.5 164 GLU B O 1
ATOM 3697 N N . PHE B 1 165 ? -10.047 -14.719 14.938 1 67.31 165 PHE B N 1
ATOM 3698 C CA . PHE B 1 165 ? -10.305 -13.68 13.945 1 67.31 165 PHE B CA 1
ATOM 3699 C C . PHE B 1 165 ? -10.562 -12.336 14.617 1 67.31 165 PHE B C 1
ATOM 3701 O O . PHE B 1 165 ? -11.375 -12.242 15.539 1 67.31 165 PHE B O 1
ATOM 3708 N N . ILE B 1 166 ? -9.664 -11.367 14.352 1 70.31 166 ILE B N 1
ATOM 3709 C CA . ILE B 1 166 ? -9.82 -10.023 14.891 1 70.31 166 ILE B CA 1
ATOM 3710 C C . ILE B 1 166 ? -10.188 -9.055 13.766 1 70.31 166 ILE B C 1
ATOM 3712 O O . ILE B 1 166 ? -9.633 -9.133 12.664 1 70.31 166 ILE B O 1
ATOM 3716 N N . ASP B 1 167 ? -11.125 -8.25 14.078 1 77.5 167 ASP B N 1
ATOM 3717 C CA . ASP B 1 167 ? -11.523 -7.234 13.102 1 77.5 167 ASP B CA 1
ATOM 3718 C C . ASP B 1 167 ? -10.523 -6.078 13.078 1 77.5 167 ASP B C 1
ATOM 3720 O O . ASP B 1 167 ? -10.141 -5.562 14.125 1 77.5 167 ASP B O 1
ATOM 3724 N N . GLN B 1 168 ? -9.922 -5.934 11.891 1 83.5 168 GLN B N 1
ATOM 3725 C CA . GLN B 1 168 ? -9.016 -4.801 11.75 1 83.5 168 GLN B CA 1
ATOM 3726 C C . GLN B 1 168 ? -9.148 -4.156 10.375 1 83.5 168 GLN B C 1
ATOM 3728 O O . GLN B 1 168 ? -9.711 -4.754 9.453 1 83.5 168 GLN B O 1
ATOM 3733 N N . ASN B 1 169 ? -8.711 -2.973 10.32 1 90.31 169 ASN B N 1
ATOM 3734 C CA . ASN B 1 169 ? -8.609 -2.279 9.039 1 90.31 169 ASN B CA 1
ATOM 3735 C C . ASN B 1 169 ? -7.547 -2.906 8.141 1 90.31 169 ASN B C 1
ATOM 3737 O O . ASN B 1 169 ? -6.453 -3.236 8.602 1 90.31 169 ASN B O 1
ATOM 3741 N N . VAL B 1 170 ? -7.965 -3.219 6.938 1 93.62 170 VAL B N 1
ATOM 3742 C CA . VAL B 1 170 ? -7.035 -3.801 5.98 1 93.62 170 VAL B CA 1
ATOM 3743 C C . VAL B 1 170 ? -6.938 -2.904 4.746 1 93.62 170 VAL B C 1
ATOM 3745 O O . VAL B 1 170 ? -7.949 -2.586 4.121 1 93.62 170 VAL B O 1
ATOM 3748 N N . ALA B 1 171 ? -5.711 -2.48 4.523 1 96.38 171 ALA B N 1
ATOM 3749 C CA . ALA B 1 171 ? -5.457 -1.735 3.291 1 96.38 171 ALA B CA 1
ATOM 3750 C C . ALA B 1 171 ? -5.434 -2.666 2.082 1 96.38 171 ALA B C 1
ATOM 3752 O O . ALA B 1 171 ? -4.859 -3.754 2.139 1 96.38 171 ALA B O 1
ATOM 3753 N N . HIS B 1 172 ? -6.086 -2.264 1.019 1 96.38 172 HIS B N 1
ATOM 3754 C CA . HIS B 1 172 ? -6.066 -2.945 -0.271 1 96.38 172 HIS B CA 1
ATOM 3755 C C . HIS B 1 172 ? -5.246 -2.168 -1.294 1 96.38 172 HIS B C 1
ATOM 3757 O O . HIS B 1 172 ? -5.559 -1.015 -1.599 1 96.38 172 HIS B O 1
ATOM 3763 N N . VAL B 1 173 ? -4.242 -2.838 -1.782 1 98.25 173 VAL B N 1
ATOM 3764 C CA . VAL B 1 173 ? -3.422 -2.262 -2.842 1 98.25 173 VAL B CA 1
ATOM 3765 C C . VAL B 1 173 ? -3.725 -2.957 -4.168 1 98.25 173 VAL B C 1
ATOM 3767 O O . VAL B 1 173 ? -3.779 -4.188 -4.23 1 98.25 173 VAL B O 1
ATOM 3770 N N . ASP B 1 174 ? -3.979 -2.186 -5.172 1 98.06 174 ASP B N 1
ATOM 3771 C CA . ASP B 1 174 ? -4.266 -2.725 -6.496 1 98.06 174 ASP B CA 1
ATOM 3772 C C . ASP B 1 174 ? -3.096 -3.562 -7.012 1 98.06 174 ASP B C 1
ATOM 3774 O O . ASP B 1 174 ? -1.939 -3.146 -6.922 1 98.06 174 ASP B O 1
ATOM 3778 N N . ILE B 1 175 ? -3.381 -4.668 -7.613 1 98.44 175 ILE B N 1
ATOM 3779 C CA . ILE B 1 175 ? -2.348 -5.617 -8.016 1 98.44 175 ILE B CA 1
ATOM 3780 C C . ILE B 1 175 ? -1.477 -4.996 -9.109 1 98.44 175 ILE B C 1
ATOM 3782 O O . ILE B 1 175 ? -0.264 -5.215 -9.141 1 98.44 175 ILE B O 1
ATOM 3786 N N . LEU B 1 176 ? -2.115 -4.254 -10.047 1 98.25 176 LEU B N 1
ATOM 3787 C CA . LEU B 1 176 ? -1.314 -3.623 -11.086 1 98.25 176 LEU B CA 1
ATOM 3788 C C . LEU B 1 176 ? -0.348 -2.605 -10.492 1 98.25 176 LEU B C 1
ATOM 3790 O O . LEU B 1 176 ? 0.822 -2.553 -10.883 1 98.25 176 LEU B O 1
ATOM 3794 N N . TYR B 1 177 ? -0.812 -1.804 -9.555 1 98.38 177 TYR B N 1
ATOM 3795 C CA . TYR B 1 177 ? 0.032 -0.839 -8.859 1 98.38 177 TYR B CA 1
ATOM 3796 C C . TYR B 1 177 ? 1.158 -1.542 -8.109 1 98.38 177 TYR B C 1
ATOM 3798 O O . TYR B 1 177 ? 2.309 -1.102 -8.148 1 98.38 177 TYR B O 1
ATOM 3806 N N . PHE B 1 178 ? 0.838 -2.637 -7.43 1 98.75 178 PHE B N 1
ATOM 3807 C CA . PHE B 1 178 ? 1.808 -3.404 -6.656 1 98.75 178 PHE B CA 1
ATOM 3808 C C . PHE B 1 178 ? 2.934 -3.91 -7.551 1 98.75 178 PHE B C 1
ATOM 3810 O O . PHE B 1 178 ? 4.109 -3.666 -7.273 1 98.75 178 PHE B O 1
ATOM 3817 N N . ILE B 1 179 ? 2.541 -4.52 -8.688 1 98.75 179 ILE B N 1
ATOM 3818 C CA . ILE B 1 179 ? 3.512 -5.172 -9.562 1 98.75 179 ILE B CA 1
ATOM 3819 C C . ILE B 1 179 ? 4.301 -4.121 -10.336 1 98.75 179 ILE B C 1
ATOM 3821 O O . ILE B 1 179 ? 5.535 -4.141 -10.344 1 98.75 179 ILE B O 1
ATOM 3825 N N . LYS B 1 180 ? 3.609 -3.156 -10.852 1 98.06 180 LYS B N 1
ATOM 3826 C CA . LYS B 1 180 ? 4.227 -2.24 -11.805 1 98.06 180 LYS B CA 1
ATOM 3827 C C . LYS B 1 180 ? 4.93 -1.09 -11.086 1 98.06 180 LYS B C 1
ATOM 3829 O O . LYS B 1 180 ? 5.969 -0.612 -11.539 1 98.06 180 LYS B O 1
ATOM 3834 N N . GLN B 1 181 ? 4.383 -0.645 -9.984 1 97.94 181 GLN B N 1
ATOM 3835 C CA . GLN B 1 181 ? 4.898 0.574 -9.375 1 97.94 181 GLN B CA 1
ATOM 3836 C C . GLN B 1 181 ? 5.703 0.259 -8.117 1 97.94 181 GLN B C 1
ATOM 3838 O O . GLN B 1 181 ? 6.793 0.802 -7.918 1 97.94 181 GLN B O 1
ATOM 3843 N N . ILE B 1 182 ? 5.246 -0.602 -7.277 1 98.5 182 ILE B N 1
ATOM 3844 C CA . ILE B 1 182 ? 5.969 -0.894 -6.043 1 98.5 182 ILE B CA 1
ATOM 3845 C C . ILE B 1 182 ? 7.133 -1.837 -6.34 1 98.5 182 ILE B C 1
ATOM 3847 O O . ILE B 1 182 ? 8.281 -1.539 -6.004 1 98.5 182 ILE B O 1
ATOM 3851 N N . LEU B 1 183 ? 6.805 -2.939 -7.016 1 98.5 183 LEU B N 1
ATOM 3852 C CA . LEU B 1 183 ? 7.852 -3.926 -7.262 1 98.5 183 LEU B CA 1
ATOM 3853 C C . LEU B 1 183 ? 8.672 -3.553 -8.492 1 98.5 183 LEU B C 1
ATOM 3855 O O . LEU B 1 183 ? 9.859 -3.873 -8.57 1 98.5 183 LEU B O 1
ATOM 3859 N N . ASP B 1 184 ? 8.055 -2.936 -9.453 1 97.88 184 ASP B N 1
ATOM 3860 C CA . ASP B 1 184 ? 8.68 -2.535 -10.711 1 97.88 184 ASP B CA 1
ATOM 3861 C C . ASP B 1 184 ? 9.258 -3.742 -11.445 1 97.88 184 ASP B C 1
ATOM 3863 O O . ASP B 1 184 ? 10.438 -3.766 -11.789 1 97.88 184 ASP B O 1
ATOM 3867 N N . ILE B 1 185 ? 8.398 -4.742 -11.703 1 97.94 185 ILE B N 1
ATOM 3868 C CA . ILE B 1 185 ? 8.805 -5.926 -12.453 1 97.94 185 ILE B CA 1
ATOM 3869 C C . ILE B 1 185 ? 7.797 -6.203 -13.57 1 97.94 185 ILE B C 1
ATOM 3871 O O . ILE B 1 185 ? 6.648 -5.766 -13.5 1 97.94 185 ILE B O 1
ATOM 3875 N N . GLU B 1 186 ? 8.25 -6.922 -14.555 1 98.12 186 GLU B N 1
ATOM 3876 C CA . GLU B 1 186 ? 7.414 -7.188 -15.727 1 98.12 186 GLU B CA 1
ATOM 3877 C C . GLU B 1 186 ? 7.238 -8.688 -15.945 1 98.12 186 GLU B C 1
ATOM 3879 O O . GLU B 1 186 ? 6.359 -9.109 -16.703 1 98.12 186 GLU B O 1
ATOM 3884 N N . LYS B 1 187 ? 8.102 -9.461 -15.359 1 98.44 187 LYS B N 1
ATOM 3885 C CA . LYS B 1 187 ? 8.062 -10.914 -15.492 1 98.44 187 LYS B CA 1
ATOM 3886 C C . LYS B 1 187 ? 7.859 -11.586 -14.141 1 98.44 187 LYS B C 1
ATOM 3888 O O . LYS B 1 187 ? 8.633 -11.359 -13.203 1 98.44 187 LYS B O 1
ATOM 3893 N N . ILE B 1 188 ? 6.855 -12.32 -14.023 1 98.81 188 ILE B N 1
ATOM 3894 C CA . ILE B 1 188 ? 6.543 -13.094 -12.828 1 98.81 188 ILE B CA 1
ATOM 3895 C C . ILE B 1 188 ? 6.547 -14.586 -13.156 1 98.81 188 ILE B C 1
ATOM 3897 O O . ILE B 1 188 ? 5.715 -15.055 -13.938 1 98.81 188 ILE B O 1
ATOM 3901 N N . ASP B 1 189 ? 7.465 -15.273 -12.57 1 98.81 189 ASP B N 1
ATOM 3902 C CA . ASP B 1 189 ? 7.582 -16.703 -12.836 1 98.81 189 ASP B CA 1
ATOM 3903 C C . ASP B 1 189 ? 6.504 -17.484 -12.102 1 98.81 189 ASP B C 1
ATOM 3905 O O . ASP B 1 189 ? 5.906 -18.406 -12.664 1 98.81 189 ASP B O 1
ATOM 3909 N N . ASN B 1 190 ? 6.32 -17.141 -10.859 1 98.81 190 ASN B N 1
ATOM 3910 C CA . ASN B 1 190 ? 5.293 -17.781 -10.047 1 98.81 190 ASN B CA 1
ATOM 3911 C C . ASN B 1 190 ? 4.457 -16.75 -9.297 1 98.81 190 ASN B C 1
ATOM 3913 O O . ASN B 1 190 ? 5.004 -15.844 -8.664 1 98.81 190 ASN B O 1
ATOM 3917 N N . LEU B 1 191 ? 3.189 -16.844 -9.406 1 98.88 191 LEU B N 1
ATOM 3918 C CA . LEU B 1 191 ? 2.215 -16.094 -8.625 1 98.88 191 LEU B CA 1
ATOM 3919 C C . LEU B 1 191 ? 1.35 -17.031 -7.785 1 98.88 191 LEU B C 1
ATOM 3921 O O . LEU B 1 191 ? 0.571 -17.828 -8.336 1 98.88 191 LEU B O 1
ATOM 3925 N N . TRP B 1 192 ? 1.505 -16.984 -6.469 1 98.5 192 TRP B N 1
ATOM 3926 C CA . TRP B 1 192 ? 0.731 -17.812 -5.551 1 98.5 192 TRP B CA 1
ATOM 3927 C C . TRP B 1 192 ? -0.337 -16.984 -4.84 1 98.5 192 TRP B C 1
ATOM 3929 O O . TRP B 1 192 ? -0.023 -16.016 -4.156 1 98.5 192 TRP B O 1
ATOM 3939 N N . ILE B 1 193 ? -1.596 -17.391 -5.043 1 97.62 193 ILE B N 1
ATOM 3940 C CA . ILE B 1 193 ? -2.697 -16.594 -4.527 1 97.62 193 ILE B CA 1
ATOM 3941 C C . ILE B 1 193 ? -3.533 -17.422 -3.559 1 97.62 193 ILE B C 1
ATOM 3943 O O . ILE B 1 193 ? -4.098 -18.453 -3.941 1 97.62 193 ILE B O 1
ATOM 3947 N N . ASP B 1 194 ? -3.576 -17.047 -2.391 1 93.56 194 ASP B N 1
ATOM 3948 C CA . ASP B 1 194 ? -4.449 -17.516 -1.317 1 93.56 194 ASP B CA 1
ATOM 3949 C C . ASP B 1 194 ? -4.977 -16.344 -0.49 1 93.56 194 ASP B C 1
ATOM 3951 O O . ASP B 1 194 ? -4.391 -15.984 0.532 1 93.56 194 ASP B O 1
ATOM 3955 N N . ALA B 1 195 ? -6.102 -15.742 -0.904 1 87.62 195 ALA B N 1
ATOM 3956 C CA . ALA B 1 195 ? -6.484 -14.422 -0.422 1 87.62 195 ALA B CA 1
ATOM 3957 C C . ALA B 1 195 ? -7.812 -14.469 0.325 1 87.62 195 ALA B C 1
ATOM 3959 O O . ALA B 1 195 ? -8.5 -13.453 0.454 1 87.62 195 ALA B O 1
ATOM 3960 N N . GLU B 1 196 ? -8.305 -15.516 0.766 1 82 196 GLU B N 1
ATOM 3961 C CA . GLU B 1 196 ? -9.477 -15.719 1.611 1 82 196 GLU B CA 1
ATOM 3962 C C . GLU B 1 196 ? -10.703 -15.047 1.011 1 82 196 GLU B C 1
ATOM 3964 O O . GLU B 1 196 ? -11.406 -14.289 1.693 1 82 196 GLU B O 1
ATOM 3969 N N . GLY B 1 197 ? -10.898 -15.219 -0.252 1 82.88 197 GLY B N 1
ATOM 3970 C CA . GLY B 1 197 ? -12.086 -14.734 -0.927 1 82.88 197 GLY B CA 1
ATOM 3971 C C . GLY B 1 197 ? -11.805 -13.602 -1.896 1 82.88 197 GLY B C 1
ATOM 3972 O O . GLY B 1 197 ? -12.539 -13.414 -2.869 1 82.88 197 GLY B O 1
ATOM 3973 N N . ALA B 1 198 ? -10.773 -12.875 -1.717 1 85.06 198 ALA B N 1
ATOM 3974 C CA . ALA B 1 198 ? -10.445 -11.727 -2.568 1 85.06 198 ALA B CA 1
ATOM 3975 C C . ALA B 1 198 ? -9.977 -12.188 -3.945 1 85.06 198 ALA B C 1
ATOM 3977 O O . ALA B 1 198 ? -9.914 -11.391 -4.883 1 85.06 198 ALA B O 1
ATOM 3978 N N . GLU B 1 199 ? -9.68 -13.477 -4.109 1 92 199 GLU B N 1
ATOM 3979 C CA . GLU B 1 199 ? -9.133 -13.984 -5.367 1 92 199 GLU B CA 1
ATOM 3980 C C . GLU B 1 199 ? -10.156 -13.875 -6.496 1 92 199 GLU B C 1
ATOM 3982 O O . GLU B 1 199 ? -9.781 -13.773 -7.668 1 92 199 GLU B O 1
ATOM 3987 N N . TYR B 1 200 ? -11.406 -13.836 -6.164 1 92.69 200 TYR B N 1
ATOM 3988 C CA . TYR B 1 200 ? -12.438 -13.789 -7.191 1 92.69 200 TYR B CA 1
ATOM 3989 C C . TYR B 1 200 ? -12.336 -12.508 -8.008 1 92.69 200 TYR B C 1
ATOM 3991 O O . TYR B 1 200 ? -12.57 -12.516 -9.219 1 92.69 200 TYR B O 1
ATOM 3999 N N . GLU B 1 201 ? -11.945 -11.484 -7.355 1 93.31 201 GLU B N 1
ATOM 4000 C CA . GLU B 1 201 ? -11.805 -10.211 -8.055 1 93.31 201 GLU B CA 1
ATOM 4001 C C . GLU B 1 201 ? -10.531 -10.172 -8.891 1 93.31 201 GLU B C 1
ATOM 4003 O O . GLU B 1 201 ? -10.375 -9.305 -9.75 1 93.31 201 GLU B O 1
ATOM 4008 N N . LEU B 1 202 ? -9.695 -11.125 -8.719 1 96.5 202 LEU B N 1
ATOM 4009 C CA . LEU B 1 202 ? -8.414 -11.125 -9.414 1 96.5 202 LEU B CA 1
ATOM 4010 C C . LEU B 1 202 ? -8.477 -11.984 -10.68 1 96.5 202 LEU B C 1
ATOM 4012 O O . LEU B 1 202 ? -7.531 -12 -11.469 1 96.5 202 LEU B O 1
ATOM 4016 N N . PHE B 1 203 ? -9.609 -12.633 -10.969 1 97.06 203 PHE B N 1
ATOM 4017 C CA . PHE B 1 203 ? -9.703 -13.539 -12.102 1 97.06 203 PHE B CA 1
ATOM 4018 C C . PHE B 1 203 ? -9.43 -12.805 -13.414 1 97.06 203 PHE B C 1
ATOM 4020 O O . PHE B 1 203 ? -8.805 -13.352 -14.32 1 97.06 203 PHE B O 1
ATOM 4027 N N . ASP B 1 204 ? -9.789 -11.586 -13.469 1 95.38 204 ASP B N 1
ATOM 4028 C CA . ASP B 1 204 ? -9.742 -10.859 -14.734 1 95.38 204 ASP B CA 1
ATOM 4029 C C . ASP B 1 204 ? -8.305 -10.516 -15.117 1 95.38 204 ASP B C 1
ATOM 4031 O O . ASP B 1 204 ? -8.031 -10.164 -16.266 1 95.38 204 ASP B O 1
ATOM 4035 N N . ILE B 1 205 ? -7.387 -10.617 -14.156 1 97.12 205 ILE B N 1
ATOM 4036 C CA . ILE B 1 205 ? -6.02 -10.227 -14.5 1 97.12 205 ILE B CA 1
ATOM 4037 C C . ILE B 1 205 ? -5.406 -11.266 -15.438 1 97.12 205 ILE B C 1
ATOM 4039 O O . ILE B 1 205 ? -4.391 -11 -16.078 1 97.12 205 ILE B O 1
ATOM 4043 N N . PHE B 1 206 ? -6.012 -12.406 -15.609 1 97.5 206 PHE B N 1
ATOM 4044 C CA . PHE B 1 206 ? -5.469 -13.492 -16.422 1 97.5 206 PHE B CA 1
ATOM 4045 C C . PHE B 1 206 ? -6.055 -13.453 -17.828 1 97.5 206 PHE B C 1
ATOM 4047 O O . PHE B 1 206 ? -5.648 -14.234 -18.688 1 97.5 206 PHE B O 1
ATOM 4054 N N . GLU B 1 207 ? -6.922 -12.547 -18.062 1 97.38 207 GLU B N 1
ATOM 4055 C CA . GLU B 1 207 ? -7.582 -12.469 -19.359 1 97.38 207 GLU B CA 1
ATOM 4056 C C . GLU B 1 207 ? -6.609 -12.023 -20.453 1 97.38 207 GLU B C 1
ATOM 4058 O O . GLU B 1 207 ? -5.746 -11.18 -20.219 1 97.38 207 GLU B O 1
ATOM 4063 N N . LYS B 1 208 ? -6.781 -12.656 -21.609 1 97.56 208 LYS B N 1
ATOM 4064 C CA . LYS B 1 208 ? -6.02 -12.234 -22.781 1 97.56 208 LYS B CA 1
ATOM 4065 C C . LYS B 1 208 ? -6.32 -10.781 -23.141 1 97.56 208 LYS B C 1
ATOM 4067 O O . LYS B 1 208 ? -7.48 -10.359 -23.141 1 97.56 208 LYS B O 1
ATOM 4072 N N . ASN B 1 209 ? -5.285 -10.031 -23.359 1 96.62 209 ASN B N 1
ATOM 4073 C CA . ASN B 1 209 ? -5.395 -8.609 -23.656 1 96.62 209 ASN B CA 1
ATOM 4074 C C . ASN B 1 209 ? -5.988 -7.84 -22.469 1 96.62 209 ASN B C 1
ATOM 4076 O O . ASN B 1 209 ? -6.598 -6.785 -22.656 1 96.62 209 ASN B O 1
ATOM 4080 N N . GLY B 1 210 ? -5.918 -8.398 -21.312 1 95.88 210 GLY B N 1
ATOM 4081 C CA . GLY B 1 210 ? -6.406 -7.746 -20.109 1 95.88 210 GLY B CA 1
ATOM 4082 C C . GLY B 1 210 ? -5.41 -6.766 -19.516 1 95.88 210 GLY B C 1
ATOM 4083 O O . GLY B 1 210 ? -4.52 -6.277 -20.219 1 95.88 210 GLY B O 1
ATOM 4084 N N . VAL B 1 211 ? -5.609 -6.508 -18.234 1 96.19 211 VAL B N 1
ATOM 4085 C CA . VAL B 1 211 ? -4.898 -5.414 -17.578 1 96.19 211 VAL B CA 1
ATOM 4086 C C . VAL B 1 211 ? -3.404 -5.719 -17.547 1 96.19 211 VAL B C 1
ATOM 4088 O O . VAL B 1 211 ? -2.578 -4.824 -17.734 1 96.19 211 VAL B O 1
ATOM 4091 N N . LEU B 1 212 ? -3.012 -6.996 -17.281 1 97.62 212 LEU B N 1
ATOM 4092 C CA . LEU B 1 212 ? -1.591 -7.32 -17.234 1 97.62 212 LEU B CA 1
ATOM 4093 C C . LEU B 1 212 ? -0.965 -7.223 -18.609 1 97.62 212 LEU B C 1
ATOM 4095 O O . LEU B 1 212 ? 0.11 -6.641 -18.781 1 97.62 212 LEU B O 1
ATOM 4099 N N . ASP B 1 213 ? -1.665 -7.758 -19.625 1 97.19 213 ASP B N 1
ATOM 4100 C CA . ASP B 1 213 ? -1.179 -7.691 -21 1 97.19 213 ASP B CA 1
ATOM 4101 C C . ASP B 1 213 ? -1.012 -6.242 -21.453 1 97.19 213 ASP B C 1
ATOM 4103 O O . ASP B 1 213 ? -0.003 -5.895 -22.062 1 97.19 213 ASP B O 1
ATOM 4107 N N . GLN B 1 214 ? -1.94 -5.449 -21.125 1 97.69 214 GLN B N 1
ATOM 4108 C CA . GLN B 1 214 ? -1.941 -4.051 -21.547 1 97.69 214 GLN B CA 1
ATOM 4109 C C . GLN B 1 214 ? -0.811 -3.275 -20.875 1 97.69 214 GLN B C 1
ATOM 4111 O O . GLN B 1 214 ? -0.478 -2.166 -21.297 1 97.69 214 GLN B O 1
ATOM 4116 N N . ASN B 1 215 ? -0.199 -3.811 -19.859 1 97.81 215 ASN B N 1
ATOM 4117 C CA . ASN B 1 215 ? 0.89 -3.154 -19.156 1 97.81 215 ASN B CA 1
ATOM 4118 C C . ASN B 1 215 ? 2.191 -3.939 -19.266 1 97.81 215 ASN B C 1
ATOM 4120 O O . ASN B 1 215 ? 3.102 -3.766 -18.453 1 97.81 215 ASN B O 1
ATOM 4124 N N . ASP B 1 216 ? 2.312 -4.844 -20.141 1 97.88 216 ASP B N 1
ATOM 4125 C CA . ASP B 1 216 ? 3.506 -5.602 -20.5 1 97.88 216 ASP B CA 1
ATOM 4126 C C . ASP B 1 216 ? 3.996 -6.445 -19.328 1 97.88 216 ASP B C 1
ATOM 4128 O O . ASP B 1 216 ? 5.199 -6.512 -19.062 1 97.88 216 ASP B O 1
ATOM 4132 N N . ILE B 1 217 ? 3.035 -6.969 -18.562 1 98.56 217 ILE B N 1
ATOM 4133 C CA . ILE B 1 217 ? 3.355 -7.859 -17.453 1 98.56 217 ILE B CA 1
ATOM 4134 C C . ILE B 1 217 ? 3.031 -9.305 -17.844 1 98.56 217 ILE B C 1
ATOM 4136 O O . ILE B 1 217 ? 1.922 -9.594 -18.297 1 98.56 217 ILE B O 1
ATOM 4140 N N . THR B 1 218 ? 3.979 -10.18 -17.688 1 98.62 218 THR B N 1
ATOM 4141 C CA . THR B 1 218 ? 3.805 -11.594 -18 1 98.62 218 THR B CA 1
ATOM 4142 C C . THR B 1 218 ? 3.863 -12.445 -16.734 1 98.62 218 THR B C 1
ATOM 4144 O O . THR B 1 218 ? 4.812 -12.344 -15.961 1 98.62 218 THR B O 1
ATOM 4147 N N . VAL B 1 219 ? 2.854 -13.219 -16.484 1 98.81 219 VAL B N 1
ATOM 4148 C CA . VAL B 1 219 ? 2.82 -14.195 -15.398 1 98.81 219 VAL B CA 1
ATOM 4149 C C . VAL B 1 219 ? 2.857 -15.609 -15.977 1 98.81 219 VAL B C 1
ATOM 4151 O O . VAL B 1 219 ? 1.979 -15.992 -16.75 1 98.81 219 VAL B O 1
ATOM 4154 N N . CYS B 1 220 ? 3.848 -16.391 -15.594 1 98.56 220 CYS B N 1
ATOM 4155 C CA . CYS B 1 220 ? 4.047 -17.688 -16.234 1 98.56 220 CYS B CA 1
ATOM 4156 C C . CYS B 1 220 ? 3.244 -18.766 -15.523 1 98.56 220 CYS B C 1
ATOM 4158 O O . CYS B 1 220 ? 2.533 -19.547 -16.172 1 98.56 220 CYS B O 1
ATOM 4160 N N . GLN B 1 221 ? 3.369 -18.875 -14.234 1 98.69 221 GLN B N 1
ATOM 4161 C CA . GLN B 1 221 ? 2.729 -19.922 -13.445 1 98.69 221 GLN B CA 1
ATOM 4162 C C . GLN B 1 221 ? 1.911 -19.328 -12.305 1 98.69 221 GLN B C 1
ATOM 4164 O O . GLN B 1 221 ? 2.322 -18.344 -11.688 1 98.69 221 GLN B O 1
ATOM 4169 N N . VAL B 1 222 ? 0.743 -19.953 -12.031 1 98.75 222 VAL B N 1
ATOM 4170 C CA . VAL B 1 222 ? -0.127 -19.438 -10.969 1 98.75 222 VAL B CA 1
ATOM 4171 C C . VAL B 1 222 ? -0.64 -20.609 -10.125 1 98.75 222 VAL B C 1
ATOM 4173 O O . VAL B 1 222 ? -1.146 -21.594 -10.656 1 98.75 222 VAL B O 1
ATOM 4176 N N . ASN B 1 223 ? -0.406 -20.594 -8.859 1 98.19 223 ASN B N 1
ATOM 4177 C CA . ASN B 1 223 ? -1.154 -21.391 -7.898 1 98.19 223 ASN B CA 1
ATOM 4178 C C . ASN B 1 223 ? -2.299 -20.594 -7.277 1 98.19 223 ASN B C 1
ATOM 4180 O O . ASN B 1 223 ? -2.072 -19.562 -6.645 1 98.19 223 ASN B O 1
ATOM 4184 N N . LEU B 1 224 ? -3.494 -21.078 -7.469 1 97.31 224 LEU B N 1
ATOM 4185 C CA . LEU B 1 224 ? -4.668 -20.328 -7.051 1 97.31 224 LEU B CA 1
ATOM 4186 C C . LEU B 1 224 ? -5.562 -21.156 -6.141 1 97.31 224 LEU B C 1
ATOM 4188 O O . LEU B 1 224 ? -5.988 -22.25 -6.523 1 97.31 224 LEU B O 1
ATOM 4192 N N . GLU B 1 225 ? -5.785 -20.672 -4.949 1 94.94 225 GLU B N 1
ATOM 4193 C CA . GLU B 1 225 ? -6.797 -21.25 -4.07 1 94.94 225 GLU B CA 1
ATOM 4194 C C . GLU B 1 225 ? -8.102 -20.469 -4.129 1 94.94 225 GLU B C 1
ATOM 4196 O O . GLU B 1 225 ? -8.125 -19.266 -3.812 1 94.94 225 GLU B O 1
ATOM 4201 N N . VAL B 1 226 ? -9.148 -21.109 -4.5 1 94.56 226 VAL B N 1
ATOM 4202 C CA . VAL B 1 226 ? -10.453 -20.484 -4.676 1 94.56 226 VAL B CA 1
ATOM 4203 C C . VAL B 1 226 ? -11.375 -20.875 -3.523 1 94.56 226 VAL B C 1
ATOM 4205 O O . VAL B 1 226 ? -11.828 -22.016 -3.441 1 94.56 226 VAL B O 1
ATOM 4208 N N . HIS B 1 227 ? -11.75 -19.859 -2.695 1 89.69 227 HIS B N 1
ATOM 4209 C CA . HIS B 1 227 ? -12.508 -20.109 -1.478 1 89.69 227 HIS B CA 1
ATOM 4210 C C . HIS B 1 227 ? -14.008 -20.109 -1.756 1 89.69 227 HIS B C 1
ATOM 4212 O O . HIS B 1 227 ? -14.508 -19.234 -2.48 1 89.69 227 HIS B O 1
ATOM 4218 N N . ILE B 1 228 ? -14.719 -21.094 -1.359 1 82.19 228 ILE B N 1
ATOM 4219 C CA . ILE B 1 228 ? -16.156 -21.141 -1.561 1 82.19 228 ILE B CA 1
ATOM 4220 C C . ILE B 1 228 ? -16.875 -20.562 -0.347 1 82.19 228 ILE B C 1
ATOM 4222 O O . ILE B 1 228 ? -17.906 -19.906 -0.486 1 82.19 228 ILE B O 1
ATOM 4226 N N . ALA B 1 229 ? -16.531 -20.984 0.89 1 66.31 229 ALA B N 1
ATOM 4227 C CA . ALA B 1 229 ? -17.203 -20.484 2.088 1 66.31 229 ALA B CA 1
ATOM 4228 C C . ALA B 1 229 ? -16.547 -19.219 2.611 1 66.31 229 ALA B C 1
ATOM 4230 O O . ALA B 1 229 ? -15.344 -19.016 2.408 1 66.31 229 ALA B O 1
ATOM 4231 N N . ASP B 1 230 ? -17.516 -18.203 2.9 1 57.25 230 ASP B N 1
ATOM 4232 C CA . ASP B 1 230 ? -16.938 -17.047 3.58 1 57.25 230 ASP B CA 1
ATOM 4233 C C . ASP B 1 230 ? -16.359 -17.438 4.934 1 57.25 230 ASP B C 1
ATOM 4235 O O . ASP B 1 230 ? -16.828 -18.375 5.57 1 57.25 230 ASP B O 1
ATOM 4239 N N . PRO B 1 231 ? -15.078 -17.125 5.27 1 48.66 231 PRO B N 1
ATOM 4240 C CA . PRO B 1 231 ? -14.453 -17.5 6.539 1 48.66 231 PRO B CA 1
ATOM 4241 C C . PRO B 1 231 ? -15.438 -17.5 7.707 1 48.66 231 PRO B C 1
ATOM 4243 O O . PRO B 1 231 ? -15.227 -18.219 8.695 1 48.66 231 PRO B O 1
ATOM 4246 N N . VAL B 1 232 ? -16.125 -16.391 7.961 1 47.38 232 VAL B N 1
ATOM 4247 C CA . VAL B 1 232 ? -16.797 -16.281 9.258 1 47.38 232 VAL B CA 1
ATOM 4248 C C . VAL B 1 232 ? -17.766 -17.438 9.445 1 47.38 232 VAL B C 1
ATOM 4250 O O . VAL B 1 232 ? -17.906 -17.953 10.555 1 47.38 232 VAL B O 1
ATOM 4253 N N . GLY B 1 233 ? -18.859 -17.656 8.5 1 42.47 233 GLY B N 1
ATOM 4254 C CA . GLY B 1 233 ? -19.953 -18.578 8.805 1 42.47 233 GLY B CA 1
ATOM 4255 C C . GLY B 1 233 ? -19.859 -19.875 8.023 1 42.47 233 GLY B C 1
ATOM 4256 O O . GLY B 1 233 ? -19.344 -19.906 6.914 1 42.47 233 GLY B O 1
ATOM 4257 N N . HIS B 1 234 ? -19.656 -20.984 8.758 1 40.69 234 HIS B N 1
ATOM 4258 C CA . HIS B 1 234 ? -19.766 -22.391 8.422 1 40.69 234 HIS B CA 1
ATOM 4259 C C . HIS B 1 234 ? -20.875 -22.641 7.414 1 40.69 234 HIS B C 1
ATOM 4261 O O . HIS B 1 234 ? -21.359 -23.766 7.277 1 40.69 234 HIS B O 1
ATOM 4267 N N . GLN B 1 235 ? -21.625 -21.672 7.082 1 41.41 235 GLN B N 1
ATOM 4268 C CA . GLN B 1 235 ? -22.734 -22.281 6.344 1 41.41 235 GLN B CA 1
ATOM 4269 C C . GLN B 1 235 ? -22.266 -22.766 4.973 1 41.41 235 GLN B C 1
ATOM 4271 O O . GLN B 1 235 ? -21.703 -22 4.195 1 41.41 235 GLN B O 1
ATOM 4276 N N . ILE B 1 236 ? -21.969 -24.016 4.887 1 46.41 236 ILE B N 1
ATOM 4277 C CA . ILE B 1 236 ? -21.781 -24.891 3.744 1 46.41 236 ILE B CA 1
ATOM 4278 C C . ILE B 1 236 ? -22.812 -24.562 2.662 1 46.41 236 ILE B C 1
ATOM 4280 O O . ILE B 1 236 ? -23.703 -25.359 2.391 1 46.41 236 ILE B O 1
ATOM 4284 N N . ASN B 1 237 ? -23.547 -23.422 2.805 1 51.56 237 ASN B N 1
ATOM 4285 C CA . ASN B 1 237 ? -24.453 -23.312 1.679 1 51.56 237 ASN B CA 1
ATOM 4286 C C . ASN B 1 237 ? -23.734 -22.906 0.4 1 51.56 237 ASN B C 1
ATOM 4288 O O . ASN B 1 237 ? -22.734 -22.188 0.45 1 51.56 237 ASN B O 1
ATOM 4292 N N . PRO B 1 238 ? -24.047 -23.688 -0.61 1 61.62 238 PRO B N 1
ATOM 4293 C CA . PRO B 1 238 ? -23.531 -23.328 -1.935 1 61.62 238 PRO B CA 1
ATOM 4294 C C . PRO B 1 238 ? -23.562 -21.828 -2.186 1 61.62 238 PRO B C 1
ATOM 4296 O O . PRO B 1 238 ? -24.547 -21.156 -1.885 1 61.62 238 PRO B O 1
ATOM 4299 N N . ASN B 1 239 ? -22.344 -21.266 -2.227 1 82.25 239 ASN B N 1
ATOM 4300 C CA . ASN B 1 239 ? -22.312 -19.891 -2.723 1 82.25 239 ASN B CA 1
ATOM 4301 C C . ASN B 1 239 ? -22.438 -19.844 -4.242 1 82.25 239 ASN B C 1
ATOM 4303 O O . ASN B 1 239 ? -21.422 -19.828 -4.945 1 82.25 239 ASN B O 1
ATOM 4307 N N . ILE B 1 240 ? -23.672 -19.969 -4.758 1 88.06 240 ILE B N 1
ATOM 4308 C CA . ILE B 1 240 ? -23.969 -20.125 -6.18 1 88.06 240 ILE B CA 1
ATOM 4309 C C . ILE B 1 240 ? -23.297 -18.984 -6.965 1 88.06 240 ILE B C 1
ATOM 4311 O O . ILE B 1 240 ? -22.797 -19.203 -8.07 1 88.06 240 ILE B O 1
ATOM 4315 N N . GLU B 1 241 ? -23.281 -17.906 -6.426 1 90.56 241 GLU B N 1
ATOM 4316 C CA . GLU B 1 241 ? -22.672 -16.766 -7.105 1 90.56 241 GLU B CA 1
ATOM 4317 C C . GLU B 1 241 ? -21.172 -16.969 -7.316 1 90.56 241 GLU B C 1
ATOM 4319 O O . GLU B 1 241 ? -20.656 -16.766 -8.414 1 90.56 241 GLU B O 1
ATOM 4324 N N . LYS B 1 242 ? -20.531 -17.406 -6.344 1 92.56 242 LYS B N 1
ATOM 4325 C CA . LYS B 1 242 ? -19.094 -17.672 -6.434 1 92.56 242 LYS B CA 1
ATOM 4326 C C . LYS B 1 242 ? -18.797 -18.812 -7.402 1 92.56 242 LYS B C 1
ATOM 4328 O O . LYS B 1 242 ? -17.828 -18.75 -8.172 1 92.56 242 LYS B O 1
ATOM 4333 N N . GLN B 1 243 ? -19.641 -19.781 -7.32 1 94.5 243 GLN B N 1
ATOM 4334 C CA . GLN B 1 243 ? -19.469 -20.906 -8.227 1 94.5 243 GLN B CA 1
ATOM 4335 C C . GLN B 1 243 ? -19.688 -20.5 -9.672 1 94.5 243 GLN B C 1
ATOM 4337 O O . GLN B 1 243 ? -19.031 -21 -10.578 1 94.5 243 GLN B O 1
ATOM 4342 N N . LYS B 1 244 ? -20.609 -19.625 -9.867 1 96.31 244 LYS B N 1
ATOM 4343 C CA . LYS B 1 244 ? -20.828 -19.109 -11.211 1 96.31 244 LYS B CA 1
ATOM 4344 C C . LYS B 1 244 ? -19.625 -18.312 -11.703 1 96.31 244 LYS B C 1
ATOM 4346 O O . LYS B 1 244 ? -19.219 -18.453 -12.859 1 96.31 244 LYS B O 1
ATOM 4351 N N . ILE B 1 245 ? -19.047 -17.531 -10.844 1 96.12 245 ILE B N 1
ATOM 4352 C CA . ILE B 1 245 ? -17.875 -16.75 -11.195 1 96.12 245 ILE B CA 1
ATOM 4353 C C . ILE B 1 245 ? -16.734 -17.672 -11.586 1 96.12 245 ILE B C 1
ATOM 4355 O O . ILE B 1 245 ? -16.031 -17.422 -12.562 1 96.12 245 ILE B O 1
ATOM 4359 N N . PHE B 1 246 ? -16.594 -18.75 -10.852 1 96.81 246 PHE B N 1
ATOM 4360 C CA . PHE B 1 246 ? -15.547 -19.734 -11.141 1 96.81 246 PHE B CA 1
ATOM 4361 C C . PHE B 1 246 ? -15.797 -20.406 -12.477 1 96.81 246 PHE B C 1
ATOM 4363 O O . PHE B 1 246 ? -14.883 -20.562 -13.289 1 96.81 246 PHE B O 1
ATOM 4370 N N . LEU B 1 247 ? -17.016 -20.781 -12.703 1 97.94 247 LEU B N 1
ATOM 4371 C CA . LEU B 1 247 ? -17.406 -21.391 -13.977 1 97.94 247 LEU B CA 1
ATOM 4372 C C . LEU B 1 247 ? -17.062 -20.469 -15.141 1 97.94 247 LEU B C 1
ATOM 4374 O O . LEU B 1 247 ? -16.438 -20.906 -16.109 1 97.94 247 LEU B O 1
ATOM 4378 N N . ASP B 1 248 ? -17.422 -19.297 -15.047 1 98.06 248 ASP B N 1
ATOM 4379 C CA . ASP B 1 248 ? -17.172 -18.328 -16.109 1 98.06 248 ASP B CA 1
ATOM 4380 C C . ASP B 1 248 ? -15.68 -18.094 -16.328 1 98.06 248 ASP B C 1
ATOM 4382 O O . ASP B 1 248 ? -15.227 -17.938 -17.453 1 98.06 248 ASP B O 1
ATOM 4386 N N . PHE B 1 249 ? -14.992 -18.109 -15.242 1 98 249 PHE B N 1
ATOM 4387 C CA . PHE B 1 249 ? -13.547 -17.922 -15.305 1 98 249 PHE B CA 1
ATOM 4388 C C . PHE B 1 249 ? -12.898 -19.062 -16.078 1 98 249 PHE B C 1
ATOM 4390 O O . PHE B 1 249 ? -12.109 -18.828 -17 1 98 249 PHE B O 1
ATOM 4397 N N . VAL B 1 250 ? -13.227 -20.281 -15.766 1 98.38 250 VAL B N 1
ATOM 4398 C CA . VAL B 1 250 ? -12.641 -21.438 -16.406 1 98.38 250 VAL B CA 1
ATOM 4399 C C . VAL B 1 250 ? -12.984 -21.438 -17.906 1 98.38 250 VAL B C 1
ATOM 4401 O O . VAL B 1 250 ? -12.117 -21.672 -18.75 1 98.38 250 VAL B O 1
ATOM 4404 N N . LYS B 1 251 ? -14.195 -21.125 -18.188 1 98.38 251 LYS B N 1
ATOM 4405 C CA . LYS B 1 251 ? -14.625 -21.078 -19.594 1 98.38 251 LYS B CA 1
ATOM 4406 C C . LYS B 1 251 ? -13.859 -20.016 -20.375 1 98.38 251 LYS B C 1
ATOM 4408 O O . LYS B 1 251 ? -13.508 -20.234 -21.531 1 98.38 251 LYS B O 1
ATOM 4413 N N . LYS B 1 252 ? -13.656 -18.938 -19.734 1 98 252 LYS B N 1
ATOM 4414 C CA . LYS B 1 252 ? -12.898 -17.859 -20.375 1 98 252 LYS B CA 1
ATOM 4415 C C . LYS B 1 252 ? -11.461 -18.297 -20.656 1 98 252 LYS B C 1
ATOM 4417 O O . LYS B 1 252 ? -10.922 -18.031 -21.734 1 98 252 LYS B O 1
ATOM 4422 N N . ILE B 1 253 ? -10.859 -18.953 -19.719 1 97.56 253 ILE B N 1
ATOM 4423 C CA . ILE B 1 253 ? -9.5 -19.453 -19.875 1 97.56 253 ILE B CA 1
ATOM 4424 C C . ILE B 1 253 ? -9.43 -20.391 -21.062 1 97.56 253 ILE B C 1
ATOM 4426 O O . ILE B 1 253 ? -8.523 -20.297 -21.906 1 97.56 253 ILE B O 1
ATOM 4430 N N . ILE B 1 254 ? -10.367 -21.281 -21.172 1 97.69 254 ILE B N 1
ATOM 4431 C CA . ILE B 1 254 ? -10.406 -22.25 -22.266 1 97.69 254 ILE B CA 1
ATOM 4432 C C . ILE B 1 254 ? -10.57 -21.516 -23.594 1 97.69 254 ILE B C 1
ATOM 4434 O O . ILE B 1 254 ? -9.883 -21.828 -24.562 1 97.69 254 ILE B O 1
ATOM 4438 N N . THR B 1 255 ? -11.383 -20.547 -23.625 1 97.31 255 THR B N 1
ATOM 4439 C CA . THR B 1 255 ? -11.742 -19.844 -24.859 1 97.31 255 THR B CA 1
ATOM 4440 C C . THR B 1 255 ? -10.57 -18.984 -25.344 1 97.31 255 THR B C 1
ATOM 4442 O O . THR B 1 255 ? -10.305 -18.906 -26.547 1 97.31 255 THR B O 1
ATOM 4445 N N . GLU B 1 256 ? -9.852 -18.375 -24.438 1 96.94 256 GLU B N 1
ATOM 4446 C CA . GLU B 1 256 ? -8.852 -17.359 -24.781 1 96.94 256 GLU B CA 1
ATOM 4447 C C . GLU B 1 256 ? -7.527 -18 -25.172 1 96.94 256 GLU B C 1
ATOM 4449 O O . GLU B 1 256 ? -6.668 -17.359 -25.781 1 96.94 256 GLU B O 1
ATOM 4454 N N . LYS B 1 257 ? -7.312 -19.219 -24.812 1 95.44 257 LYS B N 1
ATOM 4455 C CA . LYS B 1 257 ? -6.133 -19.984 -25.203 1 95.44 257 LYS B CA 1
ATOM 4456 C C . LYS B 1 257 ? -4.852 -19.312 -24.734 1 95.44 257 LYS B C 1
ATOM 4458 O O . LYS B 1 257 ? -3.891 -19.188 -25.5 1 95.44 257 LYS B O 1
ATOM 4463 N N . LYS B 1 258 ? -4.91 -18.75 -23.594 1 97.19 258 LYS B N 1
ATOM 4464 C CA . LYS B 1 258 ? -3.717 -18.141 -23.031 1 97.19 258 LYS B CA 1
ATOM 4465 C C . LYS B 1 258 ? -3.121 -19.016 -21.922 1 97.19 258 LYS B C 1
ATOM 4467 O O . LYS B 1 258 ? -1.923 -19.297 -21.938 1 97.19 258 LYS B O 1
ATOM 4472 N N . TYR B 1 259 ? -3.975 -19.375 -21.016 1 97.62 259 TYR B N 1
ATOM 4473 C CA . TYR B 1 259 ? -3.566 -20.234 -19.906 1 97.62 259 TYR B CA 1
ATOM 4474 C C . TYR B 1 259 ? -4.188 -21.609 -20.031 1 97.62 259 TYR B C 1
ATOM 4476 O O . TYR B 1 259 ? -5.254 -21.766 -20.625 1 97.62 259 TYR B O 1
ATOM 4484 N N . GLY B 1 260 ? -3.48 -22.594 -19.531 1 96.69 260 GLY B N 1
ATOM 4485 C CA . GLY B 1 260 ? -4.066 -23.891 -19.203 1 96.69 260 GLY B CA 1
ATOM 4486 C C . GLY B 1 260 ? -4.242 -24.094 -17.703 1 96.69 260 GLY B C 1
ATOM 4487 O O . GLY B 1 260 ? -3.543 -23.469 -16.906 1 96.69 260 GLY B O 1
ATOM 4488 N N . ILE B 1 261 ? -5.207 -24.859 -17.297 1 97.25 261 ILE B N 1
ATOM 4489 C CA . ILE B 1 261 ? -5.48 -25.172 -15.898 1 97.25 261 ILE B CA 1
ATOM 4490 C C . ILE B 1 261 ? -5.172 -26.641 -15.633 1 97.25 261 ILE B C 1
ATOM 4492 O O . ILE B 1 261 ? -5.668 -27.516 -16.328 1 97.25 261 ILE B O 1
ATOM 4496 N N . PHE B 1 262 ? -4.363 -26.859 -14.523 1 95.06 262 PHE B N 1
ATOM 4497 C CA . PHE B 1 262 ? -3.92 -28.219 -14.25 1 95.06 262 PHE B CA 1
ATOM 4498 C C . PHE B 1 262 ? -4 -28.531 -12.758 1 95.06 262 PHE B C 1
ATOM 4500 O O . PHE B 1 262 ? -4.16 -27.609 -11.945 1 95.06 262 PHE B O 1
ATOM 4507 N N . HIS B 1 263 ? -3.893 -29.797 -12.547 1 95.25 263 HIS B N 1
ATOM 4508 C CA . HIS B 1 263 ? -3.646 -30.328 -11.211 1 95.25 263 HIS B CA 1
ATOM 4509 C C . HIS B 1 263 ? -4.656 -29.781 -10.203 1 95.25 263 HIS B C 1
ATOM 4511 O O . HIS B 1 263 ? -4.277 -29.344 -9.109 1 95.25 263 HIS B O 1
ATOM 4517 N N . ALA B 1 264 ? -5.934 -29.766 -10.641 1 96.31 264 ALA B N 1
ATOM 4518 C CA . ALA B 1 264 ? -6.988 -29.281 -9.75 1 96.31 264 ALA B CA 1
ATOM 4519 C C . ALA B 1 264 ? -7.219 -30.234 -8.594 1 96.31 264 ALA B C 1
ATOM 4521 O O . ALA B 1 264 ? -7.148 -31.453 -8.766 1 96.31 264 ALA B O 1
ATOM 4522 N N . VAL B 1 265 ? -7.402 -29.719 -7.43 1 94.56 265 VAL B N 1
ATOM 4523 C CA . VAL B 1 265 ? -7.734 -30.469 -6.23 1 94.56 265 VAL B CA 1
ATOM 4524 C C . VAL B 1 265 ? -8.766 -29.703 -5.402 1 94.56 265 VAL B C 1
ATOM 4526 O O . VAL B 1 265 ? -8.688 -28.484 -5.281 1 94.56 265 VAL B O 1
ATOM 4529 N N . GLU B 1 266 ? -9.812 -30.484 -4.973 1 90.56 266 GLU B N 1
ATOM 4530 C CA . GLU B 1 266 ? -10.758 -29.844 -4.051 1 90.56 266 GLU B CA 1
ATOM 4531 C C . GLU B 1 266 ? -10.695 -30.5 -2.672 1 90.56 266 GLU B C 1
ATOM 4533 O O . GLU B 1 266 ? -10.992 -31.688 -2.525 1 90.56 266 GLU B O 1
ATOM 4538 N N . GLU B 1 267 ? -10.281 -29.828 -1.809 1 82.31 267 GLU B N 1
ATOM 4539 C CA . GLU B 1 267 ? -10.438 -30.219 -0.407 1 82.31 267 GLU B CA 1
ATOM 4540 C C . GLU B 1 267 ? -11.398 -29.281 0.317 1 82.31 267 GLU B C 1
ATOM 4542 O O . GLU B 1 267 ? -12.539 -29.109 -0.103 1 82.31 267 GLU B O 1
ATOM 4547 N N . PHE B 1 268 ? -11.086 -28.344 1.101 1 79 268 PHE B N 1
ATOM 4548 C CA . PHE B 1 268 ? -11.945 -27.312 1.677 1 79 268 PHE B CA 1
ATOM 4549 C C . PHE B 1 268 ? -12.18 -26.188 0.686 1 79 268 PHE B C 1
ATOM 4551 O O . PHE B 1 268 ? -13.281 -25.625 0.612 1 79 268 PHE B O 1
ATOM 4558 N N . HIS B 1 269 ? -11.211 -26.047 -0.112 1 89.31 269 HIS B N 1
ATOM 4559 C CA . HIS B 1 269 ? -11.25 -25.062 -1.188 1 89.31 269 HIS B CA 1
ATOM 4560 C C . HIS B 1 269 ? -10.742 -25.656 -2.498 1 89.31 269 HIS B C 1
ATOM 4562 O O . HIS B 1 269 ? -10.141 -26.734 -2.504 1 89.31 269 HIS B O 1
ATOM 4568 N N . MET B 1 270 ? -11.195 -25 -3.623 1 94 270 MET B N 1
ATOM 4569 C CA . MET B 1 270 ? -10.695 -25.391 -4.938 1 94 270 MET B CA 1
ATOM 4570 C C . MET B 1 270 ? -9.281 -24.875 -5.164 1 94 270 MET B C 1
ATOM 4572 O O . MET B 1 270 ? -9 -23.703 -4.934 1 94 270 MET B O 1
ATOM 4576 N N . LYS B 1 271 ? -8.352 -25.781 -5.461 1 95.75 271 LYS B N 1
ATOM 4577 C CA . LYS B 1 271 ? -6.984 -25.391 -5.812 1 95.75 271 LYS B CA 1
ATOM 4578 C C . LYS B 1 271 ? -6.68 -25.734 -7.273 1 95.75 271 LYS B C 1
ATOM 4580 O O . LYS B 1 271 ? -6.906 -26.859 -7.719 1 95.75 271 LYS B O 1
ATOM 4585 N N . ILE B 1 272 ? -6.188 -24.703 -7.973 1 97.12 272 ILE B N 1
ATOM 4586 C CA . ILE B 1 272 ? -5.867 -24.938 -9.375 1 97.12 272 ILE B CA 1
ATOM 4587 C C . ILE B 1 272 ? -4.496 -24.344 -9.695 1 97.12 272 ILE B C 1
ATOM 4589 O O . ILE B 1 272 ? -4.027 -23.438 -9.008 1 97.12 272 ILE B O 1
ATOM 4593 N N . TYR B 1 273 ? -3.871 -24.891 -10.664 1 97.81 273 TYR B N 1
ATOM 4594 C CA . TYR B 1 273 ? -2.588 -24.453 -11.195 1 97.81 273 TYR B CA 1
ATOM 4595 C C . TYR B 1 273 ? -2.729 -24 -12.648 1 97.81 273 TYR B C 1
ATOM 4597 O O . TYR B 1 273 ? -3.361 -24.688 -13.461 1 97.81 273 TYR B O 1
ATOM 4605 N N . LEU B 1 274 ? -2.246 -22.766 -12.961 1 98 274 LEU B N 1
ATOM 4606 C CA . LEU B 1 274 ? -2.295 -22.234 -14.312 1 98 274 LEU B CA 1
ATOM 4607 C C . LEU B 1 274 ? -0.893 -22.109 -14.906 1 98 274 LEU B C 1
ATOM 4609 O O . LEU B 1 274 ? 0.053 -21.75 -14.203 1 98 274 LEU B O 1
ATOM 4613 N N . PHE B 1 275 ? -0.739 -22.375 -16.203 1 97.94 275 PHE B N 1
ATOM 4614 C CA . PHE B 1 275 ? 0.483 -22.109 -16.953 1 97.94 275 PHE B CA 1
ATOM 4615 C C . PHE B 1 275 ? 0.183 -21.328 -18.219 1 97.94 275 PHE B C 1
ATOM 4617 O O . PHE B 1 275 ? -0.76 -21.641 -18.938 1 97.94 275 PHE B O 1
ATOM 4624 N N . ASN B 1 276 ? 0.965 -20.25 -18.469 1 98 276 ASN B N 1
ATOM 4625 C CA . ASN B 1 276 ? 0.806 -19.359 -19.625 1 98 276 ASN B CA 1
ATOM 4626 C C . ASN B 1 276 ? 1.456 -19.938 -20.875 1 98 276 ASN B C 1
ATOM 4628 O O . ASN B 1 276 ? 2.611 -19.625 -21.172 1 98 276 ASN B O 1
ATOM 4632 N N . PHE B 1 277 ? 0.688 -20.609 -21.719 1 95.81 277 PHE B N 1
ATOM 4633 C CA . PHE B 1 277 ? 1.217 -21.297 -22.906 1 95.81 277 PHE B CA 1
ATOM 4634 C C . PHE B 1 277 ? 1.338 -20.328 -24.078 1 95.81 277 PHE B C 1
ATOM 4636 O O . PHE B 1 277 ? 2.008 -20.625 -25.062 1 95.81 277 PHE B O 1
ATOM 4643 N N . GLU B 1 278 ? 0.642 -19.266 -23.938 1 96 278 GLU B N 1
ATOM 4644 C CA . GLU B 1 278 ? 0.681 -18.312 -25.031 1 96 278 GLU B CA 1
ATOM 4645 C C . GLU B 1 278 ? 2.016 -17.578 -25.078 1 96 278 GLU B C 1
ATOM 4647 O O . GLU B 1 278 ? 2.521 -17.25 -26.156 1 96 278 GLU B O 1
ATOM 4652 N N . SER B 1 279 ? 2.584 -17.344 -23.969 1 96.44 279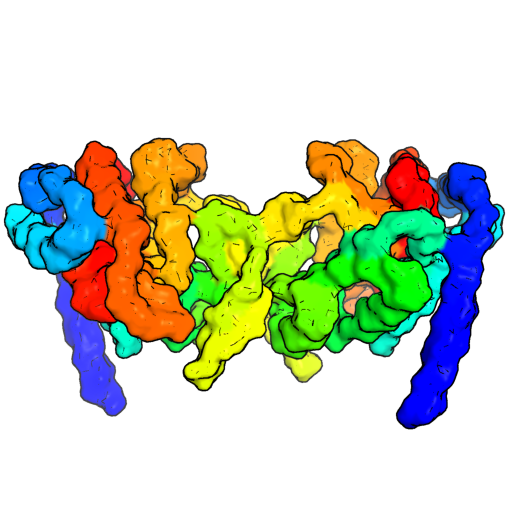 SER B N 1
ATOM 4653 C CA . SER B 1 279 ? 3.809 -16.547 -23.859 1 96.44 279 SER B CA 1
ATOM 4654 C C . SER B 1 279 ? 5.02 -17.344 -24.328 1 96.44 279 SER B C 1
ATOM 4656 O O . SER B 1 279 ? 5.328 -18.406 -23.781 1 96.44 279 SER B O 1
ATOM 4658 N N . ASP B 1 280 ? 5.754 -16.828 -25.297 1 95.81 280 ASP B N 1
ATOM 4659 C CA . ASP B 1 280 ? 7.004 -17.438 -25.734 1 95.81 280 ASP B CA 1
ATOM 4660 C C . ASP B 1 280 ? 8.023 -17.469 -24.594 1 95.81 280 ASP B C 1
ATOM 4662 O O . ASP B 1 280 ? 8.758 -18.438 -24.438 1 95.81 280 ASP B O 1
ATOM 4666 N N . TYR B 1 281 ? 7.977 -16.406 -23.891 1 96.5 281 TYR B N 1
ATOM 4667 C CA . TYR B 1 281 ? 8.891 -16.312 -22.75 1 96.5 281 TYR B C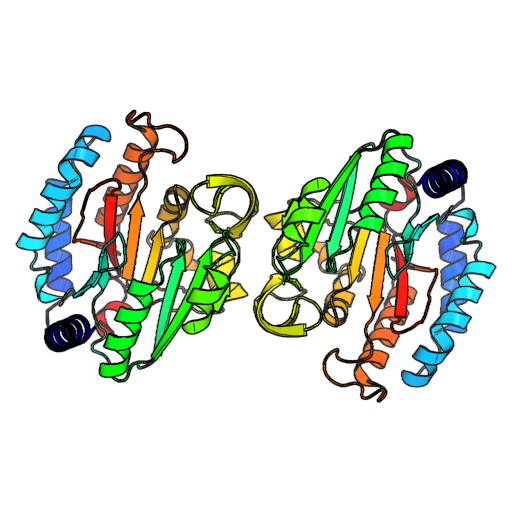A 1
ATOM 4668 C C . TYR B 1 281 ? 8.656 -17.453 -21.766 1 96.5 281 TYR B C 1
ATOM 4670 O O . TYR B 1 281 ? 9.602 -18.125 -21.359 1 96.5 281 TYR B O 1
ATOM 4678 N N . CYS B 1 282 ? 7.438 -17.703 -21.406 1 97.06 282 CYS B N 1
ATOM 4679 C CA . CYS B 1 282 ? 7.098 -18.75 -20.453 1 97.06 282 CYS B CA 1
ATOM 4680 C C . CYS B 1 282 ? 7.406 -20.141 -21 1 97.06 282 CYS B C 1
ATOM 4682 O O . CYS B 1 282 ? 8 -20.969 -20.312 1 97.06 282 CYS B O 1
ATOM 4684 N N . ARG B 1 283 ? 7.07 -20.359 -22.234 1 95.56 283 ARG B N 1
ATOM 4685 C CA . ARG B 1 283 ? 7.32 -21.672 -22.859 1 95.56 283 ARG B CA 1
ATOM 4686 C C . ARG B 1 283 ? 8.812 -21.969 -22.922 1 95.56 283 ARG B C 1
ATOM 4688 O O . ARG B 1 283 ? 9.234 -23.094 -22.641 1 95.56 283 ARG B O 1
ATOM 4695 N N . ASN B 1 284 ? 9.602 -21 -23.266 1 94.5 284 ASN B N 1
ATOM 4696 C CA . ASN B 1 284 ? 11.039 -21.203 -23.438 1 94.5 284 ASN B CA 1
ATOM 4697 C C . ASN B 1 284 ? 11.742 -21.359 -22.094 1 94.5 284 ASN B C 1
ATOM 4699 O O . ASN B 1 284 ? 12.703 -22.109 -21.969 1 94.5 284 ASN B O 1
ATOM 4703 N N . LYS B 1 285 ? 11.266 -20.688 -21.141 1 96.19 285 LYS B N 1
ATOM 4704 C CA . LYS B 1 285 ? 11.945 -20.719 -19.844 1 96.19 285 LYS B CA 1
ATOM 4705 C C . LYS B 1 285 ? 11.656 -22.031 -19.109 1 96.19 285 LYS B C 1
ATOM 4707 O O . LYS B 1 285 ? 12.539 -22.578 -18.438 1 96.19 285 LYS B O 1
ATOM 4712 N N . PHE B 1 286 ? 10.453 -22.484 -19.266 1 95.69 286 PHE B N 1
ATOM 4713 C CA . PHE B 1 286 ? 10.031 -23.609 -18.453 1 95.69 286 PHE B CA 1
ATOM 4714 C C . PHE B 1 286 ? 9.812 -24.844 -19.312 1 95.69 286 PHE B C 1
ATOM 4716 O O . PHE B 1 286 ? 9.891 -25.984 -18.828 1 95.69 286 PHE B O 1
#

Sequence (572 aa):
MYTRTTKEVEIDEVDQKTVFLIANKSEIFDSWRECAKFKLMGFQDPVEFWKQFVELSRKCDEESGIYKLGLVEIENMNEQKVVILPKSDDENNNLITLGIGQDTTGEERYQRKMQKLGKTVKFFGADPMVELNSEIYSRIGKYFPFAVARHPGYTNASVEKNGEFIDQNVAHVDILYFIKQILDIEKIDNLWIDAEGAEYELFDIFEKNGVLDQNDITVCQVNLEVHIADPVGHQINPNIEKQKIFLDFVKKIITEKKYGIFHAVEEFHMKIYLFNFESDYCRNKFMYTRTTKEVEIDEVDQKTVFLIANKSEIFDSWRECAKFKLMGFQDPVEFWKQFVELSRKCDEESGIYKLGLVEIENMNEQKVVILPKSDDENNNLITLGIGQDTTGEERYQRKMQKLGKTVKFFGADPMVELNSEIYSRIGKYFPFAVARHPGYTNASVEKNGEFIDQNVAHVDILYFIKQILDIEKIDNLWIDAEGAEYELFDIFEKNGVLDQNDITVCQVNLEVHIADPVGHQINPNIEKQKIFLDFVKKIITEKKYGIFHAVEEFHMKIYLFNFESDYCRNKF

Organism: Caenorhabditis brenneri (NCBI:txid135651)

Solvent-accessible surface area (backbone atoms only — not comparable to full-atom values): 30362 Å² total; per-residue (Å²): 116,70,65,59,52,53,54,53,51,52,52,46,57,58,53,57,56,28,48,71,46,82,59,65,58,68,58,31,50,52,42,27,44,54,41,42,50,68,74,55,61,77,63,81,52,28,66,61,42,63,72,45,41,43,63,56,44,43,50,25,33,62,74,23,46,52,71,47,56,22,72,35,79,36,62,37,95,86,49,73,42,67,47,61,55,66,55,44,85,73,38,77,40,33,34,41,31,37,39,50,82,73,53,59,50,36,59,52,54,50,49,52,56,35,46,76,70,66,31,46,69,48,38,39,37,26,28,54,60,46,79,62,31,48,60,62,38,47,74,68,32,45,42,37,53,28,38,73,28,66,56,48,22,66,45,83,38,72,43,76,51,95,90,35,71,43,78,38,65,38,43,26,39,21,43,68,54,44,39,52,46,34,67,59,57,41,65,32,49,34,39,36,40,42,48,88,53,55,48,70,63,44,57,58,53,73,39,78,81,22,66,33,51,73,65,64,38,46,65,27,29,32,36,39,46,46,57,63,58,63,84,88,55,82,59,81,52,84,46,59,66,59,34,37,52,50,48,53,49,53,48,46,35,58,72,59,60,34,43,45,76,38,80,45,44,70,75,92,38,43,31,40,32,37,39,27,68,58,39,65,68,38,53,60,33,64,116,70,66,61,53,53,53,54,50,53,52,46,56,58,54,58,55,27,48,70,45,82,60,65,60,67,59,32,49,53,42,28,42,55,43,42,51,69,74,55,62,76,60,81,52,29,66,61,42,62,73,44,42,42,65,55,49,45,49,25,36,60,74,25,46,51,71,47,55,24,70,37,80,36,62,36,94,86,50,74,43,70,43,60,55,66,56,44,86,73,39,76,39,32,35,40,32,37,40,49,82,74,53,56,49,36,58,52,54,51,49,52,56,35,46,74,69,68,31,46,70,48,39,38,37,26,29,55,60,46,80,63,31,46,61,61,38,47,74,69,32,44,43,36,53,27,37,73,27,67,57,49,23,66,45,82,38,74,43,74,50,96,89,36,72,42,80,39,66,37,42,26,39,23,44,67,52,44,40,52,46,34,66,58,57,43,64,32,50,33,40,37,39,41,49,89,53,55,49,70,63,44,57,59,54,72,39,78,81,23,67,33,51,73,64,64,37,46,65,27,29,33,33,40,46,48,56,62,57,62,85,88,54,81,59,82,54,83,44,59,68,58,35,37,52,50,49,53,48,54,47,46,35,60,71,61,62,37,45,47,75,39,81,48,43,72,73,92,39,42,32,38,30,36,40,27,69,60,40,65,67,39,54,62,33,64

Nearest PDB structures (foldseek):
  3lvq-assembly1_E  TM=3.351E-01  e=2.699E+00  Homo sapiens
  1o3y-assembly1_A  TM=3.001E-01  e=2.699E+00  Mus musculus
  9c59-assembly1_C  TM=2.801E-01  e=2.395E+00  Homo sapiens
  4gok-assembly1_B  TM=3.384E-01  e=7.455E+00  Mus musculus
  3lvr-assembly1_E  TM=3.141E-01  e=7.023E+00  Homo sapiens

InterPro domains:
  IPR006342 Methyltransferase FkbM [PF05050] (60-227)

Secondary structure (DSSP, 8-state):
-HHHHHHHHHHHHHHHGGGG----HHHHHHHHHHHHHHHHTT---HHHHHHHHHHHHHHHHHHHTGGGG-EEEEE-SS-EEEEEPP-SS--EEEEEEE--TT--HHHHHHHHHHHHTT-EEEEEEE-S--TTHHHHHHTTSEEE-SEEESS-EEEEEEEEETTEEEEEEEEEEEHHHIIIIII--SEEEEEEE--TTGGGGGGGGGSTTSHHHHTT-EEEEEEEEE--S-SS-------HHHHHHHHHHHHHHHHHTSEEEEEEEESSSEEEEEEE-S-HHHHHH-/-HHHHHHHHHHHHHHHGGGG----HHHHHHHHHHHHHHHHTT---HHHHHHHHHHHHHHHHHHHTGGGG-EEEEE-SS-EEEEEPP-SS--EEEEEEE--TT--HHHHHHHHHHHHTT-EEEEEEE-S--TTHHHHHHTTSEEE-SEEESS-EEEEEEEEETTEEEEEEEEEEEHHHIIIIII--SEEEEEEE--TTGGGGGGGGGSTTSHHHHTT-EEEEEEEEE--S-SS-------HHHHHHHHHHHHHHHHHTSEEEEEEEESSSEEEEEEE-S-HHHHHH-

Radius of gyration: 28.31 Å; Cα contacts (8 Å, |Δi|>4): 1092; chains: 2; bounding box: 52×80×67 Å